Protein AF-A0A0W0VFW1-F1 (afdb_monomer)

Mean predicted aligned error: 14.12 Å

Secondary structure (DSSP, 8-state):
-----HHHHHHHHHHHHH-TT------HHHHHHHHHHHHHTTSSSS-EEEEHHHHHHHHHHHHHH-TTGGGS-EEEEEEEE-S---GGGTT-TTS--EEEEEEEEETTEEEEEEEE---GGGGGGHHHHHHHHHHHT-EEEEE-SSS-S--SSS-HHHHHHHHHHHHTT-HHHHHHHHHH--GGG-S-EEEE-GGGS-HHHHTT-SBHHHHHHHHHHHHHHHT--TTSPPHHHHHTTHHHHHHTTEEEETTTTEEEE-HHHHHHHHHHHHHHHHHHTS-SHHHHHHHHHHHHTTSHHHHHHHHHHHHHHHHS----TT----GGGS-THHHHHHHHHHHHHHHHTSHHHHHHHT-HHHHHHHHTTSS-HHHHHHHHEEESSSEEE-HHHHHHHHHHGGGHHHHHHHHHHSTTS-GGGGHHHHHHHHH-TTHHHHHT-HHHHHHHHTTSS-HHHHHH--GGGS-HHHHHH--SHHHHHHHHHHHHT--------SSS---S---------------------------------S--PPPPP------PPPPP--HHHHHHHH-SS--S-------TT----PPPP-PPP-

Organism: NCBI:txid456

Foldseek 3Di:
DFFFFLLRVLLVQLVLLLPLVHLWAGFLLVLLLLLVVCVVVLLFQSEEEEELVCVLVVVVVVCVVPVCPQQDFDKYKYWYWDFDDFLLCRGPLVGTATKIWIWGHYNVDGIEIEIEHQAQVRPPSVVSVFVSQVPVFYAYEYEDHDDRQDDHRHLRSLLRVQVRSCVSPDPPVVVVVRVVDDPVCGRDHHYDYPLSDQLSNRLNGFDPVNVVVSQVSQCVVQVHDLQDGRPSCVVVVSLVSFVVQWDQPPVVRDITGSVSSNSSSVSSVVSSVVSVVDDDDVVSLVSLCSSPVVLVLVSLLSVLLSVCLVVPFEADPVSDDDSSRHQLVSVVCSSGVNLLSVQCVPVLSSCQSNQSLNSNCRSNLLARPVLLLCQQWDDDVHIHGNVLQSVQLSLQSVLSVLVSLLPVQVPDDDSPVNHVLVSLLSSDNQNNVQSVDVLSSVCSSVPVDDSVLSSQDRNVQDPPVVLVVDPDSVSNSVVSCVSRVDDPPPDDDDDDDPPDDDDDDDDDDDDDDDDDDDDDDDDDDDDDDDDDPPDPDDDDDDDDDDDDDDPDDDVVVVSSSNDPDDPPPPPPPPDPPDDDDDDDDDDDDD

Nearest PDB structures (foldseek):
  8efx-assembly1_A  TM=4.051E-01  e=4.470E-03  Orientia tsutsugamushi
  6ups-assembly1_A  TM=3.993E-01  e=3.834E-02  Orientia tsutsugamushi str. Ikeda
  6upu-assembly4_M  TM=3.278E-01  e=9.010E-03  Orientia tsutsugamushi str. Ikeda

Sequence (590 aa):
MKRRFISELIAADLNELAYSGSDYIASEESIRFLVDFYNGRGLLTNAIVIHKDQLLAYLHEKISNDPGFLKTEAHYQFFIEVGARSKAQQRTPAAIHYCALDLFISPDSPPFAFVADHYQKFSGYYAEFAQISEKLGIQFLVVGSKDYFQADSVHCPIFTLRHLLLTAHDGHIHNFLKSLVNLQTFPSVVQFDWNSMPPNYVLNSQSFTMLTKYTQSVKDQEGGSLDTPASLLVQHHFDEQISSTLFNDARVNKVRNKSIRYLAAEYAGEAVVALEAQEGYQLESKLIDLCYQTYPLLHSVLRKAFEIQVQEPYFDEKDSPKSEGAHPIFELAFYHAQVLENCLKNPNFHKIFNNDSILMLMQKGFLNPYDLFEAITLKNHDIQIKNAQINIVVANLGACEPLLTCLMQVNGRNPEAVQKEVAQLLVTAKTKAFFQNPELVDLLLHGYLTLAMVAEIFPHRINKLQFSQLQSPEAKMSYLIKEFKFKPDLGREGEGFENLFGNEDFELENEASPKDATAHSKDESDVETGFDDLFEIPKPVSIPSTKPEKPGINVGLLVQSLSSSVFTKPEAKKTNNGQIVEQEEITVTI

Radius of gyration: 34.39 Å; Cα contacts (8 Å, |Δi|>4): 748; chains: 1; bounding box: 102×61×109 Å

pLDDT: mean 76.6, std 22.37, range [24.44, 97.31]

Solvent-accessible surface area (backbone atoms only — not comparable to full-atom values): 34769 Å² total; per-residue (Å²): 132,72,38,36,43,68,60,59,52,33,40,52,43,31,51,51,42,31,40,82,86,54,91,45,48,63,46,71,53,39,52,47,46,52,45,50,54,38,29,76,70,66,51,28,54,66,49,41,83,42,46,59,88,47,49,57,58,53,54,51,49,49,41,71,79,32,84,55,54,81,49,42,73,46,64,45,34,34,45,30,34,72,39,76,69,45,38,84,46,54,75,42,54,92,37,51,46,39,29,23,36,42,39,43,28,36,70,91,46,83,30,34,30,44,31,47,44,47,51,59,87,64,78,81,59,59,63,59,53,36,52,41,7,68,74,69,56,29,34,34,41,35,33,32,87,85,58,53,29,45,76,78,61,35,60,40,61,53,55,23,50,53,47,44,50,48,61,54,73,38,75,61,58,55,58,55,54,59,71,68,63,53,83,89,60,62,59,35,71,46,78,46,59,68,65,75,54,63,66,85,81,52,68,53,37,27,25,47,70,43,56,54,50,34,53,49,46,50,24,63,72,71,69,52,57,81,78,47,59,40,65,72,46,59,77,64,46,45,52,70,61,43,65,77,27,52,46,74,42,75,93,76,73,39,65,30,36,48,46,50,43,52,50,35,23,50,58,27,49,57,51,38,56,57,45,73,73,49,78,58,72,68,49,47,56,50,48,48,48,73,60,25,59,93,36,61,64,43,30,53,34,52,51,51,43,48,54,46,29,71,77,50,64,32,61,52,102,75,75,45,85,49,79,57,33,32,37,46,57,49,46,54,38,73,50,25,41,60,55,49,32,61,48,39,73,38,69,59,54,32,54,50,68,66,26,68,45,54,45,48,31,30,39,66,40,35,30,55,64,64,60,50,49,54,69,33,36,42,87,59,102,59,81,41,76,36,64,69,44,38,53,30,31,60,64,22,53,84,30,36,52,65,50,47,54,32,62,67,66,57,69,83,68,62,37,72,83,40,20,65,52,46,51,50,42,40,58,37,81,57,43,34,58,40,60,70,32,67,73,58,42,50,38,38,55,74,61,78,44,50,68,69,54,59,73,65,57,58,61,88,75,56,57,65,73,64,53,73,66,44,87,46,71,65,58,43,47,56,49,49,39,67,76,70,60,62,76,86,77,90,79,76,85,84,84,93,80,89,88,80,82,82,87,80,90,82,87,84,87,85,85,84,86,90,83,90,88,79,89,87,88,82,88,91,77,87,83,76,93,78,92,75,90,87,77,86,72,81,81,78,83,84,74,94,74,94,68,82,82,72,82,77,84,55,63,67,61,51,52,52,44,54,41,90,67,83,83,70,70,80,76,77,78,78,56,100,78,84,74,88,78,86,81,79,85,83,82,80,83,131

Structure (mmCIF, N/CA/C/O backbone):
data_AF-A0A0W0VFW1-F1
#
_entry.id   AF-A0A0W0VFW1-F1
#
loop_
_atom_site.group_PDB
_atom_site.id
_atom_site.type_symbol
_atom_site.label_atom_id
_atom_site.label_alt_id
_atom_site.label_comp_id
_atom_site.label_asym_id
_atom_site.label_entity_id
_atom_site.label_seq_id
_atom_site.pdbx_PDB_ins_code
_atom_site.Cartn_x
_atom_site.Cartn_y
_atom_site.Cartn_z
_atom_site.occupancy
_atom_site.B_iso_or_equiv
_atom_site.auth_seq_id
_atom_site.auth_comp_id
_atom_site.auth_asym_id
_atom_site.auth_atom_id
_atom_site.pdbx_PDB_model_num
ATOM 1 N N . MET A 1 1 ? 16.970 -5.882 -8.151 1.00 60.81 1 MET A N 1
ATOM 2 C CA . MET A 1 1 ? 15.737 -5.719 -7.337 1.00 60.81 1 MET A CA 1
ATOM 3 C C . MET A 1 1 ? 15.135 -7.103 -7.120 1.00 60.81 1 MET A C 1
ATOM 5 O O . MET A 1 1 ? 15.271 -7.910 -8.033 1.00 60.81 1 MET A O 1
ATOM 9 N N . LYS A 1 2 ? 14.541 -7.429 -5.961 1.00 72.25 2 LYS A N 1
ATOM 10 C CA . LYS A 1 2 ? 13.887 -8.743 -5.803 1.00 72.25 2 LYS A CA 1
ATOM 11 C C . LYS A 1 2 ? 12.618 -8.783 -6.662 1.00 72.25 2 LYS A C 1
ATOM 13 O O . LYS A 1 2 ? 11.923 -7.777 -6.772 1.00 72.25 2 LYS A O 1
ATOM 18 N N . ARG A 1 3 ? 12.347 -9.928 -7.287 1.00 84.69 3 ARG A N 1
ATOM 19 C CA . ARG A 1 3 ? 11.072 -10.212 -7.954 1.00 84.69 3 ARG A CA 1
ATOM 20 C C . ARG A 1 3 ? 10.188 -10.903 -6.933 1.00 84.69 3 ARG A C 1
ATOM 22 O O . ARG A 1 3 ? 10.531 -12.004 -6.515 1.00 84.69 3 ARG A O 1
ATOM 29 N N . ARG A 1 4 ? 9.127 -10.227 -6.498 1.00 87.50 4 ARG A N 1
ATOM 30 C CA . ARG A 1 4 ? 8.183 -10.753 -5.516 1.00 87.50 4 ARG A CA 1
ATOM 31 C C . ARG A 1 4 ? 6.747 -10.465 -5.905 1.00 87.50 4 ARG A C 1
ATOM 33 O O . ARG A 1 4 ? 6.446 -9.418 -6.483 1.00 87.50 4 ARG A O 1
ATOM 40 N N . PHE A 1 5 ? 5.886 -11.405 -5.558 1.00 89.62 5 PHE A N 1
ATOM 41 C CA . PHE A 1 5 ? 4.440 -11.261 -5.603 1.00 89.62 5 PHE A CA 1
ATOM 42 C C . PHE A 1 5 ? 3.934 -10.325 -4.495 1.00 89.62 5 PHE A C 1
ATOM 44 O O . PHE A 1 5 ? 4.632 -10.067 -3.511 1.00 89.62 5 PHE A O 1
ATOM 51 N N . ILE A 1 6 ? 2.713 -9.805 -4.635 1.00 92.38 6 ILE A N 1
ATOM 52 C CA . ILE A 1 6 ? 2.112 -8.928 -3.621 1.00 92.38 6 ILE A CA 1
ATOM 53 C C . ILE A 1 6 ? 1.804 -9.733 -2.352 1.00 92.38 6 ILE A C 1
ATOM 55 O O . ILE A 1 6 ? 2.027 -9.224 -1.255 1.00 92.38 6 ILE A O 1
ATOM 59 N N . SER A 1 7 ? 1.396 -11.001 -2.479 1.00 92.75 7 SER A N 1
ATOM 60 C CA . SER A 1 7 ? 1.279 -11.930 -1.343 1.00 92.75 7 SER A CA 1
ATOM 61 C C . SER A 1 7 ? 2.593 -12.086 -0.571 1.00 92.75 7 SER A C 1
ATOM 63 O O . SER A 1 7 ? 2.605 -11.896 0.641 1.00 92.75 7 SER A O 1
ATOM 65 N N . GLU A 1 8 ? 3.712 -12.345 -1.251 1.00 90.75 8 GLU A N 1
ATOM 66 C CA . GLU A 1 8 ? 5.048 -12.464 -0.639 1.00 90.75 8 GLU A CA 1
ATOM 67 C C . GLU A 1 8 ? 5.519 -11.158 0.023 1.00 90.75 8 GLU A C 1
ATOM 69 O O . GLU A 1 8 ? 6.184 -11.177 1.062 1.00 90.75 8 GLU A O 1
ATOM 74 N N . LEU A 1 9 ? 5.189 -10.010 -0.577 1.00 91.69 9 LEU A N 1
ATOM 75 C CA . LEU A 1 9 ? 5.483 -8.686 -0.028 1.00 91.69 9 LEU A CA 1
ATOM 76 C C . LEU A 1 9 ? 4.690 -8.422 1.260 1.00 91.69 9 LEU A C 1
ATOM 78 O O . LEU A 1 9 ? 5.280 -7.987 2.250 1.00 91.69 9 LEU A O 1
ATOM 82 N N . ILE A 1 10 ? 3.393 -8.742 1.271 1.00 93.31 10 ILE A N 1
ATOM 83 C CA . ILE A 1 10 ? 2.525 -8.655 2.455 1.00 93.31 10 ILE A CA 1
ATOM 84 C C . ILE A 1 10 ? 2.976 -9.649 3.532 1.00 93.31 10 ILE A C 1
ATOM 86 O O . ILE A 1 10 ? 3.110 -9.268 4.690 1.00 93.31 10 ILE A O 1
ATOM 90 N N . ALA A 1 11 ? 3.274 -10.901 3.177 1.00 90.88 11 ALA A N 1
ATOM 91 C CA . ALA A 1 11 ? 3.717 -11.915 4.132 1.00 90.88 11 ALA A CA 1
ATOM 92 C C . ALA A 1 11 ? 5.045 -11.528 4.809 1.00 90.88 11 ALA A C 1
ATOM 94 O O . ALA A 1 11 ? 5.181 -11.655 6.026 1.00 90.88 11 ALA A O 1
ATOM 95 N N . ALA A 1 12 ? 6.003 -10.978 4.054 1.00 88.69 12 ALA A N 1
ATOM 96 C CA . ALA A 1 12 ? 7.244 -10.445 4.615 1.00 88.69 12 ALA A CA 1
ATOM 97 C C . ALA A 1 12 ? 6.996 -9.253 5.564 1.00 88.69 12 ALA A C 1
ATOM 99 O O . ALA A 1 12 ? 7.578 -9.194 6.645 1.00 88.69 12 ALA A O 1
ATOM 100 N N . ASP A 1 13 ? 6.110 -8.331 5.183 1.00 89.31 13 ASP A N 1
ATOM 101 C CA . ASP A 1 13 ? 5.738 -7.149 5.972 1.00 89.31 13 ASP A CA 1
ATOM 102 C C . ASP A 1 13 ? 4.986 -7.511 7.272 1.00 89.31 13 ASP A C 1
ATOM 104 O O . ASP A 1 13 ? 5.245 -6.929 8.326 1.00 89.31 13 ASP A O 1
ATOM 108 N N . LEU A 1 14 ? 4.116 -8.525 7.226 1.00 88.94 14 LEU A N 1
ATOM 109 C CA . LEU A 1 14 ? 3.444 -9.100 8.395 1.00 88.94 14 LEU A CA 1
ATOM 110 C C . LEU A 1 14 ? 4.412 -9.867 9.309 1.00 88.94 14 LEU A C 1
ATOM 112 O O . LEU A 1 14 ? 4.282 -9.796 10.529 1.00 88.94 14 LEU A O 1
ATOM 116 N N . ASN A 1 15 ? 5.414 -10.552 8.757 1.00 84.38 15 ASN A N 1
ATOM 117 C CA . ASN A 1 15 ? 6.448 -11.220 9.551 1.00 84.38 15 ASN A CA 1
ATOM 118 C C . ASN A 1 15 ? 7.339 -10.203 10.305 1.00 84.38 15 ASN A C 1
ATOM 120 O O . ASN A 1 15 ? 7.635 -10.393 11.486 1.00 84.38 15 ASN A O 1
ATOM 124 N N . GLU A 1 16 ? 7.691 -9.068 9.678 1.00 82.88 16 GLU A N 1
ATOM 125 C CA . GLU A 1 16 ? 8.377 -7.950 10.359 1.00 82.88 16 GLU A CA 1
ATOM 126 C C . GLU A 1 16 ? 7.532 -7.357 11.512 1.00 82.88 16 GLU A C 1
ATOM 128 O O . GLU A 1 16 ? 8.090 -6.958 12.541 1.00 82.88 16 GLU A O 1
ATOM 133 N N . LEU A 1 17 ? 6.197 -7.344 11.387 1.00 80.88 17 LEU A N 1
ATOM 134 C CA . LEU A 1 17 ? 5.261 -6.953 12.453 1.00 80.88 17 LEU A CA 1
ATOM 135 C C . LEU A 1 17 ? 5.156 -8.009 13.574 1.00 80.88 17 LEU A C 1
ATOM 137 O O . LEU A 1 17 ? 5.087 -7.645 14.748 1.00 80.88 17 LEU A O 1
ATOM 141 N N . ALA A 1 18 ? 5.145 -9.302 13.236 1.00 75.69 18 ALA A N 1
ATOM 142 C CA . ALA A 1 18 ? 4.992 -10.400 14.196 1.00 75.69 18 ALA A CA 1
ATOM 143 C C . ALA A 1 18 ? 6.180 -10.540 15.167 1.00 75.69 18 ALA A C 1
ATOM 145 O O . ALA A 1 18 ? 6.064 -11.137 16.243 1.00 75.69 18 ALA A O 1
ATOM 146 N N . TYR A 1 19 ? 7.344 -9.993 14.811 1.00 74.69 19 TYR A N 1
ATOM 147 C CA . TYR A 1 19 ? 8.530 -10.054 15.652 1.00 74.69 19 TYR A CA 1
ATOM 148 C C . TYR A 1 19 ? 8.346 -9.255 16.959 1.00 74.69 19 TYR A C 1
ATOM 150 O O . TYR A 1 19 ? 8.264 -8.033 16.976 1.00 74.69 19 TYR A O 1
ATOM 158 N N . SER A 1 20 ? 8.352 -9.936 18.109 1.00 59.44 20 SER A N 1
ATOM 159 C CA . SER A 1 20 ? 8.050 -9.320 19.420 1.00 59.44 20 SER A CA 1
ATOM 160 C C . SER A 1 20 ? 8.979 -8.173 19.871 1.00 59.44 20 SER A C 1
ATOM 162 O O . SER A 1 20 ? 8.637 -7.429 20.798 1.00 59.44 20 SER A O 1
ATOM 164 N N . GLY A 1 21 ? 10.150 -8.017 19.244 1.00 61.47 21 GLY A N 1
ATOM 165 C CA . GLY A 1 21 ? 11.083 -6.907 19.465 1.00 61.47 21 GLY A CA 1
ATOM 166 C C . GLY A 1 21 ? 10.913 -5.733 18.496 1.00 61.47 21 GLY A C 1
ATOM 167 O O . GLY A 1 21 ? 11.657 -4.763 18.608 1.00 61.47 21 GLY A O 1
ATOM 168 N N . SER A 1 22 ? 9.978 -5.827 17.550 1.00 64.12 22 SER A N 1
ATOM 169 C CA . SER A 1 22 ? 9.842 -4.902 16.430 1.00 64.12 22 SER A CA 1
ATOM 170 C C . SER A 1 22 ? 9.243 -3.562 16.853 1.00 64.12 22 SER A C 1
ATOM 172 O O . SER A 1 22 ? 8.228 -3.505 17.550 1.00 64.12 22 SER A O 1
ATOM 174 N N . ASP A 1 23 ? 9.857 -2.476 16.387 1.00 67.81 23 ASP A N 1
ATOM 175 C CA . ASP A 1 23 ? 9.262 -1.137 16.367 1.00 67.81 23 ASP A CA 1
ATOM 176 C C . ASP A 1 23 ? 8.843 -0.821 14.905 1.00 67.81 23 ASP A C 1
ATOM 178 O O . ASP A 1 23 ? 9.192 0.217 14.342 1.00 67.81 23 ASP A O 1
ATOM 182 N N . TYR A 1 24 ? 8.144 -1.772 14.267 1.00 74.94 24 TYR A N 1
ATOM 183 C CA . TYR A 1 24 ? 7.788 -1.780 12.841 1.00 74.94 24 TYR A CA 1
ATOM 184 C C . TYR A 1 24 ? 6.325 -1.397 12.582 1.00 74.94 24 TYR A C 1
ATOM 186 O O . TYR A 1 24 ? 5.429 -1.807 13.317 1.00 74.94 24 TYR A O 1
ATOM 194 N N . ILE A 1 25 ? 6.085 -0.634 11.511 1.00 76.94 25 ILE A N 1
ATOM 195 C CA . ILE A 1 25 ? 4.748 -0.207 11.074 1.00 76.94 25 ILE A CA 1
ATOM 196 C C . ILE A 1 25 ? 4.343 -1.032 9.856 1.00 76.94 25 ILE A C 1
ATOM 198 O O . ILE A 1 25 ? 5.018 -0.975 8.828 1.00 76.94 25 ILE A O 1
ATOM 202 N N . ALA A 1 26 ? 3.219 -1.741 9.964 1.00 83.88 26 ALA A N 1
ATOM 203 C CA . ALA A 1 26 ? 2.635 -2.489 8.856 1.00 83.88 26 ALA A CA 1
ATOM 204 C C . ALA A 1 26 ? 2.298 -1.588 7.654 1.00 83.88 26 ALA A C 1
ATOM 206 O O . ALA A 1 26 ? 1.862 -0.440 7.798 1.00 83.88 26 ALA A O 1
ATOM 207 N N . SER A 1 27 ? 2.473 -2.133 6.454 1.00 87.12 27 SER A N 1
ATOM 208 C CA . SER A 1 27 ? 2.129 -1.480 5.194 1.00 87.12 27 SER A CA 1
ATOM 209 C C . SER A 1 27 ? 0.619 -1.231 5.032 1.00 87.12 27 SER A C 1
ATOM 211 O O . SER A 1 27 ? -0.205 -1.827 5.722 1.00 87.12 27 SER A O 1
ATOM 213 N N . GLU A 1 28 ? 0.230 -0.364 4.084 1.00 87.44 28 GLU A N 1
ATOM 214 C CA . GLU A 1 28 ? -1.195 -0.245 3.711 1.00 87.44 28 GLU A CA 1
ATOM 215 C C . GLU A 1 28 ? -1.717 -1.565 3.173 1.00 87.44 28 GLU A C 1
ATOM 217 O O . GLU A 1 28 ? -2.842 -1.950 3.448 1.00 87.44 28 GLU A O 1
ATOM 222 N N . GLU A 1 29 ? -0.880 -2.221 2.378 1.00 91.81 29 GLU A N 1
ATOM 223 C CA . GLU A 1 29 ? -1.131 -3.493 1.739 1.00 91.81 29 GLU A CA 1
ATOM 224 C C . GLU A 1 29 ? -1.490 -4.557 2.783 1.00 91.81 29 GLU A C 1
ATOM 226 O O . GLU A 1 29 ? -2.570 -5.140 2.707 1.00 91.81 29 GLU A O 1
ATOM 231 N N . SER A 1 30 ? -0.668 -4.705 3.826 1.00 92.38 30 SER A N 1
ATOM 232 C CA . SER A 1 30 ? -0.939 -5.584 4.968 1.00 92.38 30 SER A CA 1
ATOM 233 C C . SER A 1 30 ? -2.154 -5.164 5.790 1.00 92.38 30 SER A C 1
ATOM 235 O O . SER A 1 30 ? -2.920 -6.023 6.212 1.00 92.38 30 SER A O 1
ATOM 237 N N . ILE A 1 31 ? -2.379 -3.864 6.011 1.00 92.31 31 ILE A N 1
ATOM 238 C CA . ILE A 1 31 ? -3.554 -3.375 6.755 1.00 92.31 31 ILE A CA 1
ATOM 239 C C . ILE A 1 31 ? -4.850 -3.658 5.982 1.00 92.31 31 ILE A C 1
ATOM 241 O O . ILE A 1 31 ? -5.810 -4.175 6.552 1.00 92.31 31 ILE A O 1
ATOM 245 N N . ARG A 1 32 ? -4.875 -3.373 4.675 1.00 93.88 32 ARG A N 1
ATOM 246 C CA . ARG A 1 32 ? -5.997 -3.676 3.775 1.00 93.88 32 ARG A CA 1
ATOM 247 C C . ARG A 1 32 ? -6.242 -5.178 3.694 1.00 93.88 32 ARG A C 1
ATOM 249 O O . ARG A 1 32 ? -7.397 -5.589 3.758 1.00 93.88 32 ARG A O 1
ATOM 256 N N . PHE A 1 33 ? -5.180 -5.981 3.615 1.00 95.50 33 PHE A N 1
ATOM 257 C CA . PHE A 1 33 ? -5.286 -7.435 3.634 1.00 95.50 33 PHE A CA 1
ATOM 258 C C . PHE A 1 33 ? -5.845 -7.968 4.956 1.00 95.50 33 PHE A C 1
ATOM 260 O O . PHE A 1 33 ? -6.790 -8.747 4.926 1.00 95.50 33 PHE A O 1
ATOM 267 N N . LEU A 1 34 ? -5.345 -7.508 6.108 1.00 95.69 34 LEU A N 1
ATOM 268 C CA . LEU A 1 34 ? -5.882 -7.881 7.421 1.00 95.69 34 LEU A CA 1
ATOM 269 C C . LEU A 1 34 ? -7.377 -7.544 7.539 1.00 95.69 34 LEU A C 1
ATOM 271 O O . LEU A 1 34 ? -8.164 -8.375 7.988 1.00 95.69 34 LEU A O 1
ATOM 275 N N . VAL A 1 35 ? -7.791 -6.350 7.106 1.00 96.38 35 VAL A N 1
ATOM 276 C CA . VAL A 1 35 ? -9.204 -5.940 7.150 1.00 96.38 35 VAL A CA 1
ATOM 277 C C . VAL A 1 35 ? -10.074 -6.787 6.210 1.00 96.38 35 VAL A C 1
ATOM 279 O O . VAL A 1 35 ? -11.127 -7.258 6.635 1.00 96.38 35 VAL A O 1
ATOM 282 N N . ASP A 1 36 ? -9.638 -7.056 4.975 1.00 95.56 36 ASP A N 1
ATOM 283 C CA . ASP A 1 36 ? -10.342 -7.957 4.043 1.00 95.56 36 ASP A CA 1
ATOM 284 C C . ASP A 1 36 ? -10.425 -9.400 4.566 1.00 95.56 36 ASP A C 1
ATOM 286 O O . ASP A 1 36 ? -11.475 -10.034 4.478 1.00 95.56 36 ASP A O 1
ATOM 290 N N . PHE A 1 37 ? -9.355 -9.899 5.182 1.00 95.50 37 PHE A N 1
ATOM 291 C CA . PHE A 1 37 ? -9.279 -11.227 5.784 1.00 95.50 37 PHE A CA 1
ATOM 292 C C . PHE A 1 37 ? -10.291 -11.410 6.925 1.00 95.50 37 PHE A C 1
ATOM 294 O O . PHE A 1 37 ? -11.057 -12.379 6.925 1.00 95.50 37 PHE A O 1
ATOM 301 N N . TYR A 1 38 ? -10.355 -10.466 7.869 1.00 96.81 38 TYR A N 1
ATOM 302 C CA . TYR A 1 38 ? -11.319 -10.527 8.972 1.00 96.81 38 TYR A CA 1
ATOM 303 C C . TYR A 1 38 ? -12.765 -10.227 8.520 1.00 96.81 38 TYR A C 1
ATOM 305 O O . TYR A 1 38 ? -13.695 -10.863 9.024 1.00 96.81 38 TYR A O 1
ATOM 313 N N . ASN A 1 39 ? -12.967 -9.365 7.511 1.00 96.12 39 ASN A N 1
ATOM 314 C CA . ASN A 1 39 ? -14.262 -9.197 6.829 1.00 96.12 39 ASN A CA 1
ATOM 315 C C . ASN A 1 39 ? -14.732 -10.511 6.179 1.00 96.12 39 ASN A C 1
ATOM 317 O O . ASN A 1 39 ? -15.864 -10.938 6.394 1.00 96.12 39 ASN A O 1
ATOM 321 N N . GLY A 1 40 ? -13.858 -11.188 5.427 1.00 93.69 40 GLY A N 1
ATOM 322 C CA . GLY A 1 40 ? -14.162 -12.444 4.732 1.00 93.69 40 GLY A CA 1
ATOM 323 C C . GLY A 1 40 ? -14.492 -13.613 5.666 1.00 93.69 40 GLY A C 1
ATOM 324 O O . GLY A 1 40 ? -15.149 -14.566 5.252 1.00 93.69 40 GLY A O 1
ATOM 325 N N . ARG A 1 41 ? -14.087 -13.524 6.939 1.00 94.50 41 ARG A N 1
ATOM 326 C CA . ARG A 1 41 ? -14.463 -14.456 8.015 1.00 94.50 41 ARG A CA 1
ATOM 327 C C . ARG A 1 41 ? -15.743 -14.065 8.765 1.00 94.50 41 ARG A C 1
ATOM 329 O O . ARG A 1 41 ? -16.167 -14.811 9.641 1.00 94.50 41 ARG A O 1
AT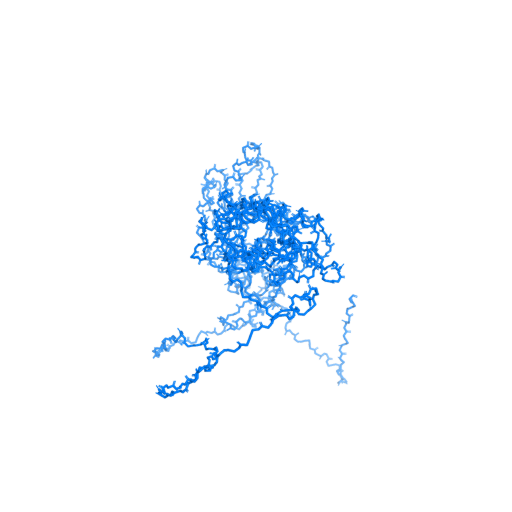OM 336 N N . GLY A 1 42 ? -16.349 -12.917 8.455 1.00 94.81 42 GLY A N 1
ATOM 337 C CA . GLY A 1 42 ? -17.524 -12.394 9.161 1.00 94.81 42 GLY A CA 1
ATOM 338 C C . GLY A 1 42 ? -17.241 -11.901 10.585 1.00 94.81 42 GLY A C 1
ATOM 339 O O . GLY A 1 42 ? -18.180 -11.749 11.361 1.00 94.81 42 GLY A O 1
ATOM 340 N N . LEU A 1 43 ? -15.967 -11.661 10.926 1.00 95.62 43 LEU A N 1
ATOM 341 C CA . LEU A 1 43 ? -15.521 -11.177 12.243 1.00 95.62 43 LEU A CA 1
ATOM 342 C C . LEU A 1 43 ? -15.522 -9.639 12.347 1.00 95.62 43 LEU A C 1
ATOM 344 O O . LEU A 1 43 ? -15.317 -9.080 13.420 1.00 95.62 43 LEU A O 1
ATOM 348 N N . LEU A 1 44 ? -15.743 -8.960 11.221 1.00 96.44 44 LEU A N 1
ATOM 349 C CA . LEU A 1 44 ? -15.911 -7.514 11.090 1.00 96.44 44 LEU A CA 1
ATOM 350 C C . LEU A 1 44 ? -17.205 -7.228 10.321 1.00 96.44 44 LEU A C 1
ATOM 352 O O . LEU A 1 44 ? -17.599 -8.000 9.443 1.00 96.44 44 LEU A O 1
ATOM 356 N N . THR A 1 45 ? -17.853 -6.095 10.595 1.00 92.12 45 THR A N 1
ATOM 357 C CA . THR A 1 45 ? -19.122 -5.703 9.955 1.00 92.12 45 THR A CA 1
ATOM 358 C C . THR A 1 45 ? -18.888 -4.964 8.630 1.00 92.12 45 THR A C 1
ATOM 360 O O . THR A 1 45 ? -19.349 -3.846 8.414 1.00 92.12 45 THR A O 1
ATOM 363 N N . ASN A 1 46 ? -18.161 -5.615 7.710 1.00 88.56 46 ASN A N 1
ATOM 364 C CA . ASN A 1 46 ? -17.695 -5.049 6.434 1.00 88.56 46 ASN A CA 1
ATOM 365 C C . ASN A 1 46 ? -16.896 -3.745 6.624 1.00 88.56 46 ASN A C 1
ATOM 367 O O . ASN A 1 46 ? -17.210 -2.710 6.035 1.00 88.56 46 ASN A O 1
ATOM 371 N N . ALA A 1 47 ? -15.866 -3.801 7.469 1.00 96.12 47 ALA A N 1
ATOM 372 C CA . ALA A 1 47 ? -15.019 -2.669 7.807 1.00 96.12 47 ALA A CA 1
ATOM 373 C C . ALA A 1 47 ? -14.280 -2.096 6.584 1.00 96.12 47 ALA A C 1
ATOM 375 O O . ALA A 1 47 ? -13.738 -2.841 5.764 1.00 96.12 47 ALA A O 1
ATOM 376 N N . ILE A 1 48 ? -14.219 -0.765 6.487 1.00 94.75 48 ILE A N 1
ATOM 377 C CA . ILE A 1 48 ? -13.658 -0.038 5.339 1.00 94.75 48 ILE A CA 1
ATOM 378 C C . ILE A 1 48 ? -12.396 0.725 5.746 1.00 94.75 48 ILE A C 1
ATOM 380 O O . ILE A 1 48 ? -12.434 1.551 6.657 1.00 94.75 48 ILE A O 1
ATOM 384 N N . VAL A 1 49 ? -11.288 0.503 5.032 1.00 93.25 49 VAL A N 1
ATOM 385 C CA . VAL A 1 49 ? -10.060 1.306 5.173 1.00 93.25 49 VAL A CA 1
ATOM 386 C C . VAL A 1 49 ? -10.218 2.620 4.408 1.00 93.25 49 VAL A C 1
ATOM 388 O O . VAL A 1 49 ? -10.364 2.607 3.183 1.00 93.25 49 VAL A O 1
ATOM 391 N N . ILE A 1 50 ? -10.185 3.750 5.117 1.00 90.00 50 ILE A N 1
ATOM 392 C CA . ILE A 1 50 ? -10.455 5.082 4.554 1.00 90.00 50 ILE A CA 1
ATOM 393 C C . ILE A 1 50 ? -9.568 6.154 5.196 1.00 90.00 50 ILE A C 1
ATOM 395 O O . ILE A 1 50 ? -9.250 6.079 6.381 1.00 90.00 50 ILE A O 1
ATOM 399 N N . HIS A 1 51 ? -9.175 7.179 4.439 1.00 87.50 51 HIS A N 1
ATOM 400 C CA . HIS A 1 51 ? -8.489 8.341 5.013 1.00 87.50 51 HIS A CA 1
ATOM 401 C C . HIS A 1 51 ? -9.496 9.327 5.622 1.00 87.50 51 HIS A C 1
ATOM 403 O O . HIS A 1 51 ? -10.590 9.506 5.081 1.00 87.50 51 HIS A O 1
ATOM 409 N N . LYS A 1 52 ? -9.142 10.001 6.723 1.00 86.75 52 LYS A N 1
ATOM 410 C CA . LYS A 1 52 ? -10.029 10.952 7.421 1.00 86.75 52 LYS A CA 1
ATOM 411 C C . LYS A 1 52 ? -10.645 12.013 6.493 1.00 86.75 52 LYS A C 1
ATOM 413 O O . LYS A 1 52 ? -11.829 12.316 6.623 1.00 86.75 52 LYS A O 1
ATOM 418 N N . ASP A 1 53 ? -9.889 12.496 5.504 1.00 85.69 53 ASP A N 1
ATOM 419 C CA . ASP A 1 53 ? -10.314 13.550 4.574 1.00 85.69 53 ASP A CA 1
ATOM 420 C C . ASP A 1 53 ? -11.363 13.039 3.564 1.00 85.69 53 ASP A C 1
ATOM 422 O O . ASP A 1 53 ? -12.104 13.819 2.964 1.00 85.69 53 ASP A O 1
ATOM 426 N N . GLN A 1 54 ? -11.450 11.717 3.381 1.00 89.75 54 GLN A N 1
ATOM 427 C CA . GLN A 1 54 ? -12.378 11.048 2.465 1.00 89.75 54 GLN A CA 1
ATOM 428 C C . GLN A 1 54 ? -13.702 10.660 3.142 1.00 89.75 54 GLN A C 1
ATOM 430 O O . GLN A 1 54 ? -14.718 10.530 2.456 1.00 89.75 54 GLN A O 1
ATOM 435 N N . LEU A 1 55 ? -13.722 10.502 4.473 1.00 92.62 55 LEU A N 1
ATOM 436 C CA . LEU A 1 55 ? -14.877 9.984 5.218 1.00 92.62 55 LEU A CA 1
ATOM 437 C C . LEU A 1 55 ? -16.153 10.809 4.995 1.00 92.62 55 LEU A C 1
ATOM 439 O O . LEU A 1 55 ? -17.219 10.244 4.749 1.00 92.62 55 LEU A O 1
ATOM 443 N N . LEU A 1 56 ? -16.052 12.142 5.028 1.00 93.88 56 LEU A N 1
ATOM 444 C CA . LEU A 1 56 ? -17.200 13.023 4.795 1.00 93.88 56 LEU A CA 1
ATOM 445 C C . LEU A 1 56 ? -17.790 12.838 3.387 1.00 93.88 56 LEU A C 1
ATOM 447 O O . LEU A 1 56 ? -19.010 12.786 3.233 1.00 93.88 56 LEU A O 1
ATOM 451 N N . ALA A 1 57 ? -16.935 12.740 2.365 1.00 94.44 57 ALA A N 1
ATOM 452 C CA . ALA A 1 57 ? -17.367 12.553 0.983 1.00 94.44 57 ALA A CA 1
ATOM 453 C C . ALA A 1 57 ? -18.032 11.181 0.792 1.00 94.44 57 ALA A C 1
ATOM 455 O O . ALA A 1 57 ? -19.115 11.106 0.216 1.00 94.44 57 ALA A O 1
ATOM 456 N N . TYR A 1 58 ? -17.437 10.127 1.358 1.00 94.62 58 TYR A N 1
ATOM 457 C CA . TYR A 1 58 ? -17.984 8.771 1.339 1.00 94.62 58 TYR A CA 1
ATOM 458 C C . TYR A 1 58 ? -19.377 8.692 1.988 1.00 94.62 58 TYR A C 1
ATOM 460 O O . TYR A 1 58 ? -20.312 8.151 1.398 1.00 94.62 58 TYR A O 1
ATOM 468 N N . LEU A 1 59 ? -19.552 9.277 3.180 1.00 94.69 59 LEU A N 1
ATOM 469 C CA . LEU A 1 59 ? -20.849 9.289 3.864 1.00 94.69 59 LEU A CA 1
ATOM 470 C C . LEU A 1 59 ? -21.896 10.114 3.094 1.00 94.69 59 LEU A C 1
ATOM 472 O O . LEU A 1 59 ? -23.038 9.674 2.967 1.00 94.69 59 LEU A O 1
ATOM 476 N N . HIS A 1 60 ? -21.517 11.264 2.522 1.00 94.50 60 HIS A N 1
ATOM 477 C CA . HIS A 1 60 ? -22.405 12.030 1.639 1.00 94.50 60 HIS A CA 1
ATOM 478 C C . HIS A 1 60 ? -22.830 11.235 0.398 1.00 94.50 60 HIS A C 1
ATOM 480 O O . HIS A 1 60 ? -23.998 11.303 0.016 1.00 94.50 60 HIS A O 1
ATOM 486 N N . GLU A 1 61 ? -21.921 10.479 -0.222 1.00 94.81 61 GLU A N 1
ATOM 487 C CA . GLU A 1 61 ? -22.234 9.627 -1.372 1.00 94.81 61 GLU A CA 1
ATOM 488 C C . GLU A 1 61 ? -23.255 8.545 -0.991 1.00 94.81 61 GLU A C 1
ATOM 490 O O . GLU A 1 61 ? -24.274 8.396 -1.667 1.00 94.81 61 GLU A O 1
ATOM 495 N N . LYS A 1 62 ? -23.053 7.852 0.141 1.00 93.94 62 LYS A N 1
ATOM 496 C CA . LYS A 1 62 ? -24.009 6.850 0.644 1.00 93.94 62 LYS A CA 1
ATOM 497 C C . LYS A 1 62 ? -25.393 7.437 0.912 1.00 93.94 62 LYS A C 1
ATOM 499 O O . LYS A 1 62 ? -26.371 6.860 0.457 1.00 93.94 62 LYS A O 1
ATOM 504 N N . ILE A 1 63 ? -25.477 8.600 1.557 1.00 93.12 63 ILE A N 1
ATOM 505 C CA . ILE A 1 63 ? -26.751 9.294 1.827 1.00 93.12 63 ILE A CA 1
ATOM 506 C C . ILE A 1 63 ? -27.424 9.787 0.533 1.00 93.12 63 ILE A C 1
ATOM 508 O O . ILE A 1 63 ? -28.650 9.840 0.450 1.00 93.12 63 ILE A O 1
ATOM 512 N N . SER A 1 64 ? -26.638 10.151 -0.485 1.00 92.19 64 SER A N 1
ATOM 513 C CA . SER A 1 64 ? -27.162 10.605 -1.782 1.00 92.19 64 SER A CA 1
ATOM 514 C C . SER A 1 64 ? -27.707 9.444 -2.619 1.00 92.19 64 SER A C 1
ATOM 516 O O . SER A 1 64 ? -28.724 9.598 -3.292 1.00 92.19 64 SER A O 1
ATOM 518 N N . ASN A 1 65 ? -27.044 8.286 -2.557 1.00 94.25 65 ASN A N 1
ATOM 519 C CA . ASN A 1 65 ? -27.451 7.062 -3.247 1.00 94.25 65 ASN A CA 1
ATOM 520 C C . ASN A 1 65 ? -28.595 6.330 -2.519 1.00 94.25 65 ASN A C 1
ATOM 522 O O . ASN A 1 65 ? -29.428 5.706 -3.172 1.00 94.25 65 ASN A O 1
ATOM 526 N N . ASP A 1 66 ? -28.659 6.431 -1.188 1.00 92.12 66 ASP A N 1
ATOM 527 C CA . ASP A 1 66 ? -29.740 5.917 -0.345 1.00 92.12 66 ASP A CA 1
ATOM 528 C C . ASP A 1 66 ? -30.192 6.971 0.695 1.00 92.12 66 ASP A C 1
ATOM 530 O O . ASP A 1 66 ? -29.610 7.086 1.779 1.00 92.12 66 ASP A O 1
ATOM 534 N N . PRO A 1 67 ? -31.285 7.712 0.429 1.00 86.38 67 PRO A N 1
ATOM 535 C CA . PRO A 1 67 ? -31.881 8.646 1.392 1.00 86.38 67 PRO A CA 1
ATOM 536 C C . PRO A 1 67 ? -32.429 7.992 2.680 1.00 86.38 67 PRO A C 1
ATOM 538 O O . PRO A 1 67 ? -32.822 8.700 3.615 1.00 86.38 67 PRO A O 1
ATOM 541 N N . GLY A 1 68 ? -32.506 6.657 2.726 1.00 87.38 68 GLY A N 1
ATOM 542 C CA . GLY A 1 68 ? -32.827 5.847 3.901 1.00 87.38 68 GLY A CA 1
ATOM 543 C C . GLY A 1 68 ? -31.611 5.439 4.741 1.00 87.38 68 GLY A C 1
ATOM 544 O O . GLY A 1 68 ? -31.806 4.906 5.834 1.00 87.38 68 GLY A O 1
ATOM 545 N N . PHE A 1 69 ? -30.381 5.728 4.297 1.00 91.38 69 PHE A N 1
ATOM 546 C CA . PHE A 1 69 ? -29.136 5.256 4.919 1.00 91.38 69 PHE A CA 1
ATOM 547 C C . PHE A 1 69 ? -29.062 5.553 6.427 1.00 91.38 69 PHE A C 1
ATOM 549 O O . PHE A 1 69 ? -28.881 4.642 7.225 1.00 91.38 69 PHE A O 1
ATOM 556 N N . LEU A 1 70 ? -29.299 6.807 6.841 1.00 89.50 70 LEU A N 1
ATOM 557 C CA . LEU A 1 70 ? -29.289 7.229 8.257 1.00 89.50 70 LEU A CA 1
ATOM 558 C C . LEU A 1 70 ? -30.590 6.917 9.030 1.00 89.50 70 LEU A C 1
ATOM 560 O O . LEU A 1 70 ? -30.813 7.476 10.102 1.00 89.50 70 LEU A O 1
ATOM 564 N N . LYS A 1 71 ? -31.483 6.082 8.485 1.00 88.38 71 LYS A N 1
ATOM 565 C CA . LYS A 1 71 ? -32.782 5.723 9.094 1.00 88.38 71 LYS A CA 1
ATOM 566 C C . LYS A 1 71 ? -33.000 4.216 9.224 1.00 88.38 71 LYS A C 1
ATOM 568 O O . LYS A 1 71 ? -33.929 3.799 9.910 1.00 88.38 71 LYS A O 1
ATOM 573 N N . THR A 1 72 ? -32.174 3.415 8.559 1.00 90.19 72 THR A N 1
ATOM 574 C CA . THR A 1 72 ? -32.230 1.952 8.594 1.00 90.19 72 THR A CA 1
ATOM 575 C C . THR A 1 72 ? -31.275 1.442 9.667 1.00 90.19 72 THR A C 1
ATOM 577 O O . THR A 1 72 ? -30.156 1.937 9.766 1.00 90.19 72 THR A O 1
ATOM 580 N N . GLU A 1 73 ? -31.706 0.473 10.477 1.00 91.69 73 GLU A N 1
ATOM 581 C CA . GLU A 1 73 ? -30.844 -0.128 11.500 1.00 91.69 73 GLU A CA 1
ATOM 582 C C . GLU A 1 73 ? -29.596 -0.742 10.856 1.00 91.69 73 GLU A C 1
ATOM 584 O O . GLU A 1 73 ? -29.700 -1.602 9.979 1.00 91.69 73 GLU A O 1
ATOM 589 N N . ALA A 1 74 ? -28.420 -0.257 11.256 1.00 92.12 74 ALA A N 1
ATOM 590 C CA . ALA A 1 74 ? -27.153 -0.658 10.664 1.00 92.12 74 ALA A CA 1
ATOM 591 C C . ALA A 1 74 ? -25.970 -0.353 11.589 1.00 92.12 74 ALA A C 1
ATOM 593 O O . ALA A 1 74 ? -25.992 0.587 12.388 1.00 92.12 74 ALA A O 1
ATOM 594 N N . HIS A 1 75 ? -24.905 -1.128 11.412 1.00 93.62 75 HIS A N 1
ATOM 595 C CA . HIS A 1 75 ? -23.603 -0.929 12.037 1.00 93.62 75 HIS A CA 1
ATOM 596 C C . HIS A 1 75 ? -22.546 -0.966 10.934 1.00 93.62 75 HIS A C 1
ATOM 598 O O . HIS A 1 75 ? -22.458 -1.948 10.201 1.00 93.62 75 HIS A O 1
ATOM 604 N N . TYR A 1 76 ? -21.790 0.122 10.790 1.00 95.44 76 TYR A N 1
ATOM 605 C CA . TYR A 1 76 ? -20.730 0.257 9.792 1.00 95.44 76 TYR A CA 1
ATOM 606 C C . TYR A 1 76 ? -19.388 0.498 10.472 1.00 95.44 76 TYR A C 1
ATOM 608 O O . TYR A 1 76 ? -19.279 1.362 11.343 1.00 95.44 76 TYR A O 1
ATOM 616 N N . GLN A 1 77 ? -18.363 -0.220 10.026 1.00 97.31 77 GLN A N 1
ATOM 617 C CA . GLN A 1 77 ? -17.016 -0.129 10.576 1.00 97.31 77 GLN A CA 1
ATOM 618 C C . GLN A 1 77 ? -16.047 0.587 9.639 1.00 97.31 77 GLN A C 1
ATOM 620 O O . GLN A 1 77 ? -16.063 0.403 8.422 1.00 97.31 77 GLN A O 1
ATOM 625 N N . PHE A 1 78 ? -15.167 1.394 10.223 1.00 96.62 78 PHE A N 1
ATOM 626 C CA . PHE A 1 78 ? -14.169 2.167 9.501 1.00 96.62 78 PHE A CA 1
ATOM 627 C C . PHE A 1 78 ? -12.815 2.080 10.202 1.00 96.62 78 PHE A C 1
ATOM 629 O O . PHE A 1 78 ? -12.673 2.367 11.392 1.00 96.62 78 PHE A O 1
ATOM 636 N N . PHE A 1 79 ? -11.806 1.717 9.421 1.00 95.19 79 PHE A N 1
ATOM 637 C CA . PHE A 1 79 ? -10.404 1.729 9.801 1.00 95.19 79 PHE A CA 1
ATOM 638 C C . PHE A 1 79 ? -9.813 3.033 9.262 1.00 95.19 79 PHE A C 1
ATOM 640 O O . PHE A 1 79 ? -9.482 3.131 8.077 1.00 95.19 79 PHE A O 1
ATOM 647 N N . ILE A 1 80 ? -9.778 4.071 10.099 1.00 90.75 80 ILE A N 1
ATOM 648 C CA . ILE A 1 80 ? -9.489 5.432 9.643 1.00 90.75 80 ILE A CA 1
ATOM 649 C C . ILE A 1 80 ? -7.996 5.706 9.723 1.00 90.75 80 ILE A C 1
ATOM 651 O O . ILE A 1 80 ? -7.421 5.681 10.809 1.00 90.75 80 ILE A O 1
ATOM 655 N N . GLU A 1 81 ? -7.387 6.049 8.590 1.00 87.31 81 GLU A N 1
ATOM 656 C CA . GLU A 1 81 ? -6.071 6.680 8.568 1.00 87.31 81 GLU A CA 1
ATOM 657 C C . GLU A 1 81 ? -6.203 8.189 8.799 1.00 87.31 81 GLU A C 1
ATOM 659 O O . GLU A 1 81 ? -6.908 8.897 8.079 1.00 87.31 81 GLU A O 1
ATOM 664 N N . VAL A 1 82 ? -5.515 8.681 9.825 1.00 81.25 82 VAL A N 1
ATOM 665 C CA . VAL A 1 82 ? -5.560 10.078 10.282 1.00 81.25 82 VAL A CA 1
ATOM 666 C C . VAL A 1 82 ? -4.392 10.897 9.728 1.00 81.25 82 VAL A C 1
ATOM 668 O O . VAL A 1 82 ? -4.503 12.109 9.528 1.00 81.25 82 VAL A O 1
ATOM 671 N N . GLY A 1 83 ? -3.253 10.240 9.515 1.00 71.12 83 GLY A N 1
ATOM 672 C CA . GLY A 1 83 ? -2.018 10.848 9.037 1.00 71.12 83 GLY A CA 1
ATOM 673 C C . GLY A 1 83 ? -1.931 10.896 7.513 1.00 71.12 83 GLY A C 1
ATOM 674 O O . GLY A 1 83 ? -2.585 10.130 6.813 1.00 71.12 83 GLY A O 1
ATOM 675 N N . ALA A 1 84 ? -1.127 11.810 6.975 1.00 62.28 84 ALA A N 1
ATOM 676 C CA . ALA A 1 84 ? -0.811 11.818 5.552 1.00 62.28 84 ALA A CA 1
ATOM 677 C C . ALA A 1 84 ? 0.421 10.939 5.304 1.00 62.28 84 ALA A C 1
ATOM 679 O O . ALA A 1 84 ? 1.551 11.435 5.280 1.00 62.28 84 ALA A O 1
ATOM 680 N N . ARG A 1 85 ? 0.211 9.635 5.087 1.00 64.12 85 ARG A N 1
ATOM 681 C CA . ARG A 1 85 ? 1.244 8.787 4.481 1.00 64.12 85 ARG A CA 1
ATOM 682 C C . ARG A 1 85 ? 1.738 9.405 3.169 1.00 64.12 85 ARG A C 1
ATOM 684 O O . ARG A 1 85 ? 0.963 9.931 2.368 1.00 64.12 85 ARG A O 1
ATOM 691 N N . SER A 1 86 ? 3.037 9.269 2.929 1.00 56.22 86 SER A N 1
ATOM 692 C CA . SER A 1 86 ? 3.569 9.060 1.584 1.00 56.22 86 SER A CA 1
ATOM 693 C C . SER A 1 86 ? 4.139 7.644 1.558 1.00 56.22 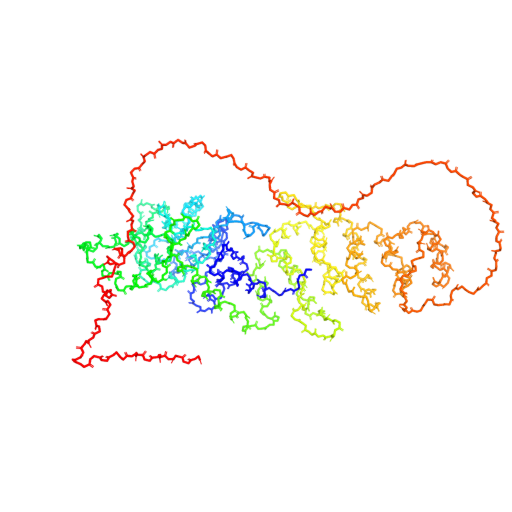86 SER A C 1
ATOM 695 O O . SER A 1 86 ? 4.737 7.232 2.552 1.00 56.22 86 SER A O 1
ATOM 697 N N . LYS A 1 87 ? 4.002 6.868 0.470 1.00 58.53 87 LYS A N 1
ATOM 698 C CA . LYS A 1 87 ? 4.600 5.509 0.459 1.00 58.53 87 LYS A CA 1
ATOM 699 C C . LYS A 1 87 ? 6.135 5.533 0.638 1.00 58.53 87 LYS A C 1
ATOM 701 O O . LYS A 1 87 ? 6.693 4.674 1.308 1.00 58.53 87 LYS A O 1
ATOM 706 N N . ALA A 1 88 ? 6.795 6.620 0.225 1.00 50.91 88 ALA A N 1
ATOM 707 C CA . ALA A 1 88 ? 8.209 6.891 0.525 1.00 50.91 88 ALA A CA 1
ATOM 708 C C . ALA A 1 88 ? 8.539 7.112 2.024 1.00 50.91 88 ALA A C 1
ATOM 710 O O . ALA A 1 88 ? 9.705 7.027 2.403 1.00 50.91 88 ALA A O 1
ATOM 711 N N . GLN A 1 89 ? 7.543 7.392 2.872 1.00 59.34 89 GLN A N 1
ATOM 712 C CA . GLN A 1 89 ? 7.658 7.589 4.328 1.00 59.34 89 GLN A CA 1
ATOM 713 C C . GLN A 1 89 ? 6.703 6.663 5.110 1.00 59.34 89 GLN A C 1
ATOM 715 O O . GLN A 1 89 ? 6.375 6.914 6.266 1.00 59.34 89 GLN A O 1
ATOM 720 N N . GLN A 1 90 ? 6.277 5.554 4.501 1.00 59.19 90 GLN A N 1
ATOM 721 C CA . GLN A 1 90 ? 5.325 4.574 5.051 1.00 59.19 90 GLN A CA 1
ATOM 722 C C . GLN A 1 90 ? 5.778 3.891 6.348 1.00 59.19 90 GLN A C 1
ATOM 724 O O . GLN A 1 90 ? 4.981 3.262 7.034 1.00 59.19 90 GLN A O 1
ATOM 729 N N . ARG A 1 91 ? 7.063 4.021 6.683 1.00 59.94 91 ARG A N 1
ATOM 730 C CA . ARG A 1 91 ? 7.677 3.516 7.914 1.00 59.94 91 ARG A CA 1
ATOM 731 C C . ARG A 1 91 ? 8.102 4.653 8.865 1.00 59.94 91 ARG A C 1
ATOM 733 O O . ARG A 1 91 ? 8.810 4.404 9.832 1.00 59.94 91 ARG A O 1
ATOM 740 N N . THR A 1 92 ? 7.712 5.907 8.601 1.00 62.53 92 THR A N 1
ATOM 741 C CA . THR A 1 92 ? 8.039 7.078 9.435 1.00 62.53 92 THR A CA 1
ATOM 742 C C . THR A 1 92 ? 6.937 7.315 10.480 1.00 62.53 92 THR A C 1
ATOM 744 O O . THR A 1 92 ? 5.872 7.830 10.133 1.00 62.53 92 THR A O 1
ATOM 747 N N . PRO A 1 93 ? 7.166 7.028 11.778 1.00 55.94 93 PRO A N 1
ATOM 748 C CA . PRO A 1 93 ? 6.075 6.955 12.758 1.00 55.94 93 PRO A CA 1
ATOM 749 C C . PRO A 1 93 ? 5.422 8.292 13.130 1.00 55.94 93 PRO A C 1
ATOM 751 O O . PRO A 1 93 ? 4.392 8.320 13.792 1.00 55.94 93 PRO A O 1
ATOM 754 N N . ALA A 1 94 ? 6.022 9.418 12.737 1.00 60.12 94 ALA A N 1
ATOM 755 C CA . ALA A 1 94 ? 5.474 10.748 12.997 1.00 60.12 94 ALA A CA 1
ATOM 756 C C . ALA A 1 94 ? 4.331 11.141 12.039 1.00 60.12 94 ALA A C 1
ATOM 758 O O . ALA A 1 94 ? 3.623 12.104 12.320 1.00 60.12 94 ALA A O 1
ATOM 759 N N . ALA A 1 95 ? 4.165 10.430 10.917 1.00 64.75 95 ALA A N 1
ATOM 760 C CA . ALA A 1 95 ? 3.224 10.783 9.850 1.00 64.75 95 ALA A CA 1
ATOM 761 C C . ALA A 1 95 ? 2.004 9.850 9.752 1.00 64.75 95 ALA A C 1
ATOM 763 O O . ALA A 1 95 ? 1.118 10.108 8.940 1.00 64.75 95 ALA A O 1
ATOM 764 N N . ILE A 1 96 ? 1.957 8.775 10.546 1.00 74.69 96 ILE A N 1
ATOM 765 C CA . ILE A 1 96 ? 0.993 7.678 10.405 1.00 74.69 96 ILE A CA 1
ATOM 766 C C . ILE A 1 96 ? 0.315 7.438 11.752 1.00 74.69 96 ILE A C 1
ATOM 768 O O . ILE A 1 96 ? 0.976 7.171 12.752 1.00 74.69 96 ILE A O 1
ATOM 772 N N . HIS A 1 97 ? -1.012 7.528 11.760 1.00 84.62 97 HIS A N 1
ATOM 773 C CA . HIS A 1 97 ? -1.860 7.195 12.900 1.00 84.62 97 HIS A CA 1
ATOM 774 C C . HIS A 1 97 ? -3.178 6.623 12.392 1.00 84.62 97 HIS A C 1
ATOM 776 O O . HIS A 1 97 ? -3.684 7.077 11.360 1.00 84.62 97 HIS A O 1
ATOM 782 N N . TYR A 1 98 ? -3.728 5.661 13.129 1.00 88.25 98 TYR A N 1
ATOM 783 C CA . TYR A 1 98 ? -5.008 5.034 12.827 1.00 88.25 98 TYR A CA 1
ATOM 784 C C . TYR A 1 98 ? -5.917 5.038 14.053 1.00 88.25 98 TYR A C 1
ATOM 786 O O . TYR A 1 98 ? -5.456 4.832 15.180 1.00 88.25 98 TYR A O 1
ATOM 794 N N . CYS A 1 99 ? -7.214 5.221 13.819 1.00 90.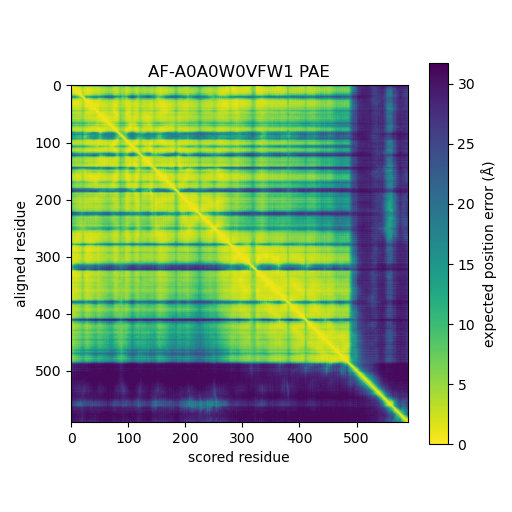12 99 CYS A N 1
ATOM 795 C CA . CYS A 1 99 ? -8.245 5.024 14.829 1.00 90.12 99 CYS A CA 1
ATOM 796 C C . CYS A 1 99 ? -9.405 4.188 14.279 1.00 90.12 99 CYS A C 1
ATOM 798 O O . CYS A 1 99 ? -9.688 4.185 13.078 1.00 90.12 99 CYS A O 1
ATOM 800 N N . ALA A 1 100 ? -10.094 3.488 15.178 1.00 94.25 100 ALA A N 1
ATOM 801 C CA . ALA A 1 100 ? -11.313 2.762 14.842 1.00 94.25 100 ALA A CA 1
ATOM 802 C C . ALA A 1 100 ? -12.504 3.713 14.902 1.00 94.25 100 ALA A C 1
ATOM 804 O O . ALA A 1 100 ? -12.560 4.555 15.802 1.00 94.25 100 ALA A O 1
ATOM 805 N N . LEU A 1 101 ? -13.444 3.566 13.968 1.00 95.56 101 LEU A N 1
ATOM 806 C CA . LEU A 1 101 ? -14.754 4.198 14.043 1.00 95.56 101 LEU A CA 1
ATOM 807 C C . LEU A 1 101 ? -15.859 3.177 13.757 1.00 95.56 101 LEU A C 1
ATOM 809 O O . LEU A 1 101 ? -15.881 2.544 12.703 1.00 95.56 101 LEU A O 1
ATOM 813 N N . ASP A 1 102 ? -16.808 3.090 14.681 1.00 96.81 102 ASP A N 1
ATOM 814 C CA . ASP A 1 102 ? -18.032 2.302 14.592 1.00 96.81 102 ASP A CA 1
ATOM 815 C C . ASP A 1 102 ? -19.236 3.247 14.483 1.00 96.81 102 ASP A C 1
ATOM 817 O O . ASP A 1 102 ? -19.573 3.946 15.439 1.00 96.81 102 ASP A O 1
ATOM 821 N N . LEU A 1 103 ? -19.887 3.296 13.320 1.00 95.81 103 LEU A N 1
ATOM 822 C CA . LEU A 1 103 ? -21.102 4.080 13.091 1.00 95.81 103 LEU A CA 1
ATOM 823 C C . LEU A 1 103 ? -22.333 3.211 13.363 1.00 95.81 103 LEU A C 1
ATOM 825 O O . LEU A 1 103 ? -22.607 2.269 12.618 1.00 95.81 103 LEU A O 1
ATOM 829 N N . PHE A 1 104 ? -23.091 3.571 14.396 1.00 94.06 104 PHE A N 1
ATOM 830 C CA . PHE A 1 104 ? -24.351 2.941 14.773 1.00 94.06 104 PHE A CA 1
ATOM 831 C C . PHE A 1 104 ? -25.531 3.802 14.312 1.00 94.06 104 PHE A C 1
ATOM 833 O O . PHE A 1 104 ? -25.602 5.005 14.586 1.00 94.06 104 PHE A O 1
ATOM 840 N N . ILE A 1 105 ? -26.475 3.171 13.618 1.00 92.56 105 ILE A N 1
ATOM 841 C CA . ILE A 1 105 ? -27.711 3.785 13.133 1.00 92.56 105 ILE A CA 1
ATOM 842 C C . ILE A 1 105 ? -28.877 2.949 13.661 1.00 92.56 105 ILE A C 1
ATOM 844 O O . ILE A 1 105 ? -28.856 1.719 13.610 1.00 92.56 105 ILE A O 1
ATOM 848 N N . SER A 1 106 ? -29.909 3.609 14.179 1.00 87.81 106 SER A N 1
ATOM 849 C CA . SER A 1 106 ? -31.149 2.964 14.620 1.00 87.81 106 SER A CA 1
ATOM 850 C C . SER A 1 106 ? -32.346 3.841 14.242 1.00 87.81 106 SER A C 1
ATOM 852 O O . SER A 1 106 ? -32.217 5.062 14.305 1.00 87.81 106 SER A O 1
ATOM 854 N N . PRO A 1 107 ? -33.522 3.273 13.920 1.00 84.94 107 PRO A N 1
ATOM 855 C CA . PRO A 1 107 ? -34.705 4.067 13.570 1.00 84.94 107 PRO A CA 1
ATOM 856 C C . PRO A 1 107 ? -35.163 5.019 14.690 1.00 84.94 107 PRO A C 1
ATOM 858 O O . PRO A 1 107 ? -35.622 6.127 14.416 1.00 84.94 107 PRO A O 1
ATOM 861 N N . ASP A 1 108 ? -35.003 4.596 15.950 1.00 84.44 108 ASP A N 1
ATOM 862 C CA . ASP A 1 108 ? -35.563 5.267 17.133 1.00 84.44 108 ASP A CA 1
ATOM 863 C C . ASP A 1 108 ? -34.582 6.203 17.869 1.00 84.44 108 ASP A C 1
ATOM 865 O O . ASP A 1 108 ? -34.899 6.721 18.942 1.00 84.44 108 ASP A O 1
ATOM 869 N N . SER A 1 109 ? -33.367 6.412 17.352 1.00 84.19 109 SER A N 1
ATOM 870 C CA . SER A 1 109 ? -32.380 7.306 17.975 1.00 84.19 109 SER A CA 1
ATOM 871 C C . SER A 1 109 ? -31.459 7.955 16.942 1.00 84.19 109 SER A C 1
ATOM 873 O O . SER A 1 109 ? -31.149 7.311 15.943 1.00 84.19 109 SER A O 1
ATOM 875 N N . PRO A 1 110 ? -30.963 9.187 17.175 1.00 85.56 110 PRO A N 1
ATOM 876 C CA . PRO A 1 110 ? -30.009 9.813 16.265 1.00 85.56 110 PRO A CA 1
ATOM 877 C C . PRO A 1 110 ? -28.774 8.929 16.040 1.00 85.56 110 PRO A C 1
ATOM 879 O O . PRO A 1 110 ? -28.328 8.270 16.986 1.00 85.56 110 PRO A O 1
ATOM 882 N N . PRO A 1 111 ? -28.207 8.915 14.821 1.00 92.06 111 PRO A N 1
ATOM 883 C CA . PRO A 1 111 ? -27.026 8.122 14.533 1.00 92.06 111 PRO A CA 1
ATOM 884 C C . PRO A 1 111 ? -25.825 8.662 15.314 1.00 92.06 111 PRO A C 1
ATOM 886 O O . PRO A 1 111 ? -25.661 9.876 15.497 1.00 92.06 111 PRO A O 1
ATOM 889 N N . PHE A 1 112 ? -24.967 7.754 15.765 1.00 93.69 112 PHE A N 1
ATOM 890 C CA . PHE A 1 112 ? -23.763 8.109 16.503 1.00 93.69 112 PHE A CA 1
ATOM 891 C C . PHE A 1 112 ? -22.580 7.244 16.070 1.00 93.69 112 PHE A C 1
ATOM 893 O O . PHE A 1 112 ? -22.732 6.083 15.698 1.00 93.69 112 PHE A O 1
ATOM 900 N N . ALA A 1 113 ? -21.390 7.831 16.108 1.00 94.88 113 ALA A N 1
ATOM 901 C CA . ALA A 1 113 ? -20.136 7.183 15.777 1.00 94.88 113 ALA A CA 1
ATOM 902 C C . ALA A 1 113 ? -19.286 7.050 17.041 1.00 94.88 113 ALA A C 1
ATOM 904 O O . ALA A 1 113 ? -18.968 8.053 17.679 1.00 94.88 113 ALA A O 1
ATOM 905 N N . PHE A 1 114 ? -18.908 5.831 17.407 1.00 94.50 114 PHE A N 1
ATOM 906 C CA . PHE A 1 114 ? -17.917 5.588 18.446 1.00 94.50 114 PHE A CA 1
ATOM 907 C C . PHE A 1 114 ? -16.523 5.580 17.824 1.00 94.50 114 PHE A C 1
ATOM 909 O O . PHE A 1 114 ? -16.296 4.881 16.844 1.00 94.50 114 PHE A O 1
ATOM 916 N N . VAL A 1 115 ? -15.604 6.373 18.372 1.00 92.88 115 VAL A N 1
ATOM 917 C CA . VAL A 1 115 ? -14.217 6.472 17.917 1.00 92.88 115 VAL A CA 1
ATOM 918 C C . VAL A 1 115 ? -13.269 6.100 19.043 1.00 92.88 115 VAL A C 1
ATOM 920 O O . VAL A 1 115 ? -13.311 6.692 20.125 1.00 92.88 115 VAL A O 1
ATOM 923 N N . ALA A 1 116 ? -12.353 5.183 18.753 1.00 91.31 116 ALA A N 1
ATOM 924 C CA . ALA A 1 116 ? -11.282 4.806 19.662 1.00 91.31 116 ALA A CA 1
ATOM 925 C C . ALA A 1 116 ? -9.936 5.365 19.200 1.00 91.31 116 ALA A C 1
ATOM 927 O O . ALA A 1 116 ? -9.283 4.804 18.313 1.00 91.31 116 ALA A O 1
ATOM 928 N N . ASP A 1 117 ? -9.517 6.469 19.827 1.00 87.12 117 ASP A N 1
ATOM 929 C CA . ASP A 1 117 ? -8.165 7.001 19.683 1.00 87.12 117 ASP A CA 1
ATOM 930 C C . ASP A 1 117 ? -7.267 6.448 20.795 1.00 87.12 117 ASP A C 1
ATOM 932 O O . ASP A 1 117 ? -7.319 6.836 21.967 1.00 87.12 117 ASP A O 1
ATOM 936 N N . HIS A 1 118 ? -6.419 5.504 20.409 1.00 86.19 118 HIS A N 1
ATOM 937 C CA . HIS A 1 118 ? -5.489 4.846 21.313 1.00 86.19 118 HIS A CA 1
ATOM 938 C C . HIS A 1 118 ? -4.230 5.694 21.578 1.00 86.19 118 HIS A C 1
ATOM 940 O O . HIS A 1 118 ? -3.483 5.383 22.511 1.00 86.19 118 HIS A O 1
ATOM 946 N N . TYR A 1 119 ? -3.962 6.759 20.802 1.00 76.44 119 TYR A N 1
ATOM 947 C CA . TYR A 1 119 ? -2.677 7.462 20.839 1.00 76.44 119 TYR A CA 1
ATOM 948 C C . TYR A 1 119 ? -2.792 8.966 21.132 1.00 76.44 119 TYR A C 1
ATOM 950 O O . TYR A 1 119 ? -2.906 9.814 20.251 1.00 76.44 119 TYR A O 1
ATOM 958 N N . GLN A 1 120 ? -2.605 9.302 22.413 1.00 64.00 120 GLN A N 1
ATOM 959 C CA . GLN A 1 120 ? -2.765 10.638 23.010 1.00 64.00 120 GLN A CA 1
ATOM 960 C C . GLN A 1 120 ? -2.118 11.821 22.252 1.00 64.00 120 GLN A C 1
ATOM 962 O O . GLN A 1 120 ? -2.534 12.965 22.435 1.00 64.00 120 GLN A O 1
ATOM 967 N N . LYS A 1 121 ? -1.082 11.595 21.433 1.00 62.06 121 LYS A N 1
ATOM 968 C CA . LYS A 1 121 ? -0.366 12.671 20.724 1.00 62.06 121 LYS A CA 1
ATOM 969 C C . LYS A 1 121 ? -1.078 13.198 19.475 1.00 62.06 121 LYS A C 1
ATOM 971 O O . LYS A 1 121 ? -0.662 14.236 18.970 1.00 62.06 121 LYS A O 1
ATOM 976 N N . PHE A 1 122 ? -2.101 12.509 18.972 1.00 59.38 122 PHE A N 1
ATOM 977 C CA . PHE A 1 122 ? -2.705 12.800 17.669 1.00 59.38 122 PHE A CA 1
ATOM 978 C C . PHE A 1 122 ? -4.067 13.506 17.739 1.00 59.38 122 PHE A C 1
ATOM 980 O O . PHE A 1 122 ? -4.800 13.484 16.767 1.00 59.38 122 PHE A O 1
ATOM 987 N N . SER A 1 123 ? -4.390 14.239 18.809 1.00 56.12 123 SER A N 1
ATOM 988 C CA . SER A 1 123 ? -5.687 14.926 19.020 1.00 56.12 123 SER A CA 1
ATOM 989 C C . SER A 1 123 ? -6.106 16.009 17.992 1.00 56.12 123 SER A C 1
ATOM 991 O O . SER A 1 123 ? -7.066 16.745 18.222 1.00 56.12 123 SER A O 1
ATOM 993 N N . GLY A 1 124 ? -5.409 16.135 16.860 1.00 59.66 124 GLY A N 1
ATOM 994 C CA . GLY A 1 124 ? -5.584 17.181 15.849 1.00 59.66 124 GLY A CA 1
ATOM 995 C C . GLY A 1 124 ? -6.644 16.936 14.766 1.00 59.66 124 GLY A C 1
ATOM 996 O O . GLY A 1 124 ? -6.758 17.786 13.892 1.00 59.66 124 GLY A O 1
ATOM 997 N N . TYR A 1 125 ? -7.390 15.822 14.788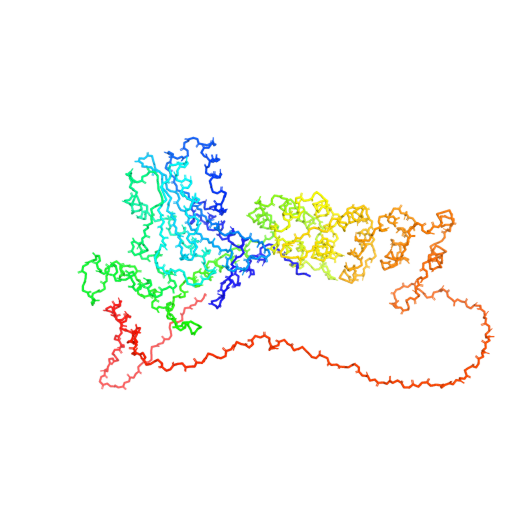 1.00 68.44 125 TYR A N 1
ATOM 998 C CA . TYR A 1 125 ? -8.370 15.456 13.738 1.00 68.44 125 TYR A CA 1
ATOM 999 C C . TYR A 1 125 ? -9.840 15.429 14.202 1.00 68.44 125 TYR A C 1
ATOM 1001 O O . TYR A 1 125 ? -10.741 14.985 13.489 1.00 68.44 125 TYR A O 1
ATOM 1009 N N . TYR A 1 126 ? -10.116 15.915 15.415 1.00 79.31 126 TYR A N 1
ATOM 1010 C CA . TYR A 1 126 ? -11.489 16.033 15.916 1.00 79.31 126 TYR A CA 1
ATOM 1011 C C . TYR A 1 126 ? -12.295 17.139 15.210 1.00 79.31 126 TYR A C 1
ATOM 1013 O O . TYR A 1 126 ? -13.519 17.163 15.326 1.00 79.31 126 TYR A O 1
ATOM 1021 N N . ALA A 1 127 ? -11.638 18.032 14.462 1.00 82.62 127 ALA A N 1
ATOM 1022 C CA . ALA A 1 127 ? -12.297 19.075 13.676 1.00 82.62 127 ALA A CA 1
ATOM 1023 C C . ALA A 1 127 ? -13.052 18.492 12.467 1.00 82.62 127 ALA A C 1
ATOM 1025 O O . ALA A 1 127 ? -14.151 18.937 12.146 1.00 82.62 127 ALA A O 1
ATOM 1026 N N . GLU A 1 128 ? -12.502 17.460 11.834 1.00 86.75 128 GLU A N 1
ATOM 1027 C CA . GLU A 1 128 ? -13.094 16.733 10.716 1.00 86.75 128 GLU A CA 1
ATOM 1028 C C . GLU A 1 128 ? -14.338 15.965 11.177 1.00 86.75 128 GLU A C 1
ATOM 1030 O O . GLU A 1 128 ? -15.388 16.037 10.538 1.00 86.75 128 GLU A O 1
ATOM 1035 N N . PHE A 1 129 ? -14.271 15.317 12.344 1.00 89.06 129 PHE A N 1
ATOM 1036 C CA . PHE A 1 129 ? -15.436 14.691 12.973 1.00 89.06 129 PHE A CA 1
ATOM 1037 C C . PHE A 1 129 ? -16.492 15.709 13.407 1.00 89.06 129 PHE A C 1
ATOM 1039 O O . PHE A 1 129 ? -17.675 15.474 13.178 1.00 89.06 129 PHE A O 1
ATOM 1046 N N . ALA A 1 130 ? -16.098 16.862 13.957 1.00 88.94 130 ALA A N 1
ATOM 1047 C CA . ALA A 1 130 ? -17.034 17.947 14.248 1.00 88.94 130 ALA A CA 1
ATOM 1048 C C . ALA A 1 130 ? -17.733 18.441 12.968 1.00 88.94 130 ALA A C 1
ATOM 1050 O O . ALA A 1 130 ? -18.955 18.562 12.947 1.00 88.94 130 ALA A O 1
ATOM 1051 N N . GLN A 1 131 ? -16.994 18.610 11.866 1.00 90.81 131 GLN A N 1
ATOM 1052 C CA . GLN A 1 131 ? -17.566 18.993 10.575 1.00 90.81 131 GLN A CA 1
ATOM 1053 C C . GLN A 1 131 ? -18.544 17.936 10.027 1.00 90.81 131 GLN A C 1
ATOM 1055 O O . GLN A 1 131 ? -19.588 18.296 9.479 1.00 90.81 131 GLN A O 1
ATOM 1060 N N . ILE A 1 132 ? -18.235 16.641 10.160 1.00 92.44 132 ILE A N 1
ATOM 1061 C CA . ILE A 1 132 ? -19.165 15.559 9.793 1.00 92.44 132 ILE A CA 1
ATOM 1062 C C . ILE A 1 132 ? -20.404 15.594 10.698 1.00 92.44 132 ILE A C 1
ATOM 1064 O O . ILE A 1 132 ? -21.524 15.472 10.202 1.00 92.44 132 ILE A O 1
ATOM 1068 N N . SER A 1 133 ? -20.215 15.817 12.000 1.00 91.75 133 SER A N 1
ATOM 1069 C CA . SER A 1 133 ? -21.286 15.915 12.994 1.00 91.75 133 SER A CA 1
ATOM 1070 C C . SER A 1 133 ? -22.281 17.024 12.650 1.00 91.75 133 SER A C 1
ATOM 1072 O O . SER A 1 133 ? -23.482 16.768 12.575 1.00 91.75 133 SER A O 1
ATOM 1074 N N . GLU A 1 134 ? -21.781 18.225 12.347 1.00 90.62 134 GLU A N 1
ATOM 1075 C CA . GLU A 1 134 ? -22.578 19.385 11.934 1.00 90.62 134 GLU A CA 1
ATOM 1076 C C . GLU A 1 134 ? -23.314 19.166 10.603 1.00 90.62 134 GLU A C 1
ATOM 1078 O O . GLU A 1 134 ? -24.476 19.550 10.474 1.00 90.62 134 GLU A O 1
ATOM 1083 N N . LYS A 1 135 ? -22.656 18.558 9.605 1.00 91.62 135 LYS A N 1
ATOM 1084 C CA . LYS A 1 135 ? -23.219 18.394 8.251 1.00 91.62 135 LYS A CA 1
ATOM 1085 C C . LYS A 1 135 ? -24.213 17.246 8.124 1.00 91.62 135 LYS A C 1
ATOM 1087 O O . LYS A 1 135 ? -25.160 17.361 7.349 1.00 91.62 135 LYS A O 1
ATOM 1092 N N . LEU A 1 136 ? -23.965 16.131 8.812 1.00 91.69 136 LEU A N 1
ATOM 1093 C CA . LEU A 1 136 ? -24.737 14.893 8.661 1.00 91.69 136 LEU A CA 1
ATOM 1094 C C . LEU A 1 136 ? -25.649 14.596 9.854 1.00 91.69 136 LEU A C 1
ATOM 1096 O O . LEU A 1 136 ? -26.473 13.691 9.761 1.00 91.69 136 LEU A O 1
ATOM 1100 N N . GLY A 1 137 ? -25.514 15.331 10.964 1.00 90.31 137 GLY A N 1
ATOM 1101 C CA . GLY A 1 137 ? -26.251 15.043 12.191 1.00 90.31 137 GLY A CA 1
ATOM 1102 C C . GLY A 1 137 ? -25.874 13.674 12.754 1.00 90.31 137 GLY A C 1
ATOM 1103 O O . GLY A 1 137 ? -26.746 12.835 12.940 1.00 90.31 137 GLY A O 1
ATOM 1104 N N . ILE A 1 138 ? -24.578 13.444 12.988 1.00 92.31 138 ILE A N 1
ATOM 1105 C CA . ILE A 1 138 ? -24.036 12.222 13.610 1.00 92.31 138 ILE A CA 1
ATOM 1106 C C . ILE A 1 138 ? -23.278 12.641 14.871 1.00 92.31 138 ILE A C 1
ATOM 1108 O O . ILE A 1 138 ? -22.344 13.432 14.767 1.00 92.31 138 ILE A O 1
ATOM 1112 N N . GLN A 1 139 ? -23.630 12.150 16.061 1.00 91.56 139 GLN A N 1
ATOM 1113 C CA . GLN A 1 139 ? -22.859 12.471 17.278 1.00 91.56 139 GLN A CA 1
ATOM 1114 C C . GLN A 1 139 ? -21.609 11.594 17.367 1.00 91.56 139 GLN A C 1
ATOM 1116 O O . GLN A 1 139 ? -21.703 10.382 17.216 1.00 91.56 139 GLN A O 1
ATOM 1121 N N . PHE A 1 140 ? -20.442 12.181 17.629 1.00 91.81 140 PHE A N 1
ATOM 1122 C CA . PHE A 1 140 ? -19.197 11.420 17.765 1.00 91.81 140 PHE A CA 1
ATOM 1123 C C . PHE A 1 140 ? -18.869 11.226 19.244 1.00 91.81 140 PHE A C 1
ATOM 1125 O O . PHE A 1 140 ? -18.702 12.202 19.970 1.00 91.81 140 PHE A O 1
ATOM 1132 N N . LEU A 1 141 ? -18.759 9.977 19.689 1.00 91.62 141 LEU A N 1
ATOM 1133 C CA . LEU A 1 141 ? -18.323 9.592 21.028 1.00 91.62 141 LEU A CA 1
ATOM 1134 C C . LEU A 1 141 ? -16.862 9.149 20.931 1.00 91.62 141 LEU A C 1
ATOM 1136 O O . LEU A 1 141 ? -16.575 8.133 20.311 1.00 91.62 141 LEU A O 1
ATOM 1140 N N . VAL A 1 142 ? -15.929 9.900 21.509 1.00 89.62 142 VAL A N 1
ATOM 1141 C CA . VAL A 1 142 ? -14.488 9.639 21.380 1.00 89.62 142 VAL A CA 1
ATOM 1142 C C . VAL A 1 142 ? -13.902 9.213 22.720 1.00 89.62 142 VAL A C 1
ATOM 1144 O O . VAL A 1 142 ? -13.962 9.969 23.692 1.00 89.62 142 VAL A O 1
ATOM 1147 N N . VAL A 1 143 ? -13.260 8.048 22.761 1.00 88.25 143 VAL A N 1
ATOM 1148 C CA . VAL A 1 143 ? -12.427 7.631 23.896 1.00 88.25 143 VAL A CA 1
ATOM 1149 C C . VAL A 1 143 ? -10.948 7.892 23.577 1.00 88.25 143 VAL A C 1
ATOM 1151 O O . VAL A 1 143 ? -10.494 7.566 22.482 1.00 88.25 143 VAL A O 1
ATOM 1154 N N . GLY A 1 144 ? -10.201 8.517 24.504 1.00 73.62 144 GLY A N 1
ATOM 1155 C CA . GLY A 1 144 ? -8.753 8.764 24.315 1.00 73.62 144 GLY A CA 1
ATOM 1156 C C . GLY A 1 144 ? -8.117 10.010 24.957 1.00 73.62 144 GLY A C 1
ATOM 1157 O O . GLY A 1 144 ? -6.902 10.177 24.890 1.00 73.62 144 GLY A O 1
ATOM 1158 N N . SER A 1 145 ? -8.878 10.910 25.587 1.00 57.91 145 SER A N 1
ATOM 1159 C CA . SER A 1 145 ? -8.429 12.308 25.762 1.00 57.91 145 SER A CA 1
ATOM 1160 C C . SER A 1 145 ? -7.400 12.616 26.867 1.00 57.91 145 SER A C 1
ATOM 1162 O O . SER A 1 145 ? -6.871 13.730 26.888 1.00 57.91 145 SER A O 1
ATOM 1164 N N . LYS A 1 146 ? -7.106 11.699 27.805 1.00 62.81 146 LYS A N 1
ATOM 1165 C CA . LYS A 1 146 ? -6.350 12.036 29.040 1.00 62.81 146 LYS A CA 1
ATOM 1166 C C . LYS A 1 146 ? -5.175 11.132 29.403 1.00 62.81 146 LYS A C 1
ATOM 1168 O O . LYS A 1 146 ? -4.209 11.630 29.984 1.00 62.81 146 LYS A O 1
ATOM 1173 N N . ASP A 1 147 ? -5.230 9.846 29.078 1.00 68.19 147 ASP A N 1
ATOM 1174 C CA . ASP A 1 147 ? -4.227 8.867 29.499 1.00 68.19 147 ASP A CA 1
ATOM 1175 C C . ASP A 1 147 ? -3.549 8.186 28.312 1.00 68.19 147 ASP A C 1
ATOM 1177 O O . ASP A 1 147 ? -4.184 7.863 27.311 1.00 68.19 147 ASP A O 1
ATOM 1181 N N . TYR A 1 148 ? -2.245 7.931 28.449 1.00 72.19 148 TYR A N 1
ATOM 1182 C CA . TYR A 1 148 ? -1.501 7.094 27.511 1.00 72.19 148 TYR A CA 1
ATOM 1183 C C . TYR A 1 148 ? -2.127 5.699 27.497 1.00 72.19 148 TYR A C 1
ATOM 1185 O O . TYR A 1 148 ? -2.074 5.017 28.519 1.00 72.19 148 TYR A O 1
ATOM 1193 N N . PHE A 1 149 ? -2.674 5.273 26.361 1.00 87.06 149 PHE A N 1
ATOM 1194 C CA . PHE A 1 149 ? -3.142 3.905 26.139 1.00 87.06 149 PHE A CA 1
ATOM 1195 C C . PHE A 1 149 ? -2.090 3.144 25.318 1.00 87.06 149 PHE A C 1
ATOM 1197 O O . PHE A 1 149 ? -1.401 2.258 25.830 1.00 87.06 149 PHE A O 1
ATOM 1204 N N . GLN A 1 150 ? -1.854 3.595 24.084 1.00 88.00 150 GLN A N 1
ATOM 1205 C CA . GLN A 1 150 ? -0.669 3.261 23.301 1.00 88.00 150 GLN A CA 1
ATOM 1206 C C . GLN A 1 150 ? 0.526 4.122 23.749 1.00 88.00 150 GLN A C 1
ATOM 1208 O O . GLN A 1 150 ? 0.397 5.308 24.067 1.00 88.00 150 GLN A O 1
ATOM 1213 N N . ALA A 1 151 ? 1.708 3.509 23.786 1.00 83.44 151 ALA A N 1
ATOM 1214 C CA . ALA A 1 151 ? 2.950 4.108 24.259 1.00 83.44 151 ALA A CA 1
ATOM 1215 C C . ALA A 1 151 ? 4.032 4.233 23.175 1.00 83.44 151 ALA A C 1
ATOM 1217 O O . ALA A 1 151 ? 4.850 5.153 23.263 1.00 83.44 151 ALA A O 1
ATOM 1218 N N . ASP A 1 152 ? 4.044 3.334 22.189 1.00 80.94 152 ASP A N 1
ATOM 1219 C CA . ASP A 1 152 ? 4.856 3.464 20.975 1.00 80.94 152 ASP A CA 1
ATOM 1220 C C . ASP A 1 152 ? 4.089 4.165 19.843 1.00 80.94 152 ASP A C 1
ATOM 1222 O O . ASP A 1 152 ? 3.009 4.714 20.045 1.00 80.94 152 ASP A O 1
ATOM 1226 N N . SER A 1 153 ? 4.678 4.209 18.656 1.00 78.75 153 SER A N 1
ATOM 1227 C CA . SER A 1 153 ? 4.144 4.888 17.474 1.00 78.75 153 SER A CA 1
ATOM 1228 C C . SER A 1 153 ? 3.820 3.924 16.328 1.00 78.75 153 SER A C 1
ATOM 1230 O O . SER A 1 153 ? 3.750 4.362 15.186 1.00 78.75 153 SER A O 1
ATOM 1232 N N . VAL A 1 154 ? 3.695 2.617 16.599 1.00 81.56 154 VAL A N 1
ATOM 1233 C CA . VAL A 1 154 ? 3.670 1.593 15.538 1.00 81.56 154 VAL A CA 1
ATOM 1234 C C . VAL A 1 154 ? 2.502 0.618 15.634 1.00 81.56 154 VAL A C 1
ATOM 1236 O O . VAL A 1 154 ? 1.988 0.196 14.603 1.00 81.56 154 VAL A O 1
ATOM 1239 N N . HIS A 1 155 ? 1.994 0.337 16.838 1.00 87.50 155 HIS A N 1
ATOM 1240 C CA . HIS A 1 155 ? 0.891 -0.616 17.028 1.00 87.50 155 HIS A CA 1
ATOM 1241 C C . HIS A 1 155 ? -0.519 -0.023 16.824 1.00 87.50 155 HIS A C 1
ATOM 1243 O O . HIS A 1 155 ? -1.505 -0.742 16.993 1.00 87.50 155 HIS A O 1
ATOM 1249 N N . CYS A 1 156 ? -0.655 1.248 16.414 1.00 87.69 156 CYS A N 1
ATOM 1250 C CA . CYS A 1 156 ? -1.969 1.859 16.148 1.00 87.69 156 CYS A CA 1
ATOM 1251 C C . CYS A 1 156 ? -2.857 1.102 15.129 1.00 87.69 156 CYS A C 1
ATOM 1253 O O . CYS A 1 156 ? -4.072 1.080 15.354 1.00 87.69 156 CYS A O 1
ATOM 1255 N N . PRO A 1 157 ? -2.336 0.403 14.089 1.00 89.75 157 PRO A N 1
ATOM 1256 C CA . PRO A 1 157 ? -3.183 -0.412 13.220 1.00 89.75 157 PRO A CA 1
ATOM 1257 C C . PRO A 1 157 ? -3.773 -1.625 13.956 1.00 89.75 157 PRO A C 1
ATOM 1259 O O . PRO A 1 157 ? -4.933 -1.969 13.756 1.00 89.75 157 PRO A O 1
ATOM 1262 N N . ILE A 1 158 ? -3.002 -2.252 14.848 1.00 93.00 158 ILE A N 1
ATOM 1263 C CA . ILE A 1 158 ? -3.411 -3.464 15.576 1.00 93.00 158 ILE A CA 1
ATOM 1264 C C . ILE A 1 158 ? -4.379 -3.123 16.707 1.00 93.00 158 ILE A C 1
ATOM 1266 O O . ILE A 1 158 ? -5.353 -3.841 16.919 1.00 93.00 158 ILE A O 1
ATOM 1270 N N . PHE A 1 159 ? -4.183 -1.981 17.371 1.00 92.75 159 PHE A N 1
ATOM 1271 C CA . PHE A 1 159 ? -5.181 -1.432 18.287 1.00 92.75 159 PHE A CA 1
ATOM 1272 C C . PHE A 1 159 ? -6.505 -1.137 17.578 1.00 92.75 159 PHE A C 1
ATOM 1274 O O . PHE A 1 159 ? -7.560 -1.535 18.065 1.00 92.75 159 PHE A O 1
ATOM 1281 N N . THR A 1 160 ? -6.447 -0.500 16.406 1.00 93.94 160 THR A N 1
ATOM 1282 C CA . THR A 1 160 ? -7.624 -0.221 15.572 1.00 93.94 160 THR A CA 1
ATOM 1283 C C . THR A 1 160 ? -8.332 -1.512 15.150 1.00 93.94 160 THR A C 1
ATOM 1285 O O . THR A 1 160 ? -9.537 -1.635 15.359 1.00 93.94 160 THR A O 1
ATOM 1288 N N . LEU A 1 161 ? -7.597 -2.512 14.649 1.00 95.94 161 LEU A N 1
ATOM 1289 C CA . LEU A 1 161 ? -8.161 -3.806 14.252 1.00 95.94 161 LEU A CA 1
ATOM 1290 C C . LEU A 1 161 ? -8.816 -4.535 15.431 1.00 95.94 161 LEU A C 1
ATOM 1292 O O . LEU A 1 161 ? -9.961 -4.967 15.326 1.00 95.94 161 LEU A O 1
ATOM 1296 N N . ARG A 1 162 ? -8.129 -4.616 16.579 1.00 95.19 162 ARG A N 1
ATOM 1297 C CA . ARG A 1 162 ? -8.678 -5.224 17.801 1.00 95.19 162 ARG A CA 1
ATOM 1298 C C . ARG A 1 162 ? -9.948 -4.526 18.263 1.00 95.19 162 ARG A C 1
ATOM 1300 O O . ARG A 1 162 ? -10.857 -5.192 18.746 1.00 95.19 162 ARG A O 1
ATOM 1307 N N . HIS A 1 163 ? -9.996 -3.203 18.152 1.00 95.31 163 HIS A N 1
ATOM 1308 C CA . HIS A 1 163 ? -11.166 -2.442 18.548 1.00 95.31 163 HIS A CA 1
ATOM 1309 C C . HIS A 1 163 ? -12.385 -2.824 17.703 1.00 95.31 163 HIS A C 1
ATOM 1311 O O . HIS A 1 163 ? -13.400 -3.215 18.267 1.00 95.31 163 HIS A O 1
ATOM 1317 N N . LEU A 1 164 ? -12.241 -2.814 16.373 1.00 96.75 164 LEU A N 1
ATOM 1318 C CA . LEU A 1 164 ? -13.311 -3.190 15.443 1.00 96.75 164 LEU A CA 1
ATOM 1319 C C . LEU A 1 164 ? -13.745 -4.661 15.623 1.00 96.75 164 LEU A C 1
ATOM 1321 O O . LEU A 1 164 ? -14.935 -4.963 15.611 1.00 96.75 164 LEU A O 1
ATOM 1325 N N . LEU A 1 165 ? -12.799 -5.576 15.868 1.00 96.12 165 LEU A N 1
ATOM 1326 C CA . LEU A 1 165 ? -13.095 -6.987 16.162 1.00 96.12 165 LEU A CA 1
ATOM 1327 C C . LEU A 1 165 ? -13.867 -7.186 17.481 1.00 96.12 165 LEU A C 1
ATOM 1329 O O . LEU A 1 165 ? -14.598 -8.163 17.620 1.00 96.12 165 LEU A O 1
ATOM 1333 N N . LEU A 1 166 ? -13.709 -6.288 18.461 1.00 94.19 166 LEU A N 1
ATOM 1334 C CA . LEU A 1 166 ? -14.506 -6.303 19.691 1.00 94.19 166 LEU A CA 1
ATOM 1335 C C . LEU A 1 166 ? -15.908 -5.728 19.450 1.00 94.19 166 LEU A C 1
ATOM 1337 O O . LEU A 1 166 ? -16.900 -6.366 19.797 1.00 94.19 166 LEU A O 1
ATOM 1341 N N . THR A 1 167 ? -16.001 -4.547 18.835 1.00 94.75 167 THR A N 1
ATOM 1342 C CA . THR A 1 167 ? -17.277 -3.846 18.630 1.00 94.75 167 THR A CA 1
ATOM 1343 C C . THR A 1 167 ? -18.202 -4.546 17.635 1.00 94.75 167 THR A C 1
ATOM 1345 O O . THR A 1 167 ? -19.416 -4.419 17.771 1.00 94.75 167 THR A O 1
ATOM 1348 N N . ALA A 1 168 ? -17.672 -5.338 16.692 1.00 93.00 168 ALA A N 1
ATOM 1349 C CA . ALA A 1 168 ? -18.448 -6.094 15.699 1.00 93.00 168 ALA A CA 1
ATOM 1350 C C . ALA A 1 168 ? -19.499 -7.045 16.308 1.00 93.00 168 ALA A C 1
ATOM 1352 O O . ALA A 1 168 ? -20.509 -7.347 15.666 1.00 93.00 168 ALA A O 1
ATOM 1353 N N . HIS A 1 169 ? -19.267 -7.540 17.530 1.00 84.69 169 HIS A N 1
ATOM 1354 C CA . HIS A 1 169 ? -20.106 -8.563 18.168 1.00 84.69 169 HIS A CA 1
ATOM 1355 C C . HIS A 1 169 ? -20.503 -8.236 19.620 1.00 84.69 169 HIS A C 1
ATOM 1357 O O . HIS A 1 169 ? -21.178 -9.035 20.274 1.00 84.69 169 HIS A O 1
ATOM 1363 N N . ASP A 1 170 ? -20.128 -7.065 20.139 1.00 89.19 170 ASP A N 1
ATOM 1364 C CA . ASP A 1 170 ? -20.456 -6.646 21.502 1.00 89.19 170 ASP A CA 1
ATOM 1365 C C . ASP A 1 170 ? -21.823 -5.936 21.567 1.00 89.19 170 ASP A C 1
ATOM 1367 O O . ASP A 1 170 ? -21.950 -4.718 21.439 1.00 89.19 170 ASP A O 1
ATOM 1371 N N . GLY A 1 171 ? -22.885 -6.703 21.821 1.00 81.31 171 GLY A N 1
ATOM 1372 C CA . GLY A 1 171 ? -24.228 -6.146 22.036 1.00 81.31 171 GLY A CA 1
ATOM 1373 C C . GLY A 1 171 ? -24.360 -5.264 23.291 1.00 81.31 171 GLY A C 1
ATOM 1374 O O . GLY A 1 171 ? -25.331 -4.511 23.420 1.00 81.31 171 GLY A O 1
ATOM 1375 N N . HIS A 1 172 ? -23.405 -5.319 24.225 1.00 87.25 172 HIS A N 1
ATOM 1376 C CA . HIS A 1 172 ? -23.419 -4.498 25.435 1.00 87.25 172 HIS A CA 1
ATOM 1377 C C . HIS A 1 172 ? -22.798 -3.119 25.190 1.00 87.25 172 HIS A C 1
ATOM 1379 O O . HIS A 1 172 ? -23.342 -2.131 25.695 1.00 87.25 172 HIS A O 1
ATOM 1385 N N . ILE A 1 173 ? -21.737 -3.015 24.374 1.00 89.88 173 ILE A N 1
ATOM 1386 C CA . ILE A 1 173 ? -21.099 -1.720 24.094 1.00 89.88 173 ILE A CA 1
ATOM 1387 C C . ILE A 1 173 ? -22.055 -0.753 23.393 1.00 89.88 173 ILE A C 1
ATOM 1389 O O . ILE A 1 173 ? -22.099 0.413 23.773 1.00 89.88 173 ILE A O 1
ATOM 1393 N N . HIS A 1 174 ? -22.895 -1.222 22.461 1.00 87.88 174 HIS A N 1
ATOM 1394 C CA . HIS A 1 174 ? -23.915 -0.380 21.820 1.00 87.88 174 HIS A CA 1
ATOM 1395 C C . HIS A 1 174 ? -24.847 0.242 22.877 1.00 87.88 174 HIS A C 1
ATOM 1397 O O . HIS A 1 174 ? -25.010 1.460 22.916 1.00 87.88 174 HIS A O 1
ATOM 1403 N N . ASN A 1 175 ? -25.404 -0.560 23.789 1.00 88.00 175 ASN A N 1
ATOM 1404 C CA . ASN A 1 175 ? -26.300 -0.057 24.837 1.00 88.00 175 ASN A CA 1
ATOM 1405 C C . ASN A 1 175 ? -25.606 0.944 25.779 1.00 88.00 175 ASN A C 1
ATOM 1407 O O . ASN A 1 175 ? -26.194 1.969 26.129 1.00 88.00 175 ASN A O 1
ATOM 1411 N N . PHE A 1 176 ? -24.346 0.686 26.143 1.00 89.81 176 PHE A N 1
ATOM 1412 C CA . PHE A 1 176 ? -23.527 1.620 26.916 1.00 89.81 176 PHE A CA 1
ATOM 1413 C C . PHE A 1 176 ? -23.309 2.947 26.169 1.00 89.81 176 PHE A C 1
ATOM 1415 O O . PHE A 1 176 ? -23.647 4.006 26.695 1.00 89.81 176 PHE A O 1
ATOM 1422 N N . LEU A 1 177 ? -22.829 2.904 24.925 1.00 90.94 177 LEU A N 1
ATOM 1423 C CA . LEU A 1 177 ? -22.570 4.090 24.101 1.00 90.94 177 LEU A CA 1
ATOM 1424 C C . LEU A 1 177 ? -23.847 4.904 23.862 1.00 90.94 177 LEU A C 1
ATOM 1426 O O . LEU A 1 177 ? -23.840 6.123 24.012 1.00 90.94 177 LEU A O 1
ATOM 1430 N N . LYS A 1 178 ? -24.972 4.232 23.594 1.00 88.56 178 LYS A N 1
ATOM 1431 C CA . LYS A 1 178 ? -26.293 4.857 23.437 1.00 88.56 178 LYS A CA 1
ATOM 1432 C C . LYS A 1 178 ? -26.752 5.597 24.699 1.00 88.56 178 LYS A C 1
ATOM 1434 O O . LYS A 1 178 ? -27.467 6.586 24.580 1.00 88.56 178 LYS A O 1
ATOM 1439 N N . SER A 1 179 ? -26.311 5.183 25.891 1.00 87.69 179 SER A N 1
ATOM 1440 C CA . SER A 1 179 ? -26.571 5.918 27.141 1.00 87.69 179 SER A CA 1
ATOM 1441 C C . SER A 1 179 ? -25.737 7.201 27.299 1.00 87.69 179 SER A C 1
ATOM 1443 O O . SER A 1 179 ? -26.125 8.087 28.058 1.00 87.69 179 SER A O 1
ATOM 1445 N N . LEU A 1 180 ? -24.626 7.331 26.559 1.00 86.38 180 LEU A N 1
ATOM 1446 C CA . LEU A 1 180 ? -23.788 8.537 26.513 1.00 86.38 180 LEU A CA 1
ATOM 1447 C C . LEU A 1 180 ? -24.260 9.558 25.460 1.00 86.38 180 LEU A C 1
ATOM 1449 O O . LEU A 1 180 ? -23.858 10.721 25.514 1.00 86.38 180 LEU A O 1
ATOM 1453 N N . VAL A 1 181 ? -25.109 9.142 24.511 1.00 83.50 181 VAL A N 1
ATOM 1454 C CA . VAL A 1 181 ? -25.710 10.015 23.489 1.00 83.50 181 VAL A CA 1
ATOM 1455 C C . VAL A 1 181 ? -26.648 11.018 24.162 1.00 83.50 181 VAL A C 1
ATOM 1457 O O . VAL A 1 181 ? -27.717 10.665 24.659 1.00 83.50 181 VAL A O 1
ATOM 1460 N N . ASN A 1 182 ? -26.263 12.295 24.159 1.00 71.50 182 ASN A N 1
ATOM 1461 C CA . ASN A 1 182 ? -27.054 13.366 24.757 1.00 71.50 182 ASN A CA 1
ATOM 1462 C C . ASN A 1 182 ? -27.713 14.226 23.672 1.00 71.50 182 ASN A C 1
ATOM 1464 O O . ASN A 1 182 ? -27.055 15.013 22.988 1.00 71.50 182 ASN A O 1
ATOM 1468 N N . LEU A 1 183 ? -29.043 14.126 23.588 1.00 64.12 183 LEU A N 1
ATOM 1469 C CA . LEU A 1 183 ? -29.888 14.892 22.665 1.00 64.12 183 LEU A CA 1
ATOM 1470 C C . LEU A 1 183 ? -29.772 16.418 22.847 1.00 64.12 183 LEU A C 1
ATOM 1472 O O . LEU A 1 183 ? -30.057 17.160 21.912 1.00 64.12 183 LEU A O 1
ATOM 1476 N N . GLN A 1 184 ? -29.364 16.903 24.026 1.00 58.47 184 GLN A N 1
ATOM 1477 C CA . GLN A 1 184 ? -29.238 18.340 24.312 1.00 58.47 184 GLN A CA 1
ATOM 1478 C C . GLN A 1 184 ? -27.923 18.954 23.817 1.00 58.47 184 GLN A C 1
ATOM 1480 O O . GLN A 1 184 ? -27.846 20.170 23.663 1.00 58.47 184 GLN A O 1
ATOM 1485 N N . THR A 1 185 ? -26.891 18.142 23.570 1.00 62.66 185 THR A N 1
ATOM 1486 C CA . THR A 1 185 ? -25.593 18.601 23.042 1.00 62.66 185 THR A CA 1
ATOM 1487 C C . THR A 1 185 ? -25.402 18.208 21.579 1.00 62.66 185 THR A C 1
ATOM 1489 O O . THR A 1 185 ? -24.280 18.185 21.091 1.00 62.66 185 THR A O 1
ATOM 1492 N N . PHE A 1 186 ? -26.470 17.847 20.874 1.00 58.06 186 PHE A N 1
ATOM 1493 C CA . PHE A 1 186 ? -26.420 17.344 19.505 1.00 58.06 186 PHE A CA 1
ATOM 1494 C C . PHE A 1 186 ? -26.512 18.492 18.475 1.00 58.06 186 PHE A C 1
ATOM 1496 O O . PHE A 1 186 ? -27.393 19.341 18.630 1.00 58.06 186 PHE A O 1
ATOM 1503 N N . PRO A 1 187 ? -25.699 18.518 17.398 1.00 58.81 187 PRO A N 1
ATOM 1504 C CA . PRO A 1 187 ? -24.546 17.660 17.098 1.00 58.81 187 PRO A CA 1
ATOM 1505 C C . PRO A 1 187 ? -23.279 18.076 17.875 1.00 58.81 187 PRO A C 1
ATOM 1507 O O . PRO A 1 187 ? -23.067 19.255 18.148 1.00 58.81 187 PRO A O 1
ATOM 1510 N N . SER A 1 188 ? -22.421 17.113 18.231 1.00 80.44 188 SER A N 1
ATOM 1511 C CA . SER A 1 188 ? -21.123 17.377 18.877 1.00 80.44 188 SER A CA 1
ATOM 1512 C C . SER A 1 188 ? -20.157 16.191 18.819 1.00 80.44 188 SER A C 1
ATOM 1514 O O . SER A 1 188 ? -20.545 15.046 18.573 1.00 80.44 188 SER A O 1
ATOM 1516 N N . VAL A 1 189 ? -18.889 16.485 19.123 1.00 86.44 189 VAL A N 1
ATOM 1517 C CA . VAL A 1 189 ? -17.877 15.504 19.529 1.00 86.44 189 VAL A CA 1
ATOM 1518 C C . VAL A 1 189 ? -17.835 15.466 21.061 1.00 86.44 189 VAL A C 1
ATOM 1520 O O . VAL A 1 189 ? -17.435 16.438 21.702 1.00 86.44 189 VAL A O 1
ATOM 1523 N N . VAL A 1 190 ? -18.251 14.350 21.655 1.00 87.12 190 VAL A N 1
ATOM 1524 C CA . VAL A 1 190 ? -18.252 14.096 23.102 1.00 87.12 190 VAL A CA 1
ATOM 1525 C C . VAL A 1 190 ? -17.053 13.219 23.441 1.00 87.12 190 VAL A C 1
ATOM 1527 O O . VAL A 1 190 ? -16.929 12.113 22.925 1.00 87.12 190 VAL A O 1
ATOM 1530 N N . GLN A 1 191 ? -16.166 13.691 24.316 1.00 85.75 191 GLN A N 1
ATOM 1531 C CA . GLN A 1 191 ? -15.007 12.915 24.765 1.00 85.75 191 GLN A CA 1
ATOM 1532 C C . GLN A 1 191 ? -15.275 12.242 26.111 1.00 85.75 191 GLN A C 1
ATOM 1534 O O . GLN A 1 191 ? -15.754 12.893 27.042 1.00 85.75 191 GLN A O 1
ATOM 1539 N N . PHE A 1 192 ? -14.895 10.972 26.239 1.00 86.62 192 PHE A N 1
ATOM 1540 C CA . PHE A 1 192 ? -14.983 10.214 27.485 1.00 86.62 192 PHE A CA 1
ATOM 1541 C C . PHE A 1 192 ? -13.705 9.409 27.771 1.00 86.62 192 PHE A C 1
ATOM 1543 O O . PHE A 1 192 ? -12.734 9.437 27.009 1.00 86.62 192 PHE A O 1
ATOM 1550 N N . ASP A 1 193 ? -13.661 8.784 28.946 1.00 86.12 193 ASP A N 1
ATOM 1551 C CA . ASP A 1 193 ? -12.451 8.191 29.511 1.00 86.12 193 ASP A CA 1
ATOM 1552 C C . ASP A 1 193 ? -12.419 6.667 29.311 1.00 86.12 193 ASP A C 1
ATOM 1554 O O . ASP A 1 193 ? -13.438 5.989 29.447 1.00 86.12 193 ASP A O 1
ATOM 1558 N N . TRP A 1 194 ? -11.234 6.111 29.042 1.00 88.25 194 TRP A N 1
ATOM 1559 C CA . TRP A 1 194 ? -11.027 4.663 28.955 1.00 88.25 194 TRP A CA 1
ATOM 1560 C C . TRP A 1 194 ? -11.415 3.929 30.248 1.00 88.25 194 TRP A C 1
ATOM 1562 O O . TRP A 1 194 ? -11.787 2.760 30.201 1.00 88.25 194 TRP A O 1
ATOM 1572 N N . ASN A 1 195 ? -11.384 4.619 31.392 1.00 87.38 195 ASN A N 1
ATOM 1573 C CA . ASN A 1 195 ? -11.849 4.111 32.686 1.00 87.38 195 ASN A CA 1
ATOM 1574 C C . ASN A 1 195 ? -13.363 3.796 32.737 1.00 87.38 195 ASN A C 1
ATOM 1576 O O . ASN A 1 195 ? -13.829 3.207 33.711 1.00 87.38 195 ASN A O 1
ATOM 1580 N N . SER A 1 196 ? -14.128 4.166 31.703 1.00 87.12 196 SER A N 1
ATOM 1581 C CA . SER A 1 196 ? -15.548 3.822 31.536 1.00 87.12 196 SER A CA 1
ATOM 1582 C C . SER A 1 196 ? -15.797 2.631 30.597 1.00 87.12 196 SER A C 1
ATOM 1584 O O . SER A 1 196 ? -16.943 2.222 30.445 1.00 87.12 196 SER A O 1
ATOM 1586 N N . MET A 1 197 ? -14.765 2.086 29.944 1.00 90.56 197 MET A N 1
ATOM 1587 C CA . MET A 1 197 ? -14.904 0.983 28.981 1.00 90.56 197 MET A CA 1
ATOM 1588 C C . MET A 1 197 ? -14.921 -0.400 29.667 1.00 90.56 197 MET A C 1
ATOM 1590 O O . MET A 1 197 ? -14.321 -0.555 30.733 1.00 90.56 197 MET A O 1
ATOM 1594 N N . PRO A 1 198 ? -15.527 -1.443 29.065 1.00 91.00 198 PRO A N 1
ATOM 1595 C CA . PRO A 1 198 ? -15.427 -2.816 29.572 1.00 91.00 198 PRO A CA 1
ATOM 1596 C C . PRO A 1 198 ? -13.980 -3.359 29.555 1.00 91.00 198 PRO A C 1
ATOM 1598 O O . PRO A 1 198 ? -13.192 -2.942 28.696 1.00 91.00 198 PRO A O 1
ATOM 1601 N N . PRO A 1 199 ? -13.615 -4.335 30.417 1.00 90.88 199 PRO A N 1
ATOM 1602 C CA . PRO A 1 199 ? -12.217 -4.752 30.607 1.00 90.88 199 PRO A CA 1
ATOM 1603 C C . PRO A 1 199 ? -11.511 -5.208 29.321 1.00 90.88 199 PRO A C 1
ATOM 1605 O O . PRO A 1 199 ? -10.337 -4.900 29.100 1.00 90.88 199 PRO A O 1
ATOM 1608 N N . ASN A 1 200 ? -12.249 -5.872 28.425 1.00 91.06 200 ASN A N 1
ATOM 1609 C CA . ASN A 1 200 ? -11.744 -6.396 27.152 1.00 91.06 200 ASN A CA 1
ATOM 1610 C C . ASN A 1 200 ? -11.195 -5.304 26.210 1.00 91.06 200 ASN A C 1
ATOM 1612 O O . ASN A 1 200 ? -10.303 -5.588 25.409 1.00 91.06 200 ASN A O 1
ATOM 1616 N N . TYR A 1 201 ? -11.690 -4.066 26.321 1.00 92.44 201 TYR A N 1
ATOM 1617 C CA . TYR A 1 201 ? -11.209 -2.915 25.546 1.00 92.44 201 TYR A CA 1
ATOM 1618 C C . TYR A 1 201 ? -9.945 -2.288 26.134 1.00 92.44 201 TYR A C 1
ATOM 1620 O O . TYR A 1 201 ? -9.268 -1.538 25.443 1.00 92.44 201 TYR A O 1
ATOM 1628 N N . VAL A 1 202 ? -9.624 -2.577 27.398 1.00 92.31 202 VAL A N 1
ATOM 1629 C CA . VAL A 1 202 ? -8.530 -1.939 28.145 1.00 92.31 202 VAL A CA 1
ATOM 1630 C C . VAL A 1 202 ? -7.305 -2.841 28.288 1.00 92.31 202 VAL A C 1
ATOM 1632 O O . VAL A 1 202 ? -6.178 -2.344 28.308 1.00 92.31 202 VAL A O 1
ATOM 1635 N N . LEU A 1 203 ? -7.509 -4.160 28.297 1.00 91.38 203 LEU A N 1
ATOM 1636 C CA . LEU A 1 203 ? -6.482 -5.197 28.460 1.00 91.38 203 LEU A CA 1
ATOM 1637 C C . LEU A 1 203 ? -5.192 -4.976 27.640 1.00 91.38 203 LEU A C 1
ATOM 1639 O O . LEU A 1 203 ? -4.086 -5.278 28.092 1.00 91.38 203 LEU A O 1
ATOM 1643 N N . ASN A 1 204 ? -5.326 -4.450 26.420 1.00 92.62 204 ASN A N 1
ATOM 1644 C CA . ASN A 1 204 ? -4.210 -4.292 25.487 1.00 92.62 204 ASN A CA 1
ATOM 1645 C C . ASN A 1 204 ? -3.391 -3.003 25.673 1.00 92.62 204 ASN A C 1
ATOM 1647 O O . ASN A 1 204 ? -2.376 -2.823 25.001 1.00 92.62 204 ASN A O 1
ATOM 1651 N N . SER A 1 205 ? -3.789 -2.118 26.592 1.00 92.62 205 SER A N 1
ATOM 1652 C CA . SER A 1 205 ? -3.066 -0.880 26.894 1.00 92.62 205 SER A CA 1
ATOM 1653 C C . SER A 1 205 ? -1.610 -1.157 27.279 1.00 92.62 205 SER A C 1
ATOM 1655 O O . SER A 1 205 ? -1.329 -1.874 28.240 1.00 92.62 205 SER A O 1
ATOM 1657 N N . GLN A 1 206 ? -0.669 -0.536 26.558 1.00 90.88 206 GLN A N 1
ATOM 1658 C CA . GLN A 1 206 ? 0.781 -0.622 26.808 1.00 90.88 206 GLN A CA 1
ATOM 1659 C C . GLN A 1 206 ? 1.213 0.133 28.072 1.00 90.88 206 GLN A C 1
ATOM 1661 O O . GLN A 1 206 ? 2.357 0.029 28.535 1.00 90.88 206 GLN A O 1
ATOM 1666 N N . SER A 1 207 ? 0.322 0.965 28.603 1.00 88.44 207 SER A N 1
ATOM 1667 C CA . SER A 1 207 ? 0.572 1.855 29.720 1.00 88.44 207 SER A CA 1
ATOM 1668 C C . SER A 1 207 ? 0.140 1.212 31.030 1.00 88.44 207 SER A C 1
ATOM 1670 O O . SER A 1 207 ? -1.033 1.210 31.394 1.00 88.44 207 SER A O 1
ATOM 1672 N N . PHE A 1 208 ? 1.122 0.737 31.794 1.00 87.62 208 PHE A N 1
ATOM 1673 C CA . PHE A 1 208 ? 0.911 0.227 33.149 1.00 87.62 208 PHE A CA 1
ATOM 1674 C C . PHE A 1 208 ? 0.124 1.209 34.037 1.00 87.62 208 PHE A C 1
ATOM 1676 O O . PHE A 1 208 ? -0.794 0.807 34.741 1.00 87.62 208 PHE A O 1
ATOM 1683 N N . THR A 1 209 ? 0.410 2.515 33.941 1.00 86.31 209 THR A N 1
ATOM 1684 C CA . THR A 1 209 ? -0.324 3.560 34.676 1.00 86.31 209 THR A CA 1
ATOM 1685 C C . THR A 1 209 ? -1.809 3.603 34.315 1.00 86.31 209 THR A C 1
ATOM 1687 O O . THR A 1 209 ? -2.643 3.819 35.192 1.00 86.31 209 THR A O 1
ATOM 1690 N N . MET A 1 210 ? -2.151 3.373 33.047 1.00 89.00 210 MET A N 1
ATOM 1691 C CA . MET A 1 210 ? -3.539 3.317 32.603 1.00 89.00 210 MET A CA 1
ATOM 1692 C C . MET A 1 210 ? -4.233 2.059 33.150 1.00 89.00 210 MET A C 1
ATOM 1694 O O . MET A 1 210 ? -5.293 2.185 33.753 1.00 89.00 210 MET A O 1
ATOM 1698 N N . LEU A 1 211 ? -3.592 0.885 33.084 1.00 90.12 211 LEU A N 1
ATOM 1699 C CA . LEU A 1 211 ? -4.124 -0.360 33.667 1.00 90.12 211 LEU A CA 1
ATOM 1700 C C . LEU A 1 211 ? -4.366 -0.245 35.186 1.00 90.12 211 LEU A C 1
ATOM 1702 O O . LEU A 1 211 ? -5.389 -0.707 35.696 1.00 90.12 211 LEU A O 1
ATOM 1706 N N . THR A 1 212 ? -3.467 0.423 35.921 1.00 87.00 212 THR A N 1
ATOM 1707 C CA . THR A 1 212 ? -3.656 0.673 37.363 1.00 87.00 212 THR A CA 1
ATOM 1708 C C . THR A 1 212 ? -4.800 1.644 37.654 1.00 87.00 212 THR A C 1
ATOM 1710 O O . THR A 1 212 ? -5.552 1.427 38.601 1.00 87.00 212 THR A O 1
ATOM 1713 N N . LYS A 1 213 ? -4.973 2.692 36.833 1.00 88.25 213 LYS A N 1
ATOM 1714 C CA . LYS A 1 213 ? -6.100 3.632 36.957 1.00 88.25 213 LYS A CA 1
ATOM 1715 C C . LYS A 1 213 ? -7.431 2.948 36.668 1.00 88.25 213 LYS A C 1
ATOM 1717 O O . LYS A 1 213 ? -8.371 3.131 3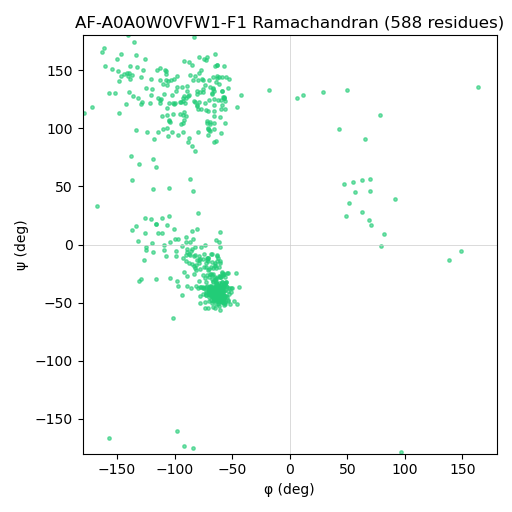7.433 1.00 88.25 213 LYS A O 1
ATOM 1722 N N . TYR A 1 214 ? -7.464 2.118 35.628 1.00 90.75 214 TYR A N 1
ATOM 1723 C CA . TYR A 1 214 ? -8.626 1.319 35.263 1.00 90.75 214 TYR A CA 1
ATOM 1724 C C . TYR A 1 214 ? -9.064 0.421 36.418 1.00 90.75 214 TYR A C 1
ATOM 1726 O O . TYR A 1 214 ? -10.203 0.489 36.869 1.00 90.75 214 TYR A O 1
ATOM 1734 N N . THR A 1 215 ? -8.114 -0.343 36.966 1.00 89.25 215 THR A N 1
ATOM 1735 C CA . THR A 1 215 ? -8.340 -1.220 38.121 1.00 89.25 215 THR A CA 1
ATOM 1736 C C . THR A 1 215 ? -8.944 -0.457 39.301 1.00 89.25 215 THR A C 1
ATOM 1738 O O . THR A 1 215 ? -9.932 -0.906 39.881 1.00 89.25 215 THR A O 1
ATOM 1741 N N . GLN A 1 216 ? -8.371 0.701 39.651 1.00 87.88 216 GLN A N 1
ATOM 1742 C CA . GLN A 1 216 ? -8.872 1.515 40.758 1.00 87.88 216 GLN A CA 1
ATOM 1743 C C . GLN A 1 216 ? -10.279 2.055 40.468 1.00 87.88 216 GLN A C 1
ATOM 1745 O O . GLN A 1 216 ? -11.151 1.934 41.318 1.00 87.88 216 GLN A O 1
ATOM 1750 N N . SER A 1 217 ? -10.524 2.564 39.256 1.00 89.50 217 SER A N 1
ATOM 1751 C CA . SER A 1 217 ? -11.834 3.078 38.840 1.00 89.50 217 SER A CA 1
ATOM 1752 C C . SER A 1 217 ? -12.936 2.022 38.955 1.00 89.50 217 SER A C 1
ATOM 1754 O O . SER A 1 217 ? -14.025 2.331 39.430 1.00 89.50 217 SER A O 1
ATOM 1756 N N . VAL A 1 218 ? -12.666 0.770 38.569 1.00 89.44 218 VAL A N 1
ATOM 1757 C CA . VAL A 1 218 ? -13.645 -0.321 38.706 1.00 89.44 218 VAL A CA 1
ATOM 1758 C C . VAL A 1 218 ? -13.862 -0.692 40.182 1.00 89.44 218 VAL A C 1
ATOM 1760 O O . VAL A 1 218 ? -15.008 -0.827 40.606 1.00 89.44 218 VAL A O 1
ATOM 1763 N N . LYS A 1 219 ? -12.801 -0.773 41.004 1.00 87.56 219 LYS A N 1
ATOM 1764 C CA . LYS A 1 219 ? -12.937 -0.997 42.461 1.00 87.56 219 LYS A CA 1
ATOM 1765 C C . LYS A 1 219 ? -13.766 0.097 43.148 1.00 87.56 219 LYS A C 1
ATOM 1767 O O . LYS A 1 219 ? -14.626 -0.221 43.970 1.00 87.56 219 LYS A O 1
ATOM 1772 N N . ASP A 1 220 ? -13.535 1.358 42.786 1.00 87.75 220 ASP A N 1
ATOM 1773 C CA . ASP A 1 220 ? -14.258 2.517 43.320 1.00 87.75 220 ASP A CA 1
ATOM 1774 C C . ASP A 1 220 ? -15.747 2.488 42.920 1.00 87.75 220 ASP A C 1
ATOM 1776 O O . ASP A 1 220 ? -16.609 2.816 43.736 1.00 87.75 220 ASP A O 1
ATOM 1780 N N . GLN A 1 221 ? -16.067 2.052 41.692 1.00 87.31 221 GLN A N 1
ATOM 1781 C CA . GLN A 1 221 ? -17.447 1.889 41.206 1.00 87.31 221 GLN A CA 1
ATOM 1782 C C . GLN A 1 221 ? -18.202 0.754 41.914 1.00 87.31 221 GLN A C 1
ATOM 1784 O O . GLN A 1 221 ? -19.393 0.893 42.187 1.00 87.31 221 GLN A O 1
ATOM 1789 N N . GLU A 1 222 ? -17.524 -0.350 42.239 1.00 87.25 222 GLU A N 1
ATOM 1790 C CA . GLU A 1 222 ? -18.110 -1.471 42.991 1.00 87.25 222 GLU A CA 1
ATOM 1791 C C . GLU A 1 222 ? -18.204 -1.211 44.510 1.00 87.25 222 GLU A C 1
ATOM 1793 O O . GLU A 1 222 ? -18.839 -1.980 45.231 1.00 87.25 222 GLU A O 1
ATOM 1798 N N . GLY A 1 223 ? -17.592 -0.132 45.017 1.00 79.06 223 GLY A N 1
ATOM 1799 C CA . GLY A 1 223 ? -17.583 0.204 46.446 1.00 79.06 223 GLY A CA 1
ATOM 1800 C C . GLY A 1 223 ? -16.761 -0.760 47.314 1.00 79.06 223 GLY A C 1
ATOM 1801 O O . GLY A 1 223 ? -16.999 -0.859 48.520 1.00 79.06 223 GLY A O 1
ATOM 1802 N N . GLY A 1 224 ? -15.821 -1.494 46.710 1.00 68.12 224 GLY A N 1
ATOM 1803 C CA . GLY A 1 224 ? -14.984 -2.482 47.392 1.00 68.12 224 GLY A CA 1
ATOM 1804 C C . GLY A 1 224 ? -13.891 -1.860 48.269 1.00 68.12 224 GLY A C 1
ATOM 1805 O O . GLY A 1 224 ? -13.475 -0.718 48.075 1.00 68.12 224 GLY A O 1
ATOM 1806 N N . SER A 1 225 ? -13.371 -2.629 49.233 1.00 70.88 225 SER A N 1
ATOM 1807 C CA . SER A 1 225 ? -12.126 -2.253 49.917 1.00 70.88 225 SER A CA 1
ATOM 1808 C C . SER A 1 225 ? -10.917 -2.451 48.993 1.00 70.88 225 SER A C 1
ATOM 1810 O O . SER A 1 225 ? -10.962 -3.261 48.069 1.00 70.88 225 SER A O 1
ATOM 1812 N N . LEU A 1 226 ? -9.803 -1.765 49.279 1.00 64.06 226 LEU A N 1
ATOM 1813 C CA . LEU A 1 226 ? -8.541 -1.904 48.531 1.00 64.06 226 LEU A CA 1
ATOM 1814 C C . LEU A 1 226 ? -8.094 -3.369 48.368 1.00 64.06 226 LEU A C 1
ATOM 1816 O O . LEU A 1 226 ? -7.614 -3.745 47.297 1.00 64.06 226 LEU A O 1
ATOM 1820 N N . ASP A 1 227 ? -8.305 -4.184 49.404 1.00 69.94 227 ASP A N 1
ATOM 1821 C CA . ASP A 1 227 ? -7.897 -5.593 49.477 1.00 69.94 227 ASP A CA 1
ATOM 1822 C C . ASP A 1 227 ? -8.887 -6.566 48.807 1.00 69.94 227 ASP A C 1
ATOM 1824 O O . ASP A 1 227 ? -8.577 -7.744 48.643 1.00 69.94 227 ASP A O 1
ATOM 1828 N N . THR A 1 228 ? -10.079 -6.099 48.416 1.00 72.38 228 THR A N 1
ATOM 1829 C CA . THR A 1 228 ? -11.073 -6.924 47.713 1.00 72.38 228 THR A CA 1
ATOM 1830 C C . THR A 1 228 ? -10.876 -6.779 46.198 1.00 72.38 228 THR A C 1
ATOM 1832 O O . THR A 1 228 ? -10.839 -5.650 45.697 1.00 72.38 228 THR A O 1
ATOM 1835 N N . PRO A 1 229 ? -10.748 -7.874 45.424 1.00 76.19 229 PRO A N 1
ATOM 1836 C CA . PRO A 1 229 ? -10.783 -7.795 43.968 1.00 76.19 229 PRO A CA 1
ATOM 1837 C C . PRO A 1 229 ? -12.152 -7.311 43.483 1.00 76.19 229 PRO A C 1
ATOM 1839 O O . PRO A 1 229 ? -13.181 -7.742 44.000 1.00 76.19 229 PRO A O 1
ATOM 1842 N N . ALA A 1 230 ? -12.167 -6.455 42.463 1.00 84.44 230 ALA A N 1
ATOM 1843 C CA . ALA A 1 230 ? -13.406 -6.079 41.791 1.00 84.44 230 ALA A CA 1
ATOM 1844 C C . ALA A 1 230 ? -13.984 -7.286 41.035 1.00 84.44 230 ALA A C 1
ATOM 1846 O O . ALA A 1 230 ? -13.279 -7.944 40.264 1.00 84.44 230 ALA A O 1
ATOM 1847 N N . SER A 1 231 ? -15.265 -7.567 41.252 1.00 87.69 231 SER A N 1
ATOM 1848 C CA . SER A 1 231 ? -15.996 -8.692 40.671 1.00 87.69 231 SER A CA 1
ATOM 1849 C C . SER A 1 231 ? -15.988 -8.672 39.142 1.00 87.69 231 SER A C 1
ATOM 1851 O O . SER A 1 231 ? -15.767 -9.720 38.533 1.00 87.69 231 SER A O 1
ATOM 1853 N N . LEU A 1 232 ? -16.094 -7.493 38.517 1.00 87.25 232 LEU A N 1
ATOM 1854 C CA . LEU A 1 232 ? -15.978 -7.331 37.066 1.00 87.25 232 LEU A CA 1
ATOM 1855 C C . LEU A 1 232 ? -14.588 -7.744 36.550 1.00 87.25 232 LEU A C 1
ATOM 1857 O O . LEU A 1 232 ? -14.474 -8.394 35.513 1.00 87.25 232 LEU A O 1
ATOM 1861 N N . LEU A 1 233 ? -13.518 -7.407 37.278 1.00 89.12 233 LEU A N 1
ATOM 1862 C CA . LEU A 1 233 ? -12.146 -7.752 36.879 1.00 89.12 233 LEU A CA 1
ATOM 1863 C C . LEU A 1 233 ? -11.856 -9.249 37.061 1.00 89.12 233 LEU A C 1
ATOM 1865 O O . LEU A 1 233 ? -11.169 -9.842 36.229 1.00 89.12 233 LEU A O 1
ATOM 1869 N N . VAL A 1 234 ? -12.409 -9.862 38.114 1.00 86.81 234 VAL A N 1
ATOM 1870 C CA . VAL A 1 234 ? -12.321 -11.312 38.357 1.00 86.81 234 VAL A CA 1
ATOM 1871 C C . VAL A 1 234 ? -13.075 -12.089 37.281 1.00 86.81 234 VAL A C 1
ATOM 1873 O O . VAL A 1 234 ? -12.508 -13.005 36.694 1.00 86.81 234 VAL A O 1
ATOM 1876 N N . GLN A 1 235 ? -14.314 -11.697 36.962 1.00 88.31 235 GLN A N 1
ATOM 1877 C CA . GLN A 1 235 ? -15.123 -12.343 35.920 1.00 88.31 235 GLN A CA 1
ATOM 1878 C C . GLN A 1 235 ? -14.439 -12.313 34.542 1.00 88.31 235 GLN A C 1
ATOM 1880 O O . GLN A 1 235 ? -14.596 -13.241 33.753 1.00 88.31 235 GLN A O 1
ATOM 1885 N N . HIS A 1 236 ? -13.669 -11.261 34.258 1.00 86.38 236 HIS A N 1
ATOM 1886 C CA . HIS A 1 236 ? -12.916 -11.108 33.014 1.00 86.38 236 HIS A CA 1
ATOM 1887 C C . HIS A 1 236 ? -11.489 -11.683 33.061 1.00 86.38 236 HIS A C 1
ATOM 1889 O O . HIS A 1 236 ? -10.750 -11.483 32.100 1.00 86.38 236 HIS A O 1
ATOM 1895 N N . HIS A 1 237 ? -11.075 -12.377 34.134 1.00 88.62 237 HIS A N 1
ATOM 1896 C CA . HIS A 1 237 ? -9.712 -12.919 34.296 1.00 88.62 237 HIS A CA 1
ATOM 1897 C C . HIS A 1 237 ? -8.606 -11.866 34.053 1.00 88.62 237 HIS A C 1
ATOM 1899 O O . HIS A 1 237 ? -7.555 -12.147 33.470 1.00 88.62 237 HIS A O 1
ATOM 1905 N N . PHE A 1 238 ? -8.866 -10.616 34.454 1.00 89.00 238 PHE A N 1
ATOM 1906 C CA . PHE A 1 238 ? -8.091 -9.447 34.025 1.00 89.00 238 PHE A CA 1
ATOM 1907 C C . PHE A 1 238 ? -6.641 -9.466 34.539 1.00 89.00 238 PHE A C 1
ATOM 1909 O O . PHE A 1 238 ? -5.721 -9.098 33.810 1.00 89.00 238 PHE A O 1
ATOM 1916 N N . ASP A 1 239 ? -6.420 -9.943 35.769 1.00 83.94 239 ASP A N 1
ATOM 1917 C CA . ASP A 1 239 ? -5.078 -10.058 36.360 1.00 83.94 239 ASP A CA 1
ATOM 1918 C C . ASP A 1 239 ? -4.250 -11.194 35.743 1.00 83.94 239 ASP A C 1
ATOM 1920 O O . ASP A 1 239 ? -3.088 -11.001 35.397 1.00 83.94 239 ASP A O 1
ATOM 1924 N N . GLU A 1 240 ? -4.843 -12.369 35.522 1.00 84.81 240 GLU A N 1
ATOM 1925 C CA . GLU A 1 240 ? -4.162 -13.515 34.894 1.00 84.81 240 GLU A CA 1
ATOM 1926 C C . GLU A 1 240 ? -3.650 -13.149 33.487 1.00 84.81 240 GLU A C 1
ATOM 1928 O O . GLU A 1 240 ? -2.511 -13.445 33.110 1.00 84.81 240 GLU A O 1
ATOM 1933 N N . GLN A 1 241 ? -4.467 -12.409 32.733 1.00 86.69 241 GLN A N 1
ATOM 1934 C CA . GLN A 1 241 ? -4.111 -11.914 31.406 1.00 86.69 241 GLN A CA 1
ATOM 1935 C C . GLN A 1 241 ? -3.050 -10.801 31.438 1.00 86.69 241 GLN A C 1
ATOM 1937 O O . GLN A 1 241 ? -2.165 -10.803 30.590 1.00 86.69 241 GLN A O 1
ATOM 1942 N N . ILE A 1 242 ? -3.090 -9.868 32.399 1.00 88.31 242 ILE A N 1
ATOM 1943 C CA . ILE A 1 242 ? -2.103 -8.773 32.479 1.00 88.31 242 ILE A CA 1
ATOM 1944 C C . ILE A 1 242 ? -0.771 -9.240 33.072 1.00 88.31 242 ILE A C 1
ATOM 1946 O O . ILE A 1 242 ? 0.292 -8.886 32.564 1.00 88.31 242 ILE A O 1
ATOM 1950 N N . SER A 1 243 ? -0.791 -10.025 34.147 1.00 84.44 243 SER A N 1
ATOM 1951 C CA . SER A 1 243 ? 0.414 -10.449 34.875 1.00 84.44 243 SER A CA 1
ATOM 1952 C C . SER A 1 243 ? 1.407 -11.210 33.986 1.00 84.44 243 SER A C 1
ATOM 1954 O O . SER A 1 243 ? 2.612 -10.967 34.068 1.00 84.44 243 SER A O 1
ATOM 1956 N N . SER A 1 244 ? 0.913 -12.046 33.068 1.00 85.12 244 SER A N 1
ATOM 1957 C CA . SER A 1 244 ? 1.722 -12.759 32.065 1.00 85.12 244 SER A CA 1
ATOM 1958 C C . SER A 1 244 ? 2.317 -11.849 30.972 1.00 85.12 244 SER A C 1
ATOM 1960 O O . SER A 1 244 ? 3.331 -12.187 30.344 1.00 85.12 244 SER A O 1
ATOM 1962 N N . THR A 1 245 ? 1.735 -10.664 30.757 1.00 89.06 245 THR A N 1
ATOM 1963 C CA . THR A 1 245 ? 2.122 -9.718 29.702 1.00 89.06 245 THR A CA 1
ATOM 1964 C C . THR A 1 245 ? 2.809 -8.448 30.207 1.00 89.06 245 THR A C 1
ATOM 1966 O O . THR A 1 245 ? 3.238 -7.633 29.388 1.00 89.06 245 THR A O 1
ATOM 1969 N N . LEU A 1 246 ? 3.004 -8.268 31.516 1.00 90.06 246 LEU A N 1
ATOM 1970 C CA . LEU A 1 246 ? 3.838 -7.185 32.046 1.00 90.06 246 LEU A CA 1
ATOM 1971 C C . LEU A 1 246 ? 5.339 -7.483 31.890 1.00 90.06 246 LEU A C 1
ATOM 1973 O O . LEU A 1 246 ? 5.805 -8.608 32.056 1.00 90.06 246 LEU A O 1
ATOM 1977 N N . PHE A 1 247 ? 6.122 -6.448 31.583 1.00 87.44 247 PHE A N 1
ATOM 1978 C CA . PHE A 1 247 ? 7.584 -6.512 31.519 1.00 87.44 247 PHE A CA 1
ATOM 1979 C C . PHE A 1 247 ? 8.219 -5.161 31.870 1.00 87.44 247 PHE A C 1
ATOM 1981 O O . PHE A 1 247 ? 7.571 -4.118 31.784 1.00 87.44 247 PHE A O 1
ATOM 1988 N N . ASN A 1 248 ? 9.499 -5.159 32.249 1.00 86.00 248 ASN A N 1
ATOM 1989 C CA . ASN A 1 248 ? 10.268 -3.927 32.422 1.00 86.00 248 ASN A CA 1
ATOM 1990 C C . ASN A 1 248 ? 10.947 -3.546 31.094 1.00 86.00 248 ASN A C 1
ATOM 1992 O O . ASN A 1 248 ? 11.871 -4.236 30.664 1.00 86.00 248 ASN A O 1
ATOM 1996 N N . ASP A 1 249 ? 10.514 -2.462 30.444 1.00 81.69 249 ASP A N 1
ATOM 1997 C CA . ASP A 1 249 ? 11.201 -1.933 29.260 1.00 81.69 249 ASP A CA 1
ATOM 1998 C C . ASP A 1 249 ? 12.422 -1.123 29.710 1.00 81.69 249 ASP A C 1
ATOM 2000 O O . ASP A 1 249 ? 12.325 0.057 30.070 1.00 81.69 249 ASP A O 1
ATOM 2004 N N . ALA A 1 250 ? 13.585 -1.776 29.683 1.00 79.25 250 ALA A N 1
ATOM 2005 C CA . ALA A 1 250 ? 14.866 -1.196 30.072 1.00 79.25 250 ALA A CA 1
ATOM 2006 C C . ALA A 1 250 ? 15.239 0.061 29.262 1.00 79.25 250 ALA A C 1
ATOM 2008 O O . ALA A 1 250 ? 15.932 0.928 29.790 1.00 79.25 250 ALA A O 1
ATOM 2009 N N . ARG A 1 251 ? 14.738 0.214 28.024 1.00 78.19 251 ARG A N 1
ATOM 2010 C CA . ARG A 1 251 ? 15.038 1.368 27.151 1.00 78.19 251 ARG A CA 1
ATOM 2011 C C . ARG A 1 251 ? 14.447 2.672 27.689 1.00 78.19 251 ARG A C 1
ATOM 2013 O O . ARG A 1 251 ? 14.990 3.745 27.455 1.00 78.19 251 ARG A O 1
ATOM 2020 N N . VAL A 1 252 ? 13.330 2.579 28.415 1.00 76.94 252 VAL A N 1
ATOM 2021 C CA . VAL A 1 252 ? 12.616 3.725 29.010 1.00 76.94 252 VAL A CA 1
ATOM 2022 C C . VAL A 1 252 ? 12.520 3.658 30.538 1.00 76.94 252 VAL A C 1
ATOM 2024 O O . VAL A 1 252 ? 11.922 4.550 31.141 1.00 76.94 252 VAL A O 1
ATOM 2027 N N . ASN A 1 253 ? 13.091 2.613 31.150 1.00 81.25 253 ASN A N 1
ATOM 2028 C CA . ASN A 1 253 ? 13.031 2.280 32.576 1.00 81.25 253 ASN A CA 1
ATOM 2029 C C . ASN A 1 253 ? 11.602 2.358 33.154 1.00 81.25 253 ASN A C 1
ATOM 2031 O O . ASN A 1 253 ? 11.332 3.081 34.118 1.00 81.25 253 ASN A O 1
ATOM 2035 N N . LYS A 1 254 ? 10.655 1.671 32.499 1.00 84.88 254 LYS A N 1
ATOM 2036 C CA . LYS A 1 254 ? 9.234 1.631 32.885 1.00 84.88 254 LYS A CA 1
ATOM 2037 C C . LYS A 1 254 ? 8.652 0.237 32.700 1.00 84.88 254 LYS A C 1
ATOM 2039 O O . LYS A 1 254 ? 8.919 -0.419 31.697 1.00 84.88 254 LYS A O 1
ATOM 2044 N N . VAL A 1 255 ? 7.743 -0.140 33.597 1.00 86.00 255 VAL A N 1
ATOM 2045 C CA . VAL A 1 255 ? 6.859 -1.290 33.381 1.00 86.00 255 VAL A CA 1
ATOM 2046 C C . VAL A 1 255 ? 5.911 -0.992 32.215 1.00 86.00 255 VAL A C 1
ATOM 2048 O O . VAL A 1 255 ? 5.317 0.089 32.132 1.00 86.00 255 VAL A O 1
ATOM 2051 N N . ARG A 1 256 ? 5.798 -1.952 31.302 1.00 88.00 256 ARG A N 1
ATOM 2052 C CA . ARG A 1 256 ? 4.987 -1.927 30.084 1.00 88.00 256 ARG A CA 1
ATOM 2053 C C . ARG A 1 256 ? 4.211 -3.231 29.953 1.00 88.00 256 ARG A C 1
ATOM 2055 O O . ARG A 1 256 ? 4.556 -4.228 30.577 1.00 88.00 256 ARG A O 1
ATOM 2062 N N . ASN A 1 257 ? 3.186 -3.207 29.113 1.00 89.94 257 ASN A N 1
ATOM 2063 C CA . ASN A 1 257 ? 2.406 -4.377 28.733 1.00 89.94 257 ASN A CA 1
ATOM 2064 C C . ASN A 1 257 ? 2.713 -4.741 27.268 1.00 89.94 257 ASN A C 1
ATOM 2066 O O . ASN A 1 257 ? 2.685 -3.864 26.403 1.00 89.94 257 ASN A O 1
ATOM 2070 N N . LYS A 1 258 ? 3.040 -6.010 26.999 1.00 89.50 258 LYS A N 1
ATOM 2071 C CA . LYS A 1 258 ? 3.341 -6.553 25.655 1.00 89.50 258 LYS A CA 1
ATOM 2072 C C . LYS A 1 258 ? 2.161 -7.300 25.015 1.00 89.50 258 LYS A C 1
ATOM 2074 O O . LYS A 1 258 ? 2.341 -7.832 23.926 1.00 89.50 258 LYS A O 1
ATOM 2079 N N . SER A 1 259 ? 0.971 -7.323 25.622 1.00 90.50 259 SER A N 1
ATOM 2080 C CA . SER A 1 259 ? -0.206 -8.023 25.072 1.00 90.50 259 SER A CA 1
ATOM 2081 C C . SER A 1 259 ? -0.527 -7.624 23.626 1.00 90.50 259 SER A C 1
ATOM 2083 O O . SER A 1 259 ? -0.699 -8.499 22.786 1.00 90.50 259 SER A O 1
ATOM 2085 N N . ILE A 1 260 ? -0.462 -6.331 23.282 1.00 90.44 260 ILE A N 1
ATOM 2086 C CA . ILE A 1 260 ? -0.656 -5.873 21.894 1.00 90.44 260 ILE A CA 1
ATOM 2087 C C . ILE A 1 260 ? 0.384 -6.426 20.902 1.00 90.44 260 ILE A C 1
ATOM 2089 O O . ILE A 1 260 ? 0.073 -6.584 19.728 1.00 90.44 260 ILE A O 1
ATOM 2093 N N . ARG A 1 261 ? 1.604 -6.754 21.354 1.00 88.06 261 ARG A N 1
ATOM 2094 C CA . ARG A 1 261 ? 2.639 -7.376 20.506 1.00 88.06 261 ARG A CA 1
ATOM 2095 C C . ARG A 1 261 ? 2.339 -8.850 20.253 1.00 88.06 261 ARG A C 1
ATOM 2097 O O . ARG A 1 261 ? 2.562 -9.334 19.153 1.00 88.06 261 ARG A O 1
ATOM 2104 N N . TYR A 1 262 ? 1.808 -9.547 21.258 1.00 90.12 262 TYR A N 1
ATOM 2105 C CA . TYR A 1 262 ? 1.309 -10.910 21.079 1.00 90.12 262 TYR A CA 1
ATOM 2106 C C . TYR A 1 262 ? 0.106 -10.939 20.139 1.00 90.12 262 TYR A C 1
ATOM 2108 O O . TYR A 1 262 ? 0.086 -11.749 19.224 1.00 90.12 262 TYR A O 1
ATOM 2116 N N . LEU A 1 263 ? -0.812 -9.982 20.279 1.00 91.56 263 LEU A N 1
ATOM 2117 C CA . LEU A 1 263 ? -1.950 -9.828 19.379 1.00 91.56 263 LEU A CA 1
ATOM 2118 C C . LEU A 1 263 ? -1.528 -9.477 17.940 1.00 91.56 263 LEU A C 1
ATOM 2120 O O . LEU A 1 263 ? -2.107 -9.977 16.984 1.00 91.56 263 LEU A O 1
ATOM 2124 N N . ALA A 1 264 ? -0.491 -8.648 17.771 1.00 90.69 264 ALA A N 1
ATOM 2125 C CA . ALA A 1 264 ? 0.087 -8.360 16.460 1.00 90.69 264 ALA A CA 1
ATOM 2126 C C . ALA A 1 264 ? 0.679 -9.622 15.809 1.00 90.69 264 ALA A C 1
ATOM 2128 O O . ALA A 1 264 ? 0.451 -9.853 14.625 1.00 90.69 264 ALA A O 1
ATOM 2129 N N . ALA A 1 265 ? 1.388 -10.451 16.583 1.00 89.38 265 ALA A N 1
ATOM 2130 C CA . ALA A 1 265 ? 1.941 -11.721 16.117 1.00 89.38 265 ALA A CA 1
ATOM 2131 C C . ALA A 1 265 ? 0.861 -12.772 15.805 1.00 89.38 265 ALA A C 1
ATOM 2133 O O . ALA A 1 265 ? 0.987 -13.487 14.816 1.00 89.38 265 ALA A O 1
ATOM 2134 N N . GLU A 1 266 ? -0.207 -12.834 16.603 1.00 92.00 266 GLU A N 1
ATOM 2135 C CA . GLU A 1 266 ? -1.387 -13.676 16.374 1.00 92.00 266 GLU A CA 1
ATOM 2136 C C . GLU A 1 266 ? -2.070 -13.302 15.050 1.00 92.00 266 GLU A C 1
ATOM 2138 O O . GLU A 1 266 ? -2.143 -14.127 14.140 1.00 92.00 266 GLU A O 1
ATOM 2143 N N . TYR A 1 267 ? -2.458 -12.032 14.888 1.00 93.69 267 TYR A N 1
ATOM 2144 C CA . TYR A 1 267 ? -3.130 -11.541 13.680 1.00 93.69 267 TYR A CA 1
ATOM 2145 C C . TYR A 1 267 ? -2.257 -11.669 12.425 1.00 93.69 267 TYR A C 1
ATOM 2147 O O . TYR A 1 267 ? -2.750 -12.045 11.362 1.00 93.69 267 TYR A O 1
ATOM 2155 N N . ALA A 1 268 ? -0.957 -11.381 12.537 1.00 90.88 268 ALA A N 1
ATOM 2156 C CA . ALA A 1 268 ? -0.012 -11.561 11.441 1.00 90.88 268 ALA A CA 1
ATOM 2157 C C . ALA A 1 268 ? 0.172 -13.043 11.078 1.00 90.88 268 ALA A C 1
ATOM 2159 O O . ALA A 1 268 ? 0.162 -13.375 9.897 1.00 90.88 268 ALA A O 1
ATOM 2160 N N . GLY A 1 269 ? 0.295 -13.934 12.067 1.00 90.06 269 GLY A N 1
ATOM 2161 C CA . GLY A 1 269 ? 0.438 -15.374 11.848 1.00 90.06 269 GLY A CA 1
ATOM 2162 C C . GLY A 1 269 ? -0.785 -15.987 11.165 1.00 90.06 269 GLY A C 1
ATOM 2163 O O . GLY A 1 269 ? -0.640 -16.695 10.171 1.00 90.06 269 GLY A O 1
ATOM 2164 N N . GLU A 1 270 ? -1.993 -15.657 11.633 1.00 92.31 270 GLU A N 1
ATOM 2165 C CA . GLU A 1 270 ? -3.242 -16.076 10.985 1.00 92.31 270 GLU A CA 1
ATOM 2166 C C . GLU A 1 270 ? -3.334 -15.611 9.524 1.00 92.31 270 GLU A C 1
ATOM 2168 O O . GLU A 1 270 ? -3.741 -16.375 8.646 1.00 92.31 270 GLU A O 1
ATOM 2173 N N . ALA A 1 271 ? -2.950 -14.359 9.268 1.00 91.88 271 ALA A N 1
ATOM 2174 C CA . ALA A 1 271 ? -2.984 -13.748 7.947 1.00 91.88 271 ALA A CA 1
ATOM 2175 C C . ALA A 1 271 ? -1.931 -14.342 6.992 1.00 91.88 271 ALA A C 1
ATOM 2177 O O . ALA A 1 271 ? -2.248 -14.601 5.833 1.00 91.88 271 ALA A O 1
ATOM 2178 N N . VAL A 1 272 ? -0.711 -14.617 7.471 1.00 90.06 272 VAL A N 1
ATOM 2179 C CA . VAL A 1 272 ? 0.347 -15.284 6.690 1.00 90.06 272 VAL A CA 1
ATOM 2180 C C . VAL A 1 272 ? -0.073 -16.703 6.312 1.00 90.06 272 VAL A C 1
ATOM 2182 O O . VAL A 1 272 ? -0.056 -17.032 5.129 1.00 90.06 272 VAL A O 1
ATOM 2185 N N . VAL A 1 273 ? -0.567 -17.505 7.263 1.00 88.81 273 VAL A N 1
ATOM 2186 C CA . VAL A 1 273 ? -1.070 -18.864 6.976 1.00 88.81 273 VAL A CA 1
ATOM 2187 C C . VAL A 1 273 ? -2.208 -18.835 5.945 1.00 88.81 273 VAL A C 1
ATOM 2189 O O . VAL A 1 273 ? -2.306 -19.720 5.097 1.00 88.81 273 VAL A O 1
ATOM 2192 N N . ALA A 1 274 ? -3.059 -17.806 5.968 1.00 89.00 274 ALA A N 1
ATOM 2193 C CA . ALA A 1 274 ? -4.142 -17.646 5.000 1.00 89.00 274 ALA A CA 1
ATOM 2194 C C . ALA A 1 274 ? -3.691 -17.181 3.600 1.00 89.00 274 ALA A C 1
ATOM 2196 O O . ALA A 1 274 ? -4.394 -17.478 2.629 1.00 89.00 274 ALA A O 1
ATOM 2197 N N . LEU A 1 275 ? -2.563 -16.466 3.494 1.00 88.19 275 LEU A N 1
ATOM 2198 C CA . LEU A 1 275 ? -1.903 -16.142 2.222 1.00 88.19 275 LEU A CA 1
ATOM 2199 C C . LEU A 1 275 ? -1.218 -17.378 1.641 1.00 88.19 275 LEU A C 1
ATOM 2201 O O . LEU A 1 275 ? -1.454 -17.714 0.488 1.00 88.19 275 LEU A O 1
ATOM 2205 N N . GLU A 1 276 ? -0.423 -18.081 2.448 1.00 83.25 276 GLU A N 1
ATOM 2206 C CA . GLU A 1 276 ? 0.318 -19.280 2.034 1.00 83.25 276 GLU A CA 1
ATOM 2207 C C . GLU A 1 276 ? -0.618 -20.433 1.630 1.00 83.25 276 GLU A C 1
ATOM 2209 O O . GLU A 1 276 ? -0.291 -21.217 0.746 1.00 83.25 276 GLU A O 1
ATOM 2214 N N . ALA A 1 277 ? -1.824 -20.506 2.205 1.00 84.12 277 ALA A N 1
ATOM 2215 C CA . ALA A 1 277 ? -2.860 -21.456 1.792 1.00 84.12 277 ALA A CA 1
ATOM 2216 C C . ALA A 1 277 ? -3.569 -21.103 0.462 1.00 84.12 277 ALA A C 1
ATOM 2218 O O . ALA A 1 277 ? -4.375 -21.901 -0.024 1.00 84.12 277 ALA A O 1
ATOM 2219 N N . GLN A 1 278 ? -3.328 -19.921 -0.118 1.00 77.94 278 GLN A N 1
ATOM 2220 C CA . GLN A 1 278 ? -3.961 -19.443 -1.352 1.00 77.94 278 GLN A CA 1
ATOM 2221 C C . GLN A 1 278 ? -2.915 -19.210 -2.448 1.00 77.94 278 GLN A C 1
ATOM 2223 O O . GLN A 1 278 ? -2.392 -18.115 -2.616 1.00 77.94 278 GLN A O 1
ATOM 2228 N N . GLU A 1 279 ? -2.639 -20.232 -3.252 1.00 67.12 279 GLU A N 1
ATOM 2229 C CA . GLU A 1 279 ? -1.638 -20.118 -4.315 1.00 67.12 279 GLU A CA 1
ATOM 2230 C C . GLU A 1 279 ? -2.192 -19.568 -5.643 1.00 67.12 279 GLU A C 1
ATOM 2232 O O . GLU A 1 279 ? -3.297 -19.887 -6.092 1.00 67.12 279 GLU A O 1
ATOM 2237 N N . GLY A 1 280 ? -1.343 -18.805 -6.337 1.00 72.31 280 GLY A N 1
ATOM 2238 C CA . GLY A 1 280 ? -1.460 -18.536 -7.769 1.00 72.31 280 GLY A CA 1
ATOM 2239 C C . GLY A 1 280 ? -2.142 -17.225 -8.169 1.00 72.31 280 GLY A C 1
ATOM 2240 O O . GLY A 1 280 ? -2.558 -16.395 -7.363 1.00 72.31 280 GLY A O 1
ATOM 2241 N N . TYR A 1 281 ? -2.259 -17.047 -9.487 1.00 77.81 281 TYR A N 1
ATOM 2242 C CA . TYR A 1 281 ? -2.670 -15.801 -10.145 1.00 77.81 281 TYR A CA 1
ATOM 2243 C C . TYR A 1 281 ? -4.019 -15.215 -9.666 1.00 77.81 281 TYR A C 1
ATOM 2245 O O . TYR A 1 281 ? -4.238 -14.009 -9.774 1.00 77.81 281 TYR A O 1
ATOM 2253 N N . GLN A 1 282 ? -4.935 -16.020 -9.118 1.00 83.50 282 GLN A N 1
ATOM 2254 C CA . GLN A 1 282 ? -6.206 -15.497 -8.598 1.00 83.50 282 GLN A CA 1
ATOM 2255 C C . GLN A 1 282 ? -6.027 -14.662 -7.321 1.00 83.50 282 GLN A C 1
ATOM 2257 O O . GLN A 1 282 ? -6.669 -13.615 -7.208 1.00 83.50 282 GLN A O 1
ATOM 2262 N N . LEU A 1 283 ? -5.133 -15.069 -6.407 1.00 89.75 283 LEU A N 1
ATOM 2263 C CA . LEU A 1 283 ? -4.833 -14.294 -5.200 1.00 89.75 283 LEU A CA 1
ATOM 2264 C C . LEU A 1 283 ? -4.214 -12.947 -5.582 1.00 89.75 283 LEU A C 1
ATOM 2266 O O . LEU A 1 283 ? -4.717 -11.902 -5.187 1.00 89.75 283 LEU A O 1
ATOM 2270 N N . GLU A 1 284 ? -3.185 -12.965 -6.424 1.00 91.81 284 GLU A N 1
ATOM 2271 C CA . GLU A 1 284 ? -2.486 -11.759 -6.883 1.00 91.81 284 GLU A CA 1
ATOM 2272 C C . GLU A 1 284 ? -3.420 -10.772 -7.584 1.00 91.81 284 GLU A C 1
ATOM 2274 O O . GLU A 1 284 ? -3.415 -9.580 -7.286 1.00 91.81 284 GLU A O 1
ATOM 2279 N N . SER A 1 285 ? -4.300 -11.278 -8.452 1.00 92.69 285 SER A N 1
ATOM 2280 C CA . SER A 1 285 ? -5.357 -10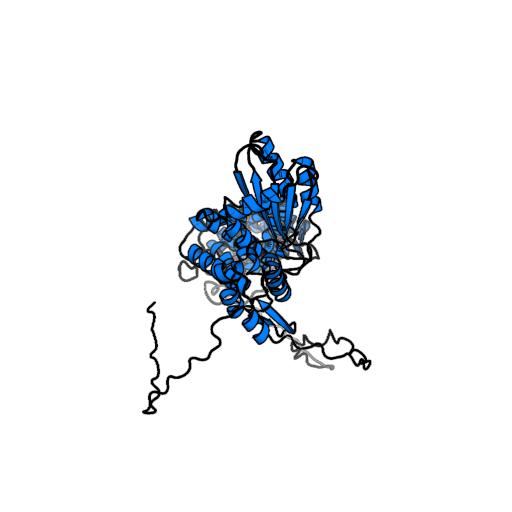.486 -9.079 1.00 92.69 285 SER A CA 1
ATOM 2281 C C . SER A 1 285 ? -6.252 -9.790 -8.043 1.00 92.69 285 SER A C 1
ATOM 2283 O O . SER A 1 285 ? -6.539 -8.601 -8.188 1.00 92.69 285 SER A O 1
ATOM 2285 N N . LYS A 1 286 ? -6.666 -10.499 -6.982 1.00 93.88 286 LYS A N 1
ATOM 2286 C CA . LYS A 1 286 ? -7.472 -9.933 -5.889 1.00 93.88 286 LYS A CA 1
ATOM 2287 C C . LYS A 1 286 ? -6.679 -8.905 -5.074 1.00 93.88 286 LYS A C 1
ATOM 2289 O O . LYS A 1 286 ? -7.216 -7.848 -4.750 1.00 93.88 286 LYS A O 1
ATOM 2294 N N . LEU A 1 287 ? -5.413 -9.188 -4.762 1.00 95.56 287 LEU A N 1
ATOM 2295 C CA . LEU A 1 287 ? -4.541 -8.289 -4.002 1.00 95.56 287 LEU A CA 1
ATOM 2296 C C . LEU A 1 287 ? -4.249 -6.990 -4.770 1.00 95.56 287 LEU A C 1
ATOM 2298 O O . LEU A 1 287 ? -4.238 -5.926 -4.155 1.00 95.56 287 LEU A O 1
ATOM 2302 N N . ILE A 1 288 ? -4.104 -7.033 -6.103 1.00 95.94 288 ILE A N 1
ATOM 2303 C CA . ILE A 1 288 ? -3.963 -5.816 -6.923 1.00 95.94 288 ILE A CA 1
ATOM 2304 C C . ILE A 1 288 ? -5.179 -4.894 -6.753 1.00 95.94 288 ILE A C 1
ATOM 2306 O O . ILE A 1 288 ? -5.003 -3.696 -6.528 1.00 95.94 288 ILE A O 1
ATOM 2310 N N . ASP A 1 289 ? -6.401 -5.430 -6.823 1.00 95.81 289 ASP A N 1
ATOM 2311 C CA . ASP A 1 289 ? -7.615 -4.632 -6.604 1.00 95.81 289 ASP A CA 1
ATOM 2312 C C . ASP A 1 289 ? -7.684 -4.112 -5.166 1.00 95.81 289 ASP A C 1
ATOM 2314 O O . ASP A 1 289 ? -7.759 -2.901 -4.950 1.00 95.81 289 ASP A O 1
ATOM 2318 N N . LEU A 1 290 ? -7.588 -5.012 -4.184 1.00 94.56 290 LEU A N 1
ATOM 2319 C CA . LEU A 1 290 ? -7.717 -4.690 -2.764 1.00 94.56 290 LEU A CA 1
ATOM 2320 C C . LEU A 1 290 ? -6.741 -3.592 -2.316 1.00 94.56 290 LEU A C 1
ATOM 2322 O O . LEU A 1 290 ? -7.122 -2.682 -1.575 1.00 94.56 290 LEU A O 1
ATOM 2326 N N . CYS A 1 291 ? -5.483 -3.682 -2.751 1.00 93.38 291 CYS A N 1
ATOM 2327 C CA . CYS A 1 291 ? -4.412 -2.803 -2.299 1.00 93.38 291 CYS A CA 1
ATOM 2328 C C . CYS A 1 291 ? -4.265 -1.519 -3.125 1.00 93.38 291 CYS A C 1
ATOM 2330 O O . CYS A 1 291 ? -3.779 -0.524 -2.581 1.00 93.38 291 CYS A O 1
ATOM 2332 N N . TYR A 1 292 ? -4.657 -1.520 -4.407 1.00 93.44 292 TYR A N 1
ATOM 2333 C CA . TYR A 1 292 ? -4.340 -0.420 -5.326 1.00 93.44 292 TYR A CA 1
ATOM 2334 C C . TYR A 1 292 ? -5.533 0.230 -6.033 1.00 93.44 292 TYR A C 1
ATOM 2336 O O . TYR A 1 292 ? -5.320 1.257 -6.665 1.00 93.44 292 TYR A O 1
ATOM 2344 N N . GLN A 1 293 ? -6.779 -0.243 -5.896 1.00 90.81 293 GLN A N 1
ATOM 2345 C CA . GLN A 1 293 ? -7.948 0.405 -6.528 1.00 90.81 293 GLN A CA 1
ATOM 2346 C C . GLN A 1 293 ? -8.130 1.892 -6.132 1.00 90.81 293 GLN A C 1
ATOM 2348 O O . GLN A 1 293 ? -8.678 2.681 -6.901 1.00 90.81 293 GLN A O 1
ATOM 2353 N N . THR A 1 294 ? -7.626 2.307 -4.964 1.00 84.88 294 THR A N 1
ATOM 2354 C CA . THR A 1 294 ? -7.570 3.713 -4.509 1.00 84.88 294 THR A CA 1
ATOM 2355 C C . THR A 1 294 ? -6.535 4.578 -5.246 1.00 84.88 294 THR A C 1
ATOM 2357 O O . THR A 1 294 ? -6.565 5.804 -5.130 1.00 84.88 294 THR A O 1
ATOM 2360 N N . TYR A 1 295 ? -5.645 3.957 -6.020 1.00 90.25 295 TYR A N 1
ATOM 2361 C CA . TYR A 1 295 ? -4.599 4.555 -6.848 1.00 90.25 295 TYR A CA 1
ATOM 2362 C C . TYR A 1 295 ? -4.852 4.175 -8.324 1.00 90.25 295 TYR A C 1
ATOM 2364 O O . TYR A 1 295 ? -4.184 3.288 -8.857 1.00 90.25 295 TYR A O 1
ATOM 2372 N N . PRO A 1 296 ? -5.863 4.764 -8.991 1.00 93.69 296 PRO A N 1
ATOM 2373 C CA . PRO A 1 296 ? -6.419 4.228 -10.236 1.00 93.69 296 PRO A CA 1
ATOM 2374 C C . PRO A 1 296 ? -5.437 4.193 -11.416 1.00 93.69 296 PRO A C 1
ATOM 2376 O O . PRO A 1 296 ? -5.557 3.321 -12.280 1.00 93.69 296 PRO A O 1
ATOM 2379 N N . LEU A 1 297 ? -4.461 5.107 -11.484 1.00 96.38 297 LEU A N 1
ATOM 2380 C CA . LEU A 1 297 ? -3.468 5.089 -12.561 1.00 96.38 297 LEU A CA 1
ATOM 2381 C C . LEU A 1 297 ? -2.439 3.979 -12.333 1.00 96.38 297 LEU A C 1
ATOM 2383 O O . LEU A 1 297 ? -2.094 3.251 -13.264 1.00 96.38 297 LEU A O 1
ATOM 2387 N N . LEU A 1 298 ? -1.976 3.818 -11.094 1.00 95.25 298 LEU A N 1
ATOM 2388 C CA . LEU A 1 298 ? -1.074 2.736 -10.722 1.00 95.25 298 LEU A CA 1
ATOM 2389 C C . LEU A 1 298 ? -1.757 1.370 -10.819 1.00 95.25 298 LEU A C 1
ATOM 2391 O O . LEU A 1 298 ? -1.148 0.435 -11.325 1.00 95.25 298 LEU A O 1
ATOM 2395 N N . HIS A 1 299 ? -3.013 1.255 -10.390 1.00 96.94 299 HIS A N 1
ATOM 2396 C CA . HIS A 1 299 ? -3.825 0.045 -10.529 1.00 96.94 299 HIS A CA 1
ATOM 2397 C C . HIS A 1 299 ? -3.865 -0.438 -11.979 1.00 96.94 299 HIS A C 1
ATOM 2399 O O . HIS A 1 299 ? -3.553 -1.596 -12.239 1.00 96.94 299 HIS A O 1
ATOM 2405 N N . SER A 1 300 ? -4.123 0.467 -12.928 1.00 96.81 300 SER A N 1
ATOM 2406 C CA . SER A 1 300 ? -4.080 0.177 -14.368 1.00 96.81 300 SER A CA 1
ATOM 2407 C C . SER A 1 300 ? -2.710 -0.347 -14.830 1.00 96.81 300 SER A C 1
ATOM 2409 O O . SER A 1 300 ? -2.632 -1.352 -15.539 1.00 96.81 300 SER A O 1
ATOM 2411 N N . VAL A 1 301 ? -1.614 0.268 -14.367 1.00 97.25 301 VAL A N 1
ATOM 2412 C CA . VAL A 1 301 ? -0.242 -0.187 -14.663 1.00 97.25 301 VAL A CA 1
ATOM 2413 C C . VAL A 1 301 ? 0.041 -1.572 -14.066 1.00 97.25 301 VAL A C 1
ATOM 2415 O O . VAL A 1 301 ? 0.602 -2.425 -14.752 1.00 97.25 301 VAL A O 1
ATOM 2418 N N . LEU A 1 302 ? -0.364 -1.828 -12.819 1.00 97.19 302 LEU A N 1
ATOM 2419 C CA . LEU A 1 302 ? -0.160 -3.115 -12.144 1.00 97.19 302 LEU A CA 1
ATOM 2420 C C . LEU A 1 302 ? -0.996 -4.228 -12.776 1.00 97.19 302 LEU A C 1
ATOM 2422 O O . LEU A 1 302 ? -0.483 -5.327 -12.975 1.00 97.19 302 LEU A O 1
ATOM 2426 N N . ARG A 1 303 ? -2.244 -3.935 -13.158 1.00 96.56 303 ARG A N 1
ATOM 2427 C CA . ARG A 1 303 ? -3.108 -4.853 -13.909 1.00 96.56 303 ARG A CA 1
ATOM 2428 C C . ARG A 1 303 ? -2.476 -5.259 -15.239 1.00 96.56 303 ARG A C 1
ATOM 2430 O O . ARG A 1 303 ? -2.375 -6.451 -15.513 1.00 96.56 303 ARG A O 1
ATOM 2437 N N . LYS A 1 304 ? -1.945 -4.305 -16.003 1.00 97.00 304 LYS A N 1
ATOM 2438 C CA . LYS A 1 304 ? -1.258 -4.592 -17.268 1.00 97.00 304 LYS A CA 1
ATOM 2439 C C . LYS A 1 304 ? 0.060 -5.355 -17.088 1.00 97.00 304 LYS A C 1
ATOM 2441 O O . LYS A 1 304 ? 0.350 -6.283 -17.838 1.00 97.00 304 LYS A O 1
ATOM 2446 N N . ALA A 1 305 ? 0.854 -4.997 -16.081 1.00 96.19 305 ALA A N 1
ATOM 2447 C CA . ALA A 1 305 ? 2.079 -5.719 -15.739 1.00 96.19 305 ALA A CA 1
ATOM 2448 C C . ALA A 1 305 ? 1.795 -7.180 -15.344 1.00 96.19 305 ALA A C 1
ATOM 2450 O O . ALA A 1 305 ? 2.539 -8.084 -15.718 1.00 96.19 305 ALA A O 1
ATOM 2451 N N . PHE A 1 306 ? 0.686 -7.411 -14.641 1.00 94.94 306 PHE A N 1
ATOM 2452 C CA . PHE A 1 306 ? 0.196 -8.735 -14.278 1.00 94.94 306 PHE A CA 1
ATOM 2453 C C . PHE A 1 306 ? -0.290 -9.544 -15.495 1.00 94.94 306 PHE A C 1
ATOM 2455 O O . PHE A 1 306 ? 0.053 -10.716 -15.623 1.00 94.94 306 PHE A O 1
ATOM 2462 N N . GLU A 1 307 ? -1.015 -8.926 -16.433 1.00 94.12 307 GLU A N 1
ATOM 2463 C CA . GLU A 1 307 ? -1.385 -9.560 -17.711 1.00 94.12 307 GLU A CA 1
ATOM 2464 C C . GLU A 1 307 ? -0.148 -9.992 -18.513 1.00 94.12 307 GLU A C 1
ATOM 2466 O O . GLU A 1 307 ? -0.079 -11.133 -18.974 1.00 94.12 307 GLU A O 1
ATOM 2471 N N . ILE A 1 308 ? 0.863 -9.121 -18.613 1.00 93.50 308 ILE A N 1
ATOM 2472 C CA . ILE A 1 308 ? 2.146 -9.432 -19.261 1.00 93.50 308 ILE A CA 1
ATOM 2473 C C . ILE A 1 308 ? 2.872 -10.562 -18.525 1.00 93.50 308 ILE A C 1
ATOM 2475 O O . ILE A 1 308 ? 3.405 -11.456 -19.171 1.00 93.50 308 ILE A O 1
ATOM 2479 N N . GLN A 1 309 ? 2.856 -10.590 -17.192 1.00 91.00 309 GLN A N 1
ATOM 2480 C CA . GLN A 1 309 ? 3.453 -11.681 -16.418 1.00 91.00 309 GLN A CA 1
ATOM 2481 C C . GLN A 1 309 ? 2.795 -13.046 -16.695 1.00 91.00 309 GLN A C 1
ATOM 2483 O O . GLN A 1 309 ? 3.486 -14.065 -16.718 1.00 91.00 309 GLN A O 1
ATOM 2488 N N . VAL A 1 310 ? 1.471 -13.078 -16.882 1.00 88.81 310 VAL A N 1
ATOM 2489 C CA . VAL A 1 310 ? 0.719 -14.302 -17.215 1.00 88.81 310 VAL A CA 1
ATOM 2490 C C . VAL A 1 310 ? 1.023 -14.769 -18.642 1.00 88.81 310 VAL A C 1
ATOM 2492 O O . VAL A 1 310 ? 1.177 -15.966 -18.871 1.00 88.81 310 VAL A O 1
ATOM 2495 N N . GLN A 1 311 ? 1.103 -13.841 -19.598 1.00 89.25 311 GLN A N 1
ATOM 2496 C CA . GLN A 1 311 ? 1.358 -14.148 -21.013 1.00 89.25 311 GLN A CA 1
ATOM 2497 C C . GLN A 1 311 ? 2.825 -14.504 -21.285 1.00 89.25 311 GLN A C 1
ATOM 2499 O O . GLN A 1 311 ? 3.114 -15.375 -22.099 1.00 89.25 311 GLN A O 1
ATOM 2504 N N . GLU A 1 312 ? 3.745 -13.840 -20.588 1.00 84.94 312 GLU A N 1
ATOM 2505 C CA . GLU A 1 312 ? 5.188 -13.894 -20.809 1.00 84.94 312 GLU A CA 1
ATOM 2506 C C . GLU A 1 312 ? 5.939 -14.146 -19.487 1.00 84.94 312 GLU A C 1
ATOM 2508 O O . GLU A 1 312 ? 6.655 -13.261 -18.995 1.00 84.94 312 GLU A O 1
ATOM 2513 N N . PRO A 1 313 ? 5.826 -15.349 -18.888 1.00 77.94 313 PRO A N 1
ATOM 2514 C CA . PRO A 1 313 ? 6.499 -15.651 -17.631 1.00 77.94 313 PRO A CA 1
ATOM 2515 C C . PRO A 1 313 ? 8.019 -15.457 -17.718 1.00 77.94 313 PRO A C 1
ATOM 2517 O O . PRO A 1 313 ? 8.632 -15.535 -18.792 1.00 77.94 313 PRO A O 1
ATOM 2520 N N . TYR A 1 314 ? 8.621 -15.171 -16.565 1.00 77.12 314 TYR A N 1
ATOM 2521 C CA . TYR A 1 314 ? 10.068 -15.127 -16.397 1.00 77.12 314 TYR A CA 1
ATOM 2522 C C . TYR A 1 314 ? 10.547 -16.490 -15.891 1.00 77.12 314 TYR A C 1
ATOM 2524 O O . TYR A 1 314 ? 10.095 -16.951 -14.844 1.00 77.12 314 TYR A O 1
ATOM 2532 N N . PHE A 1 315 ? 11.453 -17.112 -16.641 1.00 67.44 315 PHE A N 1
ATOM 2533 C CA . PHE A 1 315 ? 12.137 -18.351 -16.278 1.00 67.44 315 PHE A CA 1
ATOM 2534 C C . PHE A 1 315 ? 13.624 -18.054 -16.057 1.00 67.44 315 PHE A C 1
ATOM 2536 O O . PHE A 1 315 ? 14.155 -17.095 -16.623 1.00 67.44 315 PHE A O 1
ATOM 2543 N N . ASP A 1 316 ? 14.284 -18.847 -15.213 1.00 62.84 316 ASP A N 1
ATOM 2544 C CA . ASP A 1 316 ? 15.731 -18.754 -15.015 1.00 62.84 316 ASP A CA 1
ATOM 2545 C C . ASP A 1 316 ? 16.515 -19.524 -16.098 1.00 62.84 316 ASP A C 1
ATOM 2547 O O . ASP A 1 316 ? 15.935 -20.171 -16.967 1.00 62.84 316 ASP A O 1
ATOM 2551 N N . GLU A 1 317 ? 17.851 -19.489 -16.036 1.00 58.66 317 GLU A N 1
ATOM 2552 C CA . GLU A 1 317 ? 18.749 -20.196 -16.973 1.00 58.66 317 GLU A CA 1
ATOM 2553 C C . GLU A 1 317 ? 18.578 -21.735 -16.990 1.00 58.66 317 GLU A C 1
ATOM 2555 O O . GLU A 1 317 ? 19.273 -22.424 -17.735 1.00 58.66 317 GLU A O 1
ATOM 2560 N N . LYS A 1 318 ? 17.699 -22.296 -16.149 1.00 58.59 318 LYS A N 1
ATOM 2561 C CA . LYS A 1 318 ? 17.410 -23.733 -16.046 1.00 58.59 318 LYS A CA 1
ATOM 2562 C C . LYS A 1 318 ? 15.964 -24.063 -16.426 1.00 58.59 318 LYS A C 1
ATOM 2564 O O . LYS A 1 318 ? 15.475 -25.121 -16.025 1.00 58.59 318 LYS A O 1
ATOM 2569 N N . ASP A 1 319 ? 15.276 -23.148 -17.116 1.00 56.53 319 ASP A N 1
ATOM 2570 C CA . ASP A 1 319 ? 13.849 -23.218 -17.471 1.00 56.53 319 ASP A CA 1
ATOM 2571 C C . ASP A 1 319 ? 12.941 -23.568 -16.274 1.00 56.53 319 ASP A C 1
ATOM 2573 O O . ASP A 1 319 ? 11.846 -24.117 -16.415 1.00 56.53 319 ASP A O 1
ATOM 2577 N N . SER A 1 320 ? 13.402 -23.266 -15.057 1.00 53.56 320 SER A N 1
ATOM 2578 C CA . SER A 1 320 ? 12.730 -23.668 -13.830 1.00 53.56 320 SER A CA 1
ATOM 2579 C C . SER A 1 320 ? 11.784 -22.548 -13.387 1.00 53.56 320 SER A C 1
ATOM 2581 O O . SER A 1 320 ? 12.234 -21.414 -13.192 1.00 53.56 320 SER A O 1
ATOM 2583 N N . PRO A 1 321 ? 10.474 -22.814 -13.209 1.00 50.56 321 PRO A N 1
ATOM 2584 C CA . PRO A 1 321 ? 9.550 -21.818 -12.684 1.00 50.56 321 PRO A CA 1
ATOM 2585 C C . PRO A 1 321 ? 9.872 -21.561 -11.209 1.00 50.56 321 PRO A C 1
ATOM 2587 O O . PRO A 1 321 ? 9.461 -22.304 -10.318 1.00 50.56 321 PRO A O 1
ATOM 2590 N N . LYS A 1 322 ? 10.633 -20.500 -10.947 1.00 51.56 322 LYS A N 1
ATOM 2591 C CA . LYS A 1 322 ? 10.837 -19.969 -9.599 1.00 51.56 322 LYS A CA 1
ATOM 2592 C C . LYS A 1 322 ? 9.638 -19.123 -9.156 1.00 51.56 322 LYS A C 1
ATOM 2594 O O . LYS A 1 322 ? 8.935 -18.540 -9.982 1.00 51.56 322 LYS A O 1
ATOM 2599 N N . SER A 1 323 ? 9.522 -18.908 -7.846 1.00 50.25 323 SER A N 1
ATOM 2600 C CA . SER A 1 323 ? 8.739 -17.802 -7.265 1.00 50.25 323 SER A CA 1
ATOM 2601 C C . SER A 1 323 ? 9.131 -16.422 -7.827 1.00 50.25 323 SER A C 1
ATOM 2603 O O . SER A 1 323 ? 8.299 -15.526 -7.926 1.00 50.25 323 SER A O 1
ATOM 2605 N N . GLU A 1 324 ? 10.364 -16.279 -8.328 1.00 55.41 324 GLU A N 1
ATOM 2606 C CA . GLU A 1 324 ? 10.860 -15.107 -9.067 1.00 55.41 324 GLU A CA 1
ATOM 2607 C C . GLU A 1 324 ? 10.103 -14.804 -10.385 1.00 55.41 324 GLU A C 1
ATOM 2609 O O . GLU A 1 324 ? 10.456 -13.850 -11.070 1.00 55.41 324 GLU A O 1
ATOM 2614 N N . GLY A 1 325 ? 9.061 -15.551 -10.768 1.00 72.25 325 GLY A N 1
ATOM 2615 C CA . GLY A 1 325 ? 8.234 -15.261 -11.950 1.00 72.25 325 GLY A CA 1
ATOM 2616 C C . GLY A 1 325 ? 7.467 -13.925 -11.908 1.00 72.25 325 GLY A C 1
ATOM 2617 O O . GLY A 1 325 ? 6.927 -13.504 -12.936 1.00 72.25 325 GLY A O 1
ATOM 2618 N N . ALA A 1 326 ? 7.414 -13.262 -10.746 1.00 87.12 326 ALA A N 1
ATOM 2619 C CA . ALA A 1 326 ? 6.720 -11.996 -10.515 1.00 87.12 326 ALA A CA 1
ATOM 2620 C C . ALA A 1 326 ? 7.265 -10.805 -11.333 1.00 87.12 326 ALA A C 1
ATOM 2622 O O . ALA A 1 326 ? 8.478 -10.650 -11.532 1.00 87.12 326 ALA A O 1
ATOM 2623 N N . HIS A 1 327 ? 6.363 -9.908 -11.747 1.00 92.62 327 HIS A N 1
ATOM 2624 C CA . HIS A 1 327 ? 6.740 -8.675 -12.432 1.00 92.62 327 HIS A CA 1
ATOM 2625 C C . HIS A 1 327 ? 7.436 -7.706 -11.456 1.00 92.62 327 HIS A C 1
ATOM 2627 O O . HIS A 1 327 ? 6.839 -7.304 -10.452 1.00 92.62 327 HIS A O 1
ATOM 2633 N N . PRO A 1 328 ? 8.667 -7.229 -11.736 1.00 91.06 328 PRO A N 1
ATOM 2634 C CA . PRO A 1 328 ? 9.476 -6.478 -10.763 1.00 91.06 328 PRO A CA 1
ATOM 2635 C C . PRO A 1 328 ? 8.904 -5.092 -10.407 1.00 91.06 328 PRO A C 1
ATOM 2637 O O . PRO A 1 328 ? 9.389 -4.428 -9.494 1.00 91.06 328 PRO A O 1
ATOM 2640 N N . ILE A 1 329 ? 7.860 -4.644 -11.109 1.00 93.31 329 ILE A N 1
ATOM 2641 C CA . ILE A 1 329 ? 7.142 -3.403 -10.790 1.00 93.31 329 ILE A CA 1
ATOM 2642 C C . ILE A 1 329 ? 6.298 -3.515 -9.510 1.00 93.31 329 ILE A C 1
ATOM 2644 O O . ILE A 1 329 ? 6.018 -2.485 -8.904 1.00 93.31 329 ILE A O 1
ATOM 2648 N N . PHE A 1 330 ? 5.914 -4.725 -9.077 1.00 93.50 330 PHE A N 1
ATOM 2649 C CA . PHE A 1 330 ? 5.149 -4.918 -7.838 1.00 93.50 330 PHE A CA 1
ATOM 2650 C C . PHE A 1 330 ? 5.966 -4.487 -6.618 1.00 93.50 330 PHE A C 1
ATOM 2652 O O . PHE A 1 330 ? 5.476 -3.726 -5.789 1.00 93.50 330 PHE A O 1
ATOM 2659 N N . GLU A 1 331 ? 7.247 -4.859 -6.579 1.00 90.50 331 GLU A N 1
ATOM 2660 C CA . GLU A 1 331 ? 8.210 -4.405 -5.571 1.00 90.50 331 GLU A CA 1
ATOM 2661 C C . GLU A 1 331 ? 8.313 -2.864 -5.555 1.00 90.50 331 GLU A C 1
ATOM 2663 O O . GLU A 1 331 ? 8.228 -2.240 -4.497 1.00 90.50 331 GLU A O 1
ATOM 2668 N N . LEU A 1 332 ? 8.431 -2.222 -6.729 1.00 89.12 332 LEU A N 1
ATOM 2669 C CA . LEU A 1 332 ? 8.482 -0.756 -6.833 1.00 89.12 332 LEU A CA 1
ATOM 2670 C C . LEU A 1 332 ? 7.177 -0.103 -6.342 1.00 89.12 332 LEU A C 1
ATOM 2672 O O . LEU A 1 332 ? 7.211 0.918 -5.654 1.00 89.12 332 LEU A O 1
ATOM 2676 N N . ALA A 1 333 ? 6.027 -0.685 -6.684 1.00 91.19 333 ALA A N 1
ATOM 2677 C CA . ALA A 1 333 ? 4.719 -0.184 -6.287 1.00 91.19 333 ALA A CA 1
ATOM 2678 C C . ALA A 1 333 ? 4.470 -0.322 -4.784 1.00 91.19 333 ALA A C 1
ATOM 2680 O O . ALA A 1 333 ? 4.020 0.641 -4.167 1.00 91.19 333 ALA A O 1
ATOM 2681 N N . PHE A 1 334 ? 4.837 -1.449 -4.180 1.00 89.50 334 PHE A N 1
ATOM 2682 C CA . PHE A 1 334 ? 4.698 -1.681 -2.744 1.00 89.50 334 PHE A CA 1
ATOM 2683 C C . PHE A 1 334 ? 5.424 -0.610 -1.915 1.00 89.50 334 PHE A C 1
ATOM 2685 O O . PHE A 1 334 ? 4.853 -0.034 -0.990 1.00 89.50 334 PHE A O 1
ATOM 2692 N N . TYR A 1 335 ? 6.654 -0.253 -2.301 1.00 84.31 335 TYR A N 1
ATOM 2693 C CA . TYR A 1 335 ? 7.427 0.776 -1.598 1.00 84.31 335 TYR A CA 1
ATOM 2694 C C . TYR A 1 335 ? 7.092 2.225 -2.012 1.00 84.31 335 TYR A C 1
ATOM 2696 O O . TYR A 1 335 ? 7.409 3.158 -1.270 1.00 84.31 335 TYR A O 1
ATOM 2704 N N . HIS A 1 336 ? 6.460 2.465 -3.172 1.00 83.31 336 HIS A N 1
ATOM 2705 C CA . HIS A 1 336 ? 6.309 3.824 -3.726 1.00 83.31 336 HIS A CA 1
ATOM 2706 C C . HIS A 1 336 ? 4.931 4.184 -4.323 1.00 83.31 336 HIS A C 1
ATOM 2708 O O . HIS A 1 336 ? 4.823 5.240 -4.945 1.00 83.31 336 HIS A O 1
ATOM 2714 N N . ALA A 1 337 ? 3.860 3.407 -4.114 1.00 86.38 337 ALA A N 1
ATOM 2715 C CA . ALA A 1 337 ? 2.591 3.538 -4.856 1.00 86.38 337 ALA A CA 1
ATOM 2716 C C . ALA A 1 337 ? 2.054 4.968 -5.018 1.00 86.38 337 ALA A C 1
ATOM 2718 O O . ALA A 1 337 ? 1.764 5.400 -6.123 1.00 86.38 337 ALA A O 1
ATOM 2719 N N . GLN A 1 338 ? 1.950 5.736 -3.934 1.00 83.44 338 GLN A N 1
ATOM 2720 C CA . GLN A 1 338 ? 1.403 7.098 -3.970 1.00 83.44 338 GLN A CA 1
ATOM 2721 C C . GLN A 1 338 ? 2.333 8.096 -4.676 1.00 83.44 338 GLN A C 1
ATOM 2723 O O . GLN A 1 338 ? 1.864 9.073 -5.259 1.00 83.44 338 GLN A O 1
ATOM 2728 N N . VAL A 1 339 ? 3.648 7.851 -4.649 1.00 84.81 339 VAL A N 1
ATOM 2729 C CA . VAL A 1 339 ? 4.609 8.605 -5.462 1.00 84.81 339 VAL A CA 1
ATOM 2730 C C . VAL A 1 339 ? 4.401 8.258 -6.931 1.00 84.81 339 VAL A C 1
ATOM 2732 O O . VAL A 1 339 ? 4.262 9.168 -7.742 1.00 84.81 339 VAL A O 1
ATOM 2735 N N . LEU A 1 340 ? 4.305 6.965 -7.264 1.00 88.94 340 LEU A N 1
ATOM 2736 C CA . LEU A 1 340 ? 4.024 6.514 -8.627 1.00 88.94 340 LEU A CA 1
ATOM 2737 C C . LEU A 1 340 ? 2.697 7.085 -9.135 1.00 88.94 340 LEU A C 1
ATOM 2739 O O . LEU A 1 340 ? 2.698 7.696 -10.191 1.00 88.94 340 LEU A O 1
ATOM 2743 N N . GLU A 1 341 ? 1.605 7.000 -8.374 1.00 91.25 341 GLU A N 1
ATOM 2744 C CA . GLU A 1 341 ? 0.301 7.594 -8.707 1.00 91.25 341 GLU A CA 1
ATOM 2745 C C . GLU A 1 341 ? 0.418 9.100 -8.984 1.00 91.25 341 GLU A C 1
ATOM 2747 O O . GLU A 1 341 ? -0.108 9.606 -9.976 1.00 91.25 341 GLU A O 1
ATOM 2752 N N . ASN A 1 342 ? 1.154 9.837 -8.144 1.00 88.56 342 ASN A N 1
ATOM 2753 C CA . ASN A 1 342 ? 1.401 11.260 -8.365 1.00 88.56 342 ASN A CA 1
ATOM 2754 C C . ASN A 1 342 ? 2.242 11.525 -9.624 1.00 88.56 342 ASN A C 1
ATOM 2756 O O . ASN A 1 342 ? 1.959 12.483 -10.343 1.00 88.56 342 ASN A O 1
ATOM 2760 N N . CYS A 1 343 ? 3.228 10.682 -9.934 1.00 91.19 343 CYS A N 1
ATOM 2761 C CA . CYS A 1 343 ? 3.998 10.782 -11.170 1.00 91.19 343 CYS A CA 1
ATOM 2762 C C . CYS A 1 343 ? 3.170 10.395 -12.411 1.00 91.19 343 CYS A C 1
ATOM 2764 O O . CYS A 1 343 ? 3.269 11.065 -13.436 1.00 91.19 343 CYS A O 1
ATOM 2766 N N . LEU A 1 344 ? 2.303 9.382 -12.319 1.00 94.94 344 LEU A N 1
ATOM 2767 C CA . LEU A 1 344 ? 1.411 8.910 -13.386 1.00 94.94 344 LEU A CA 1
ATOM 2768 C C . LEU A 1 344 ? 0.353 9.957 -13.782 1.00 94.94 344 LEU A C 1
ATOM 2770 O O . LEU A 1 344 ? -0.155 9.921 -14.900 1.00 94.94 344 LEU A O 1
ATOM 2774 N N . LYS A 1 345 ? 0.075 10.964 -12.943 1.00 93.94 345 LYS A N 1
ATOM 2775 C CA . LYS A 1 345 ? -0.723 12.141 -13.350 1.00 93.94 345 LYS A CA 1
ATOM 2776 C C . LYS A 1 345 ? -0.070 12.938 -14.490 1.00 93.94 345 LYS A C 1
ATOM 2778 O O . LYS A 1 345 ? -0.761 13.684 -15.180 1.00 93.94 345 LYS A O 1
ATOM 2783 N N . ASN A 1 346 ? 1.238 12.786 -14.726 1.00 95.19 346 ASN A N 1
ATOM 2784 C CA . ASN A 1 346 ? 1.906 13.296 -15.922 1.00 95.19 346 ASN A CA 1
ATOM 2785 C C . ASN A 1 346 ? 1.676 12.330 -17.109 1.00 95.19 346 ASN A C 1
ATOM 2787 O O . ASN A 1 346 ? 2.147 11.189 -17.054 1.00 95.19 346 ASN A O 1
ATOM 2791 N N . PRO A 1 347 ? 1.042 12.768 -18.219 1.00 95.75 347 PRO A N 1
ATOM 2792 C CA . PRO A 1 347 ? 0.713 11.882 -19.340 1.00 95.75 347 PRO A CA 1
ATOM 2793 C C . PRO A 1 347 ? 1.921 11.191 -19.983 1.00 95.75 347 PRO A C 1
ATOM 2795 O O . PRO A 1 347 ? 1.804 10.058 -20.446 1.00 95.75 347 PRO A O 1
ATOM 2798 N N . ASN A 1 348 ? 3.088 11.840 -20.000 1.00 95.94 348 ASN A N 1
ATOM 2799 C CA . ASN A 1 348 ? 4.296 11.263 -20.584 1.00 95.94 348 ASN A CA 1
ATOM 2800 C C . ASN A 1 348 ? 4.944 10.230 -19.648 1.00 95.94 348 ASN A C 1
ATOM 2802 O O . ASN A 1 348 ? 5.407 9.202 -20.133 1.00 95.94 348 ASN A O 1
ATOM 2806 N N . PHE A 1 349 ? 4.925 10.445 -18.326 1.00 95.75 349 PHE A N 1
ATOM 2807 C CA . PHE A 1 349 ? 5.347 9.428 -17.348 1.00 95.75 349 PHE A CA 1
ATOM 2808 C C . PHE A 1 349 ? 4.428 8.196 -17.415 1.00 95.75 349 PHE A C 1
ATOM 2810 O O . PHE A 1 349 ? 4.906 7.069 -17.524 1.00 95.75 349 PHE A O 1
ATOM 2817 N N . HIS A 1 350 ? 3.108 8.413 -17.448 1.00 96.25 350 HIS A N 1
ATOM 2818 C CA . HIS A 1 350 ? 2.113 7.350 -17.617 1.00 96.25 350 HIS A CA 1
ATOM 2819 C C . HIS A 1 350 ? 2.331 6.552 -18.903 1.00 96.25 350 HIS A C 1
ATOM 2821 O O . HIS A 1 350 ? 2.363 5.325 -18.868 1.00 96.25 350 HIS A O 1
ATOM 2827 N N . LYS A 1 351 ? 2.580 7.229 -20.029 1.00 96.44 351 LYS A N 1
ATOM 2828 C CA . LYS A 1 351 ? 2.857 6.566 -21.308 1.00 96.44 351 LYS A CA 1
ATOM 2829 C C . LYS A 1 351 ? 4.085 5.642 -21.270 1.00 96.44 351 LYS A C 1
ATOM 2831 O O . LYS A 1 351 ? 4.115 4.683 -22.032 1.00 96.44 351 LYS A O 1
ATOM 2836 N N . ILE A 1 352 ? 5.077 5.911 -20.414 1.00 96.44 352 ILE A N 1
ATOM 2837 C CA . ILE A 1 352 ? 6.258 5.047 -20.252 1.00 96.44 352 ILE A CA 1
ATOM 2838 C C . ILE A 1 352 ? 5.886 3.763 -19.500 1.00 96.44 352 ILE A C 1
ATOM 2840 O O . ILE A 1 352 ? 6.098 2.675 -20.022 1.00 96.44 352 ILE A O 1
ATOM 2844 N N . PHE A 1 353 ? 5.294 3.873 -18.306 1.00 95.81 353 PHE A N 1
ATOM 2845 C CA . PHE A 1 353 ? 4.968 2.700 -17.477 1.00 95.81 353 PHE A CA 1
ATOM 2846 C C . PHE A 1 353 ? 3.746 1.905 -17.954 1.00 95.81 353 PHE A C 1
ATOM 2848 O O . PHE A 1 353 ? 3.546 0.782 -17.511 1.00 95.81 353 PHE A O 1
ATOM 2855 N N . ASN A 1 354 ? 2.951 2.452 -18.875 1.00 94.94 354 ASN A N 1
ATOM 2856 C CA . ASN A 1 354 ? 1.843 1.756 -19.535 1.00 94.94 354 ASN A CA 1
ATOM 2857 C C . ASN A 1 354 ? 2.221 1.262 -20.955 1.00 94.94 354 ASN A C 1
ATOM 2859 O O . ASN A 1 354 ? 1.351 0.895 -21.747 1.00 94.94 354 ASN A O 1
ATOM 2863 N N . ASN A 1 355 ? 3.511 1.266 -21.318 1.00 96.50 355 ASN A N 1
ATOM 2864 C CA . ASN A 1 355 ? 3.987 0.715 -22.588 1.00 96.50 355 ASN A CA 1
ATOM 2865 C C . ASN A 1 355 ? 4.355 -0.771 -22.453 1.00 96.50 355 ASN A C 1
ATOM 2867 O O . ASN A 1 355 ? 5.186 -1.147 -21.631 1.00 96.50 355 ASN A O 1
ATOM 2871 N N . ASP A 1 356 ? 3.766 -1.592 -23.316 1.00 95.56 356 ASP A N 1
ATOM 2872 C CA . ASP A 1 356 ? 3.881 -3.051 -23.336 1.00 95.56 356 ASP A CA 1
ATOM 2873 C C . ASP A 1 356 ? 5.340 -3.497 -23.471 1.00 95.56 356 ASP A C 1
ATOM 2875 O O . ASP A 1 356 ? 5.809 -4.302 -22.676 1.00 95.56 356 ASP A O 1
ATOM 2879 N N . SER A 1 357 ? 6.102 -2.909 -24.398 1.00 94.88 357 SER A N 1
ATOM 2880 C CA . SER A 1 357 ? 7.513 -3.250 -24.609 1.00 94.88 357 SER A CA 1
ATOM 2881 C C . SER A 1 357 ? 8.397 -2.877 -23.415 1.00 94.88 357 SER A C 1
ATOM 2883 O O . SER A 1 357 ? 9.309 -3.626 -23.085 1.00 94.88 357 SER A O 1
ATOM 2885 N N . ILE A 1 358 ? 8.132 -1.752 -22.739 1.00 96.00 358 ILE A N 1
ATOM 2886 C CA . ILE A 1 358 ? 8.827 -1.371 -21.496 1.00 96.00 358 ILE A CA 1
ATOM 2887 C C . ILE A 1 358 ? 8.532 -2.380 -20.379 1.00 96.00 358 ILE A C 1
ATOM 2889 O O . ILE A 1 358 ? 9.463 -2.839 -19.719 1.00 96.00 358 ILE A O 1
ATOM 2893 N N . LEU A 1 359 ? 7.266 -2.764 -20.195 1.00 96.00 359 LEU A N 1
ATOM 2894 C CA . LEU A 1 359 ? 6.874 -3.774 -19.210 1.00 96.00 359 LEU A CA 1
ATOM 2895 C C . LEU A 1 359 ? 7.450 -5.158 -19.562 1.00 96.00 359 LEU A C 1
ATOM 2897 O O . LEU A 1 359 ? 8.002 -5.820 -18.694 1.00 96.00 359 LEU A O 1
ATOM 2901 N N . MET A 1 360 ? 7.459 -5.570 -20.831 1.00 93.75 360 MET A N 1
ATOM 2902 C CA . MET A 1 360 ? 8.115 -6.811 -21.267 1.00 93.75 360 MET A CA 1
ATOM 2903 C C . MET A 1 360 ? 9.637 -6.782 -21.054 1.00 93.75 360 MET A C 1
ATOM 2905 O O . MET A 1 360 ? 10.197 -7.777 -20.601 1.00 93.75 360 MET A O 1
ATOM 2909 N N . LEU A 1 361 ? 10.320 -5.658 -21.313 1.00 92.50 361 LEU A N 1
ATOM 2910 C CA . LEU A 1 361 ? 11.749 -5.497 -21.001 1.00 92.50 361 LEU A CA 1
ATOM 2911 C C . LEU A 1 361 ? 12.012 -5.650 -19.492 1.00 92.50 361 LEU A C 1
ATOM 2913 O O . LEU A 1 361 ? 13.006 -6.266 -19.107 1.00 92.50 361 LEU A O 1
ATOM 2917 N N . MET A 1 362 ? 11.110 -5.150 -18.639 1.00 93.06 362 MET A N 1
ATOM 2918 C CA . MET A 1 362 ? 11.161 -5.383 -17.190 1.00 93.06 362 MET A CA 1
ATOM 2919 C C . MET A 1 362 ? 10.905 -6.851 -16.840 1.00 93.06 362 MET A C 1
ATOM 2921 O O . MET A 1 362 ? 11.692 -7.462 -16.116 1.00 93.06 362 MET A O 1
ATOM 2925 N N . GLN A 1 363 ? 9.849 -7.447 -17.393 1.00 90.56 363 GLN A N 1
ATOM 2926 C CA . GLN A 1 363 ? 9.462 -8.830 -17.140 1.00 90.56 363 GLN A CA 1
ATOM 2927 C C . GLN A 1 363 ? 10.566 -9.812 -17.541 1.00 90.56 363 GLN A C 1
ATOM 2929 O O . GLN A 1 363 ? 10.922 -10.671 -16.740 1.00 90.56 363 GLN A O 1
ATOM 2934 N N . LYS A 1 364 ? 11.191 -9.640 -18.712 1.00 87.50 364 LYS A N 1
ATOM 2935 C CA . LYS A 1 364 ? 12.329 -10.453 -19.179 1.00 87.50 364 LYS A CA 1
ATOM 2936 C C . LYS A 1 364 ? 13.671 -10.095 -18.517 1.00 87.50 364 LYS A C 1
ATOM 2938 O O . LYS A 1 364 ? 14.665 -10.764 -18.761 1.00 87.50 364 LYS A O 1
ATOM 2943 N N . GLY A 1 365 ? 13.710 -9.090 -17.637 1.00 87.25 365 GLY A N 1
ATOM 2944 C CA . GLY A 1 365 ? 14.895 -8.754 -16.835 1.00 87.25 365 GLY A CA 1
ATOM 2945 C C . GLY A 1 365 ? 15.948 -7.910 -17.553 1.00 87.25 365 GLY A C 1
ATOM 2946 O O . GLY A 1 365 ? 17.023 -7.696 -17.001 1.00 87.25 365 GLY A O 1
ATOM 2947 N N . PHE A 1 366 ? 15.644 -7.396 -18.745 1.00 88.81 366 PHE A N 1
ATOM 2948 C CA . PHE A 1 366 ? 16.513 -6.499 -19.510 1.00 88.81 366 PHE A CA 1
ATOM 2949 C C . PHE A 1 366 ? 16.426 -5.033 -19.062 1.00 88.81 366 PHE A C 1
ATOM 2951 O O . PHE A 1 366 ? 17.211 -4.207 -19.517 1.00 88.81 366 PHE A O 1
ATOM 2958 N N . LEU A 1 367 ? 15.472 -4.683 -18.194 1.00 91.00 367 LEU A N 1
ATOM 2959 C CA . LEU A 1 367 ? 15.291 -3.329 -17.674 1.00 91.00 367 LEU A CA 1
ATOM 2960 C C . LEU A 1 367 ? 14.873 -3.361 -16.202 1.00 91.00 367 LEU A C 1
ATOM 2962 O O . LEU A 1 367 ? 13.821 -3.886 -15.853 1.00 91.00 367 LEU A O 1
ATOM 2966 N N . ASN A 1 368 ? 15.665 -2.746 -15.330 1.00 89.81 368 ASN A N 1
ATOM 2967 C CA . ASN A 1 368 ? 15.294 -2.580 -13.929 1.00 89.81 368 ASN A CA 1
ATOM 2968 C C . ASN A 1 368 ? 14.284 -1.414 -13.783 1.00 89.81 368 ASN A C 1
ATOM 2970 O O . ASN A 1 368 ? 14.598 -0.286 -14.182 1.00 89.81 368 ASN A O 1
ATOM 2974 N N . PRO A 1 369 ? 13.078 -1.635 -13.215 1.00 91.38 369 PRO A N 1
ATOM 2975 C CA . PRO A 1 369 ? 12.079 -0.578 -13.052 1.00 91.38 369 PRO A CA 1
ATOM 2976 C C . PRO A 1 369 ? 12.531 0.538 -12.102 1.00 91.38 369 PRO A C 1
ATOM 2978 O O . PRO A 1 369 ? 12.141 1.689 -12.301 1.00 91.38 369 PRO A O 1
ATOM 2981 N N . TYR A 1 370 ? 13.363 0.224 -11.102 1.00 88.81 370 TYR A N 1
ATOM 2982 C CA . TYR A 1 370 ? 13.909 1.215 -10.173 1.00 88.81 370 TYR A CA 1
ATOM 2983 C C . TYR A 1 370 ? 14.901 2.151 -10.878 1.00 88.81 370 TYR A C 1
ATOM 2985 O O . TYR A 1 370 ? 14.788 3.369 -10.756 1.00 88.81 370 TYR A O 1
ATOM 2993 N N . ASP A 1 371 ? 15.796 1.607 -11.706 1.00 87.50 371 ASP A N 1
ATOM 2994 C CA . ASP A 1 371 ? 16.801 2.401 -12.426 1.00 87.50 371 ASP A CA 1
ATOM 2995 C C . ASP A 1 371 ? 16.143 3.314 -13.471 1.00 87.50 371 ASP A C 1
ATOM 2997 O O . ASP A 1 371 ? 16.523 4.479 -13.610 1.00 87.50 371 ASP A O 1
ATOM 3001 N N . LEU A 1 372 ? 15.097 2.834 -14.162 1.00 90.75 372 LEU A N 1
ATOM 3002 C CA . LEU A 1 372 ? 14.277 3.682 -15.034 1.00 90.75 372 LEU A CA 1
ATOM 3003 C C . LEU A 1 372 ? 13.611 4.814 -14.241 1.00 90.75 372 LEU A C 1
ATOM 3005 O O . LEU A 1 372 ? 13.620 5.963 -14.687 1.00 90.75 372 LEU A O 1
ATOM 3009 N N . PHE A 1 373 ? 13.040 4.499 -13.075 1.00 90.06 373 PHE A N 1
ATOM 3010 C CA . PHE A 1 373 ? 12.375 5.468 -12.208 1.00 90.06 373 PHE A CA 1
ATOM 3011 C C . PHE A 1 373 ? 13.345 6.546 -11.696 1.00 90.06 373 PHE A C 1
ATOM 3013 O O . PHE A 1 373 ? 13.040 7.736 -11.807 1.00 90.06 373 PHE A O 1
ATOM 3020 N N . GLU A 1 374 ? 14.538 6.178 -11.223 1.00 86.75 374 GLU A N 1
ATOM 3021 C CA . GLU A 1 374 ? 15.579 7.139 -10.833 1.00 86.75 374 GLU A CA 1
ATOM 3022 C C . GLU A 1 374 ? 16.111 7.944 -12.027 1.00 86.75 374 GLU A C 1
ATOM 3024 O O . GLU A 1 374 ? 16.365 9.147 -11.907 1.00 86.75 374 GLU A O 1
ATOM 3029 N N . ALA A 1 375 ? 16.232 7.340 -13.212 1.00 86.94 375 ALA A N 1
ATOM 3030 C CA . ALA A 1 375 ? 16.689 8.044 -14.406 1.00 86.94 375 ALA A CA 1
ATOM 3031 C C . ALA A 1 375 ? 15.752 9.205 -14.795 1.00 86.94 375 ALA A C 1
ATOM 3033 O O . ALA A 1 375 ? 16.237 10.268 -15.197 1.00 86.94 375 ALA A O 1
ATOM 3034 N N . ILE A 1 376 ? 14.435 9.045 -14.600 1.00 90.62 376 ILE A N 1
ATOM 3035 C CA . ILE A 1 376 ? 13.390 10.019 -14.975 1.00 90.62 376 ILE A CA 1
ATOM 3036 C C . ILE A 1 376 ? 12.790 10.822 -13.804 1.00 90.62 376 ILE A C 1
ATOM 3038 O O . ILE A 1 376 ? 11.934 11.682 -14.032 1.00 90.62 376 ILE A O 1
ATOM 3042 N N . THR A 1 377 ? 13.263 10.621 -12.572 1.00 88.31 377 THR A N 1
ATOM 3043 C CA . THR A 1 377 ? 12.873 11.423 -11.396 1.00 88.31 377 THR A CA 1
ATOM 3044 C C . THR A 1 377 ? 14.070 12.033 -10.659 1.00 88.31 377 THR A C 1
ATOM 3046 O O . THR A 1 377 ? 15.212 11.617 -10.835 1.00 88.31 377 THR A O 1
ATOM 3049 N N . LEU A 1 378 ? 13.837 13.079 -9.866 1.00 81.19 378 LEU A N 1
ATOM 3050 C CA . LEU A 1 378 ? 14.797 13.672 -8.933 1.00 81.19 378 LEU A CA 1
ATOM 3051 C C . LEU A 1 378 ? 14.332 13.404 -7.504 1.00 81.19 378 LEU A C 1
ATOM 3053 O O . LEU A 1 378 ? 13.219 13.781 -7.134 1.00 81.19 378 LEU A O 1
ATOM 3057 N N . LYS A 1 379 ? 15.207 12.799 -6.701 1.00 69.81 379 LYS A N 1
ATOM 3058 C CA . LYS A 1 379 ? 14.994 12.556 -5.273 1.00 69.81 379 LYS A CA 1
ATOM 3059 C C . LYS A 1 379 ? 15.399 13.797 -4.470 1.00 69.81 379 LYS A C 1
ATOM 3061 O O . LYS A 1 379 ? 16.529 13.895 -4.004 1.00 69.81 379 LYS A O 1
ATOM 3066 N N . ASN A 1 380 ? 14.471 14.745 -4.349 1.00 60.50 380 ASN A N 1
ATOM 3067 C CA . ASN A 1 380 ? 14.569 15.876 -3.421 1.00 60.50 380 ASN A CA 1
ATOM 3068 C C . ASN A 1 380 ? 13.750 15.551 -2.148 1.00 60.50 380 ASN A C 1
ATOM 3070 O O . ASN A 1 380 ? 13.448 14.385 -1.897 1.00 60.50 380 ASN A O 1
ATOM 3074 N N . HIS A 1 381 ? 13.362 16.558 -1.352 1.00 45.19 381 HIS A N 1
ATOM 3075 C CA . HIS A 1 381 ? 12.395 16.368 -0.254 1.00 45.19 381 HIS A CA 1
ATOM 3076 C C . HIS A 1 381 ? 11.063 15.764 -0.737 1.00 45.19 381 HIS A C 1
ATOM 3078 O O . HIS A 1 381 ? 10.493 14.930 -0.042 1.00 45.19 381 HIS A O 1
ATOM 3084 N N . ASP A 1 382 ? 10.645 16.124 -1.954 1.00 64.44 382 ASP A N 1
ATOM 3085 C CA . ASP A 1 382 ? 9.617 15.438 -2.736 1.00 64.44 382 ASP A CA 1
ATOM 3086 C C . ASP A 1 382 ? 10.241 14.855 -4.011 1.00 64.44 382 ASP A C 1
ATOM 3088 O O . ASP A 1 382 ? 11.182 15.427 -4.575 1.00 64.44 382 ASP A O 1
ATOM 3092 N N . ILE A 1 383 ? 9.695 13.745 -4.511 1.00 72.31 383 ILE A N 1
ATOM 3093 C CA . ILE A 1 383 ? 10.134 13.157 -5.782 1.00 72.31 383 ILE A CA 1
ATOM 3094 C C . ILE A 1 383 ? 9.545 13.962 -6.947 1.00 72.31 383 ILE A C 1
ATOM 3096 O O . ILE A 1 383 ? 8.330 14.027 -7.133 1.00 72.31 383 ILE A O 1
ATOM 3100 N N . GLN A 1 384 ? 10.420 14.580 -7.742 1.00 81.88 384 GLN A N 1
ATOM 3101 C CA . GLN A 1 384 ? 10.047 15.440 -8.869 1.00 81.88 384 GLN A CA 1
ATOM 3102 C C . GLN A 1 384 ? 10.322 14.769 -10.216 1.00 81.88 384 GLN A C 1
ATOM 3104 O O . GLN A 1 384 ? 11.272 14.008 -10.373 1.00 81.88 384 GLN A O 1
ATOM 3109 N N . ILE A 1 385 ? 9.517 15.091 -11.227 1.00 88.38 385 ILE A N 1
ATOM 3110 C CA . ILE A 1 385 ? 9.670 14.565 -12.588 1.00 88.38 385 ILE A CA 1
ATOM 3111 C C . ILE A 1 385 ? 10.762 15.315 -13.371 1.00 88.38 385 ILE A C 1
ATOM 3113 O O . ILE A 1 385 ? 10.718 16.539 -13.520 1.00 88.38 385 ILE A O 1
ATOM 3117 N N . LYS A 1 386 ? 11.686 14.568 -13.987 1.00 91.31 386 LYS A N 1
ATOM 3118 C CA . LYS A 1 386 ? 12.653 15.083 -14.969 1.00 91.31 386 LYS A CA 1
ATOM 3119 C C . LYS A 1 386 ? 12.007 15.176 -16.359 1.00 91.31 386 LYS A C 1
ATOM 3121 O O . LYS A 1 386 ? 12.198 14.306 -17.207 1.00 91.31 386 LYS A O 1
ATOM 3126 N N . ASN A 1 387 ? 11.236 16.238 -16.613 1.00 91.31 387 ASN A N 1
ATOM 3127 C CA . ASN A 1 387 ? 10.474 16.396 -17.867 1.00 91.31 387 ASN A CA 1
ATOM 3128 C C . ASN A 1 387 ? 11.320 16.236 -19.150 1.00 91.31 387 ASN A C 1
ATOM 3130 O O . ASN A 1 387 ? 10.844 15.652 -20.121 1.00 91.31 387 ASN A O 1
ATOM 3134 N N . ALA A 1 388 ? 12.571 16.714 -19.172 1.00 91.00 388 ALA A N 1
ATOM 3135 C CA . ALA A 1 388 ? 13.445 16.573 -20.341 1.00 91.00 388 ALA A CA 1
ATOM 3136 C C . ALA A 1 388 ? 13.796 15.099 -20.628 1.00 91.00 388 ALA A C 1
ATOM 3138 O O . ALA A 1 388 ? 13.635 14.636 -21.756 1.00 91.00 388 ALA A O 1
ATOM 3139 N N . GLN A 1 389 ? 14.199 14.349 -19.600 1.00 92.00 389 GLN A N 1
ATOM 3140 C CA . GLN A 1 389 ? 14.503 12.920 -19.675 1.00 92.00 389 GLN A CA 1
ATOM 3141 C C . GLN A 1 389 ? 13.261 12.109 -20.062 1.00 92.00 389 GLN A C 1
ATOM 3143 O O . GLN A 1 389 ? 13.338 11.279 -20.964 1.00 92.00 389 GLN A O 1
ATOM 3148 N N . ILE A 1 390 ? 12.098 12.403 -19.471 1.00 94.06 390 ILE A N 1
ATOM 3149 C CA . ILE A 1 390 ? 10.824 11.773 -19.855 1.00 94.06 390 ILE A CA 1
ATOM 3150 C C . ILE A 1 390 ? 10.511 11.989 -21.336 1.00 94.06 390 ILE A C 1
ATOM 3152 O O . ILE A 1 390 ? 10.144 11.042 -22.026 1.00 94.06 390 ILE A O 1
ATOM 3156 N N . ASN A 1 391 ? 10.671 13.211 -21.847 1.00 94.69 391 ASN A N 1
ATOM 3157 C CA . ASN A 1 391 ? 10.394 13.503 -23.253 1.00 94.69 391 ASN A CA 1
ATOM 3158 C C . ASN A 1 391 ? 11.337 12.736 -24.198 1.00 94.69 391 ASN A C 1
ATOM 3160 O O . ASN A 1 391 ? 10.909 12.335 -25.280 1.00 94.69 391 ASN A O 1
ATOM 3164 N N . ILE A 1 392 ? 12.584 12.478 -23.781 1.00 94.25 392 ILE A N 1
ATOM 3165 C CA . ILE A 1 392 ? 13.517 11.614 -24.517 1.00 94.25 392 ILE A CA 1
ATOM 3166 C C . ILE A 1 392 ? 13.039 10.155 -24.499 1.00 94.25 392 ILE A C 1
ATOM 3168 O O . ILE A 1 392 ? 12.904 9.561 -25.569 1.00 94.25 392 ILE A O 1
ATOM 3172 N N . VAL A 1 393 ? 12.704 9.597 -23.329 1.00 95.12 393 VAL A N 1
ATOM 3173 C CA . VAL A 1 393 ? 12.197 8.214 -23.228 1.00 95.12 393 VAL A CA 1
ATOM 3174 C C . VAL A 1 393 ? 10.914 8.044 -24.051 1.00 95.12 393 VAL A C 1
ATOM 3176 O O . VAL A 1 393 ? 10.822 7.114 -24.846 1.00 95.12 393 VAL A O 1
ATOM 3179 N N . VAL A 1 394 ? 9.964 8.986 -23.972 1.00 96.25 394 VAL A N 1
ATOM 3180 C CA . VAL A 1 394 ? 8.730 8.973 -24.783 1.00 96.25 394 VAL A CA 1
ATOM 3181 C C . VAL A 1 394 ? 9.013 9.034 -26.285 1.00 96.25 394 VAL A C 1
ATOM 3183 O O . VAL A 1 394 ? 8.326 8.362 -27.058 1.00 96.25 394 VAL A O 1
ATOM 3186 N N . ALA A 1 395 ? 10.017 9.800 -26.722 1.00 94.44 395 ALA A N 1
ATOM 3187 C CA . ALA A 1 395 ? 10.440 9.810 -28.121 1.00 94.44 395 ALA A CA 1
ATOM 3188 C C . ALA A 1 395 ? 11.059 8.466 -28.553 1.00 94.44 395 ALA A C 1
ATOM 3190 O O . ALA A 1 395 ? 10.907 8.076 -29.713 1.00 94.44 395 ALA A O 1
ATOM 3191 N N . ASN A 1 396 ? 11.707 7.760 -27.624 1.00 94.62 396 ASN A N 1
ATOM 3192 C CA . ASN A 1 396 ? 12.367 6.473 -27.830 1.00 94.62 396 ASN A CA 1
ATOM 3193 C C . ASN A 1 396 ? 11.447 5.244 -27.680 1.00 94.62 396 ASN A C 1
ATOM 3195 O O . ASN A 1 396 ? 11.875 4.158 -28.051 1.00 94.62 396 ASN A O 1
ATOM 3199 N N . LEU A 1 397 ? 10.194 5.366 -27.216 1.00 94.31 397 LEU A N 1
ATOM 3200 C CA . LEU A 1 397 ? 9.311 4.200 -26.991 1.00 94.31 397 LEU A CA 1
ATOM 3201 C C . LEU A 1 397 ? 9.146 3.294 -28.227 1.00 94.31 397 LEU A C 1
ATOM 3203 O O . LEU A 1 397 ? 9.149 2.077 -28.095 1.00 94.31 397 LEU A O 1
ATOM 3207 N N . GLY A 1 398 ? 9.095 3.864 -29.437 1.00 90.19 398 GLY A N 1
ATOM 3208 C CA . GLY A 1 398 ? 9.021 3.083 -30.684 1.00 90.19 398 GLY A CA 1
ATOM 3209 C C . GLY A 1 398 ? 10.284 2.276 -31.028 1.00 90.19 398 GLY A C 1
ATOM 3210 O O . GLY A 1 398 ? 10.263 1.500 -31.972 1.00 90.19 398 GLY A O 1
ATOM 3211 N N . ALA A 1 399 ? 11.382 2.457 -30.289 1.00 90.38 399 ALA A N 1
ATOM 3212 C CA . ALA A 1 399 ? 12.590 1.641 -30.391 1.00 90.38 399 ALA A CA 1
ATOM 3213 C C . ALA A 1 399 ? 12.576 0.424 -29.445 1.00 90.38 399 ALA A C 1
ATOM 3215 O O . ALA A 1 399 ? 13.405 -0.470 -29.598 1.00 90.38 399 ALA A O 1
ATOM 3216 N N . CYS A 1 400 ? 11.662 0.383 -28.467 1.00 91.00 400 CYS A N 1
ATOM 3217 C CA . CYS A 1 400 ? 11.666 -0.631 -27.408 1.00 91.00 400 CYS A CA 1
ATOM 3218 C C . CYS A 1 400 ? 11.255 -2.018 -27.915 1.00 91.00 400 CYS A C 1
ATOM 3220 O O . CYS A 1 400 ? 11.808 -3.009 -27.459 1.00 91.00 400 CYS A O 1
ATOM 3222 N N . GLU A 1 401 ? 10.326 -2.088 -28.870 1.00 89.94 401 GLU A N 1
ATOM 3223 C CA . GLU A 1 401 ? 9.889 -3.340 -29.501 1.00 89.94 401 GLU A CA 1
ATOM 3224 C C . GLU A 1 401 ? 11.019 -3.987 -30.333 1.00 89.94 401 GLU A C 1
ATOM 3226 O O . GLU A 1 401 ? 11.403 -5.106 -29.995 1.00 89.94 401 GLU A O 1
ATOM 3231 N N . PRO A 1 402 ? 11.672 -3.301 -31.300 1.00 87.38 402 PRO A N 1
ATOM 3232 C CA . PRO A 1 402 ? 12.853 -3.846 -31.981 1.00 87.38 402 PRO A CA 1
ATOM 3233 C C . PRO A 1 402 ? 14.011 -4.213 -31.041 1.00 87.38 402 PRO A C 1
ATOM 3235 O O . PRO A 1 402 ? 14.701 -5.207 -31.268 1.00 87.38 402 PRO A O 1
ATOM 3238 N N . LEU A 1 403 ? 14.235 -3.426 -29.979 1.00 88.31 403 LEU A N 1
ATOM 3239 C CA . LEU A 1 403 ? 15.246 -3.724 -28.962 1.00 88.31 403 LEU A CA 1
ATOM 3240 C C . LEU A 1 403 ? 14.913 -5.017 -28.204 1.00 88.31 403 LEU A C 1
ATOM 3242 O O . LEU A 1 403 ? 15.782 -5.870 -28.059 1.00 88.31 403 LEU A O 1
ATOM 3246 N N . LEU A 1 404 ? 13.664 -5.190 -27.768 1.00 88.31 404 LEU A N 1
ATOM 3247 C CA . LEU A 1 404 ? 13.194 -6.410 -27.115 1.00 88.31 404 LEU A CA 1
ATOM 3248 C C . LEU A 1 404 ? 13.331 -7.630 -28.038 1.00 88.31 404 LEU A C 1
ATOM 3250 O O . LEU A 1 404 ? 13.861 -8.652 -27.610 1.00 88.31 404 LEU A O 1
ATOM 3254 N N . THR A 1 405 ? 12.936 -7.507 -29.311 1.00 84.94 405 THR A N 1
ATOM 3255 C CA . THR A 1 405 ? 13.116 -8.567 -30.317 1.00 84.94 405 THR A CA 1
ATOM 3256 C C . THR A 1 405 ? 14.586 -8.963 -30.460 1.00 84.94 405 THR A C 1
ATOM 3258 O O . THR A 1 405 ? 14.894 -10.150 -30.419 1.00 84.94 405 THR A O 1
ATOM 3261 N N . CYS A 1 406 ? 15.505 -7.994 -30.550 1.00 81.88 406 CYS A N 1
ATOM 3262 C CA . CYS A 1 406 ? 16.945 -8.262 -30.577 1.00 81.88 406 CYS A CA 1
ATOM 3263 C C . CYS A 1 406 ? 17.419 -9.018 -29.329 1.00 81.88 406 CYS A C 1
ATOM 3265 O O . CYS A 1 406 ? 18.094 -10.040 -29.446 1.00 81.88 406 CYS A O 1
ATOM 3267 N N . LEU A 1 407 ? 17.045 -8.545 -28.139 1.00 84.94 407 LEU A N 1
ATOM 3268 C CA . LEU A 1 407 ? 17.477 -9.136 -26.872 1.00 84.94 407 LEU A CA 1
ATOM 3269 C C . LEU A 1 407 ? 16.962 -10.571 -26.681 1.00 84.94 407 LEU A C 1
ATOM 3271 O O . LEU A 1 407 ? 17.672 -11.390 -26.107 1.00 84.94 407 LEU A O 1
ATOM 3275 N N . MET A 1 408 ? 15.770 -10.884 -27.198 1.00 80.06 408 MET A N 1
ATOM 3276 C CA . MET A 1 408 ? 15.186 -12.233 -27.170 1.00 80.06 408 MET A CA 1
ATOM 3277 C C . MET A 1 408 ? 15.703 -13.163 -28.281 1.00 80.06 408 MET A C 1
ATOM 3279 O O . MET A 1 408 ? 15.584 -14.378 -28.151 1.00 80.06 408 MET A O 1
ATOM 3283 N N . GLN A 1 409 ? 16.240 -12.631 -29.384 1.00 75.50 409 GLN A N 1
ATOM 3284 C CA . GLN A 1 409 ? 16.778 -13.439 -30.489 1.00 75.50 409 GLN A CA 1
ATOM 3285 C C . GLN A 1 409 ? 18.259 -13.788 -30.302 1.00 75.50 409 GLN A C 1
ATOM 3287 O O . GLN A 1 409 ? 18.666 -14.902 -30.622 1.00 75.50 409 GLN A O 1
ATOM 3292 N N . VAL A 1 410 ? 19.061 -12.882 -29.732 1.00 62.97 410 VAL A N 1
ATOM 3293 C CA . VAL A 1 410 ? 20.504 -13.077 -29.473 1.00 62.97 410 VAL A CA 1
ATOM 3294 C C . VAL A 1 410 ? 20.716 -13.829 -28.139 1.00 62.97 410 VAL A C 1
ATOM 3296 O O . VAL A 1 410 ? 21.493 -13.416 -27.276 1.00 62.97 410 VAL A O 1
ATOM 3299 N N . ASN A 1 411 ? 19.953 -14.910 -27.934 1.00 47.38 411 ASN A N 1
ATOM 3300 C CA . ASN A 1 411 ? 19.861 -15.639 -26.665 1.00 47.38 411 ASN A CA 1
ATOM 3301 C C . ASN A 1 411 ? 21.229 -16.141 -26.171 1.00 47.38 411 ASN A C 1
ATOM 3303 O O . ASN A 1 411 ? 21.941 -16.844 -26.882 1.00 47.38 411 ASN A O 1
ATOM 3307 N N . GLY A 1 412 ? 21.567 -15.793 -24.925 1.00 50.56 412 GLY A N 1
ATOM 3308 C CA . GLY A 1 412 ? 22.832 -16.156 -24.271 1.00 50.56 412 GLY A CA 1
ATOM 3309 C C . GLY A 1 412 ? 23.466 -15.032 -23.443 1.00 50.56 412 GLY A C 1
ATOM 3310 O O . GLY A 1 412 ? 24.361 -15.283 -22.639 1.00 50.56 412 GLY A O 1
ATOM 3311 N N . ARG A 1 413 ? 23.009 -13.778 -23.581 1.00 57.16 413 ARG A N 1
ATOM 3312 C CA . ARG A 1 413 ? 23.409 -12.704 -22.656 1.00 57.16 413 ARG A CA 1
ATOM 3313 C C . ARG A 1 413 ? 22.590 -12.786 -21.370 1.00 57.16 413 ARG A C 1
ATOM 3315 O O . ARG A 1 413 ? 21.377 -12.611 -21.421 1.00 57.16 413 ARG A O 1
ATOM 3322 N N . ASN A 1 414 ? 23.272 -12.965 -20.235 1.00 70.00 414 ASN A N 1
ATOM 3323 C CA . ASN A 1 414 ? 22.711 -12.733 -18.900 1.00 70.00 414 ASN A CA 1
ATOM 3324 C C . ASN A 1 414 ? 21.949 -11.381 -18.908 1.00 70.00 414 ASN A C 1
ATOM 3326 O O . ASN A 1 414 ? 22.591 -10.353 -19.158 1.00 70.00 414 ASN A O 1
ATOM 3330 N N . PRO A 1 415 ? 20.621 -11.356 -18.659 1.00 77.19 415 PRO A N 1
ATOM 3331 C CA . PRO A 1 415 ? 19.818 -10.136 -18.730 1.00 77.19 415 PRO A CA 1
ATOM 3332 C C . PRO A 1 415 ? 20.324 -9.009 -17.822 1.00 77.19 415 PRO A C 1
ATOM 3334 O O . PRO A 1 415 ? 20.268 -7.843 -18.207 1.00 77.19 415 PRO A O 1
ATOM 3337 N N . GLU A 1 416 ? 20.888 -9.342 -16.657 1.00 75.94 416 GLU A N 1
ATOM 3338 C CA . GLU A 1 416 ? 21.460 -8.371 -15.716 1.00 75.94 416 GLU A CA 1
ATOM 3339 C C . GLU A 1 416 ? 22.645 -7.612 -16.327 1.00 75.94 416 GLU A C 1
ATOM 3341 O O . GLU A 1 416 ? 22.791 -6.408 -16.119 1.00 75.94 416 GLU A O 1
ATOM 3346 N N . ALA A 1 417 ? 23.444 -8.288 -17.159 1.00 78.69 417 ALA A N 1
ATOM 3347 C CA . ALA A 1 417 ? 24.631 -7.728 -17.803 1.00 78.69 417 ALA A CA 1
ATOM 3348 C C . ALA A 1 417 ? 24.325 -6.743 -18.950 1.00 78.69 417 ALA A C 1
ATOM 3350 O O . ALA A 1 417 ? 25.263 -6.236 -19.560 1.00 78.69 417 ALA A O 1
ATOM 3351 N N . VAL A 1 418 ? 23.046 -6.494 -19.268 1.00 82.81 418 VAL A N 1
ATOM 3352 C CA . VAL A 1 418 ? 22.617 -5.504 -20.277 1.00 82.81 418 VAL A CA 1
ATOM 3353 C C . VAL A 1 418 ? 21.631 -4.454 -19.743 1.00 82.81 418 VAL A C 1
ATOM 3355 O O . VAL A 1 418 ? 21.248 -3.546 -20.484 1.00 82.81 418 VAL A O 1
ATOM 3358 N N . GLN A 1 419 ? 21.212 -4.538 -18.470 1.00 85.88 419 GLN A N 1
ATOM 3359 C CA . GLN A 1 419 ? 20.213 -3.622 -17.888 1.00 85.88 419 GLN A CA 1
ATOM 3360 C C . GLN A 1 419 ? 20.638 -2.152 -17.974 1.00 85.88 419 GLN A C 1
ATOM 3362 O O . GLN A 1 419 ? 19.821 -1.274 -18.269 1.00 85.88 419 GLN A O 1
ATOM 3367 N N . LYS A 1 420 ? 21.926 -1.880 -17.741 1.00 84.50 420 LYS A N 1
ATOM 3368 C CA . LYS A 1 420 ? 22.488 -0.527 -17.733 1.00 84.50 420 LYS A CA 1
ATOM 3369 C C . LYS A 1 420 ? 22.519 0.076 -19.137 1.00 84.50 420 LYS A C 1
ATOM 3371 O O . LYS A 1 420 ? 22.152 1.236 -19.315 1.00 84.50 420 LYS A O 1
ATOM 3376 N N . GLU A 1 421 ? 22.906 -0.714 -20.131 1.00 86.88 421 GLU A N 1
ATOM 3377 C CA . GLU A 1 421 ? 22.939 -0.356 -21.546 1.00 86.88 421 GLU A CA 1
ATOM 3378 C C . GLU A 1 421 ? 21.526 -0.073 -22.064 1.00 86.88 421 GLU A C 1
ATOM 3380 O O . GLU A 1 421 ? 21.303 0.954 -22.704 1.00 86.88 421 GLU A O 1
ATOM 3385 N N . VAL A 1 422 ? 20.550 -0.929 -21.740 1.00 89.56 422 VAL A N 1
ATOM 3386 C CA . VAL A 1 422 ? 19.138 -0.721 -22.102 1.00 89.56 422 VAL A CA 1
ATOM 3387 C C . VAL A 1 422 ? 18.600 0.563 -21.463 1.00 89.56 422 VAL A C 1
ATOM 3389 O O . VAL A 1 422 ? 18.047 1.409 -22.169 1.00 89.56 422 VAL A O 1
ATOM 3392 N N . ALA A 1 423 ? 18.822 0.775 -20.161 1.00 88.06 423 ALA A N 1
ATOM 3393 C CA . ALA A 1 423 ? 18.422 2.006 -19.477 1.00 88.06 423 ALA A CA 1
ATOM 3394 C C . ALA A 1 423 ? 19.080 3.259 -20.095 1.00 88.06 423 ALA A C 1
ATOM 3396 O O . ALA A 1 423 ? 18.404 4.265 -20.331 1.00 88.06 423 ALA A O 1
ATOM 3397 N N . GLN A 1 424 ? 20.373 3.191 -20.432 1.00 87.06 424 GLN A N 1
ATOM 3398 C CA . GLN A 1 424 ? 21.101 4.271 -21.103 1.00 87.06 424 GLN A CA 1
ATOM 3399 C C . GLN A 1 424 ? 20.535 4.566 -22.501 1.00 87.06 424 GLN A C 1
ATOM 3401 O O . GLN A 1 424 ? 20.358 5.735 -22.858 1.00 87.06 424 GLN A O 1
ATOM 3406 N N . LEU A 1 425 ? 20.209 3.538 -23.290 1.00 89.75 425 LEU A N 1
ATOM 3407 C CA . LEU A 1 425 ? 19.587 3.701 -24.605 1.00 89.75 425 LEU A CA 1
ATOM 3408 C C . LEU A 1 425 ? 18.223 4.394 -24.492 1.00 89.75 425 LEU A C 1
ATOM 3410 O O . LEU A 1 425 ? 17.964 5.330 -25.253 1.00 89.75 425 LEU A O 1
ATOM 3414 N N . LEU A 1 426 ? 17.385 4.030 -23.517 1.00 90.31 426 LEU A N 1
ATOM 3415 C CA . LEU A 1 426 ? 16.080 4.671 -23.308 1.00 90.31 426 LEU A CA 1
ATOM 3416 C C . LEU A 1 426 ? 16.191 6.182 -23.055 1.00 90.31 426 LEU A C 1
ATOM 3418 O O . LEU A 1 426 ? 15.389 6.943 -23.597 1.00 90.31 426 LEU A O 1
ATOM 3422 N N . VAL A 1 427 ? 17.200 6.639 -22.306 1.00 89.31 427 VAL A N 1
ATOM 3423 C CA . VAL A 1 427 ? 17.406 8.072 -22.004 1.00 89.31 427 VAL A CA 1
ATOM 3424 C C . VAL A 1 427 ? 18.295 8.818 -23.008 1.00 89.31 427 VAL A C 1
ATOM 3426 O O . VAL A 1 427 ? 18.532 10.015 -22.844 1.00 89.31 427 VAL A O 1
ATOM 3429 N N . THR A 1 428 ? 18.774 8.161 -24.070 1.00 88.94 428 THR A N 1
ATOM 3430 C CA . THR A 1 428 ? 19.647 8.788 -25.075 1.00 88.94 428 THR A CA 1
ATOM 3431 C C . THR A 1 428 ? 18.847 9.289 -26.282 1.00 88.94 428 THR A C 1
ATOM 3433 O O . THR A 1 428 ? 18.196 8.523 -26.987 1.00 88.94 428 THR A O 1
ATOM 3436 N N . ALA A 1 429 ? 18.939 10.584 -26.600 1.00 88.44 429 ALA A N 1
ATOM 3437 C CA . ALA A 1 429 ? 18.115 11.231 -27.636 1.00 88.44 429 ALA A CA 1
ATOM 3438 C C . ALA A 1 429 ? 18.304 10.708 -29.080 1.00 88.44 429 ALA A C 1
ATOM 3440 O O . ALA A 1 429 ? 17.491 11.010 -29.953 1.00 88.44 429 ALA A O 1
ATOM 3441 N N . LYS A 1 430 ? 19.368 9.939 -29.357 1.00 89.69 430 LYS A N 1
ATOM 3442 C CA . LYS A 1 430 ? 19.658 9.383 -30.692 1.00 89.69 430 LYS A CA 1
ATOM 3443 C C . LYS A 1 430 ? 19.087 7.980 -30.927 1.00 89.69 430 LYS A C 1
ATOM 3445 O O . LYS A 1 430 ? 19.049 7.547 -32.076 1.00 89.69 430 LYS A O 1
ATOM 3450 N N . THR A 1 431 ? 18.611 7.304 -29.880 1.00 91.56 431 THR A N 1
ATOM 3451 C CA . THR A 1 431 ? 18.147 5.908 -29.925 1.00 91.56 431 THR A CA 1
ATOM 3452 C C . THR A 1 431 ? 17.005 5.722 -30.918 1.00 91.56 431 THR A C 1
ATOM 3454 O O . THR A 1 431 ? 17.123 4.900 -31.823 1.00 91.56 431 THR A O 1
ATOM 3457 N N . LYS A 1 432 ? 15.962 6.564 -30.873 1.00 91.44 432 LYS A N 1
ATOM 3458 C CA . LYS A 1 432 ? 14.900 6.583 -31.894 1.00 91.44 432 LYS A CA 1
ATOM 3459 C C . LYS A 1 432 ? 15.458 6.611 -33.322 1.00 91.44 432 LYS A C 1
ATOM 3461 O O . LYS A 1 432 ? 15.034 5.829 -34.162 1.00 91.44 432 LYS A O 1
ATOM 3466 N N . ALA A 1 433 ? 16.405 7.506 -33.604 1.00 90.50 433 ALA A N 1
ATOM 3467 C CA . ALA A 1 433 ? 16.956 7.677 -34.948 1.00 90.50 433 ALA A CA 1
ATOM 3468 C C . ALA A 1 433 ? 17.818 6.485 -35.401 1.00 90.50 433 ALA A C 1
ATOM 3470 O O . ALA A 1 433 ? 17.950 6.265 -36.603 1.00 90.50 433 ALA A O 1
ATOM 3471 N N . PHE A 1 434 ? 18.394 5.725 -34.461 1.00 93.50 434 PHE A N 1
ATOM 3472 C CA . PHE A 1 434 ? 19.102 4.478 -34.751 1.00 93.50 434 PHE A CA 1
ATOM 3473 C C . PHE A 1 434 ? 18.103 3.389 -35.151 1.00 93.50 434 PHE A C 1
ATOM 3475 O O . PHE A 1 434 ? 18.187 2.855 -36.253 1.00 93.50 434 PHE A O 1
ATOM 3482 N N . PHE A 1 435 ? 17.100 3.135 -34.306 1.00 91.00 435 PHE A N 1
ATOM 3483 C CA . PHE A 1 435 ? 16.100 2.086 -34.533 1.00 91.00 435 PHE A CA 1
ATOM 3484 C C . PHE A 1 435 ? 15.112 2.401 -35.673 1.00 91.00 435 PHE A C 1
ATOM 3486 O O . PHE A 1 435 ? 14.411 1.515 -36.148 1.00 91.00 435 PHE A O 1
ATOM 3493 N N . GLN A 1 436 ? 15.088 3.642 -36.170 1.00 89.44 436 GLN A N 1
ATOM 3494 C CA . GLN A 1 436 ? 14.398 4.025 -37.408 1.00 89.44 436 GLN A CA 1
ATOM 3495 C C . GLN A 1 436 ? 15.202 3.748 -38.694 1.00 89.44 436 GLN A C 1
ATOM 3497 O O . GLN A 1 436 ? 14.696 4.023 -39.782 1.00 89.44 436 GLN A O 1
ATOM 3502 N N . ASN A 1 437 ? 16.436 3.241 -38.608 1.00 89.88 437 ASN A N 1
ATOM 3503 C CA . ASN A 1 437 ? 17.228 2.830 -39.766 1.00 89.88 437 ASN A CA 1
ATOM 3504 C C . ASN A 1 437 ? 17.247 1.291 -39.869 1.00 89.88 437 ASN A C 1
ATOM 3506 O O . ASN A 1 437 ? 17.971 0.659 -39.095 1.00 89.88 437 ASN A O 1
ATOM 3510 N N . PRO A 1 438 ? 16.512 0.681 -40.824 1.00 88.88 438 PRO A N 1
ATOM 3511 C CA . PRO A 1 438 ? 16.415 -0.774 -40.938 1.00 88.88 438 PRO A CA 1
ATOM 3512 C C . PRO A 1 438 ? 17.772 -1.466 -41.061 1.00 88.88 438 PRO A C 1
ATOM 3514 O O . PRO A 1 438 ? 17.962 -2.522 -40.480 1.00 88.88 438 PRO A O 1
ATOM 3517 N N . GLU A 1 439 ? 18.741 -0.852 -41.743 1.00 90.38 439 GLU A N 1
ATOM 3518 C CA . GLU A 1 439 ? 20.066 -1.444 -41.951 1.00 90.38 439 GLU A CA 1
ATOM 3519 C C . GLU A 1 439 ? 20.930 -1.465 -40.682 1.00 90.38 439 GLU A C 1
ATOM 3521 O O . GLU A 1 439 ? 21.817 -2.301 -40.558 1.00 90.38 439 GLU A O 1
ATOM 3526 N N . LEU A 1 440 ? 20.694 -0.549 -39.737 1.00 91.50 440 LEU A N 1
ATOM 3527 C CA . LEU A 1 440 ? 21.368 -0.571 -38.435 1.00 91.50 440 LEU A CA 1
ATOM 3528 C C . LEU A 1 440 ? 20.700 -1.555 -37.474 1.00 91.50 440 LEU A C 1
ATOM 3530 O O . LEU A 1 440 ? 21.385 -2.200 -36.684 1.00 91.50 440 LEU A O 1
ATOM 3534 N N . VAL A 1 441 ? 19.372 -1.675 -37.556 1.00 89.56 441 VAL A N 1
ATOM 3535 C CA . VAL A 1 441 ? 18.612 -2.683 -36.810 1.00 89.56 441 VAL A CA 1
ATOM 3536 C C . VAL A 1 441 ? 18.979 -4.086 -37.292 1.00 89.56 441 VAL A C 1
ATOM 3538 O O . VAL A 1 441 ? 19.216 -4.951 -36.463 1.00 89.56 441 VAL A O 1
ATOM 3541 N N . ASP A 1 442 ? 19.121 -4.297 -38.598 1.00 88.44 442 ASP A N 1
ATOM 3542 C CA . ASP A 1 442 ? 19.533 -5.571 -39.196 1.00 88.44 442 ASP A CA 1
ATOM 3543 C C . ASP A 1 442 ? 20.917 -6.038 -38.705 1.00 88.44 442 ASP A C 1
ATOM 3545 O O . ASP A 1 442 ? 21.067 -7.177 -38.261 1.00 88.44 442 ASP A O 1
ATOM 3549 N N . LEU A 1 443 ? 21.907 -5.136 -38.668 1.00 89.75 443 LEU A N 1
ATOM 3550 C CA . LEU A 1 443 ? 23.232 -5.415 -38.094 1.00 89.75 443 LEU A CA 1
ATOM 3551 C C . LEU A 1 443 ? 23.179 -5.730 -36.590 1.00 89.75 443 LEU A C 1
ATOM 3553 O O . LEU A 1 443 ? 23.973 -6.530 -36.101 1.00 89.75 443 LEU A O 1
ATOM 3557 N N . LEU A 1 444 ? 22.263 -5.106 -35.847 1.00 87.94 444 LEU A N 1
ATOM 3558 C CA . LEU A 1 444 ? 22.062 -5.373 -34.423 1.00 87.94 444 LEU A CA 1
ATOM 3559 C C . LEU A 1 444 ? 21.374 -6.731 -34.186 1.00 87.94 444 LEU A C 1
ATOM 3561 O O . LEU A 1 444 ? 21.817 -7.488 -33.325 1.00 87.94 444 LEU A O 1
ATOM 3565 N N . LEU A 1 445 ? 20.337 -7.061 -34.964 1.00 82.38 445 LEU A N 1
ATOM 3566 C CA . LEU A 1 445 ? 19.609 -8.336 -34.887 1.00 82.38 445 LEU A CA 1
ATOM 3567 C C . LEU A 1 445 ? 20.516 -9.534 -35.196 1.00 82.38 445 LEU A C 1
ATOM 3569 O O . LEU A 1 445 ? 20.457 -10.540 -34.496 1.00 82.38 445 LEU A O 1
ATOM 3573 N N . HIS A 1 446 ? 21.403 -9.401 -36.185 1.00 83.62 446 HIS A N 1
ATOM 3574 C CA . HIS A 1 446 ? 22.380 -10.432 -36.546 1.00 83.62 446 HIS A CA 1
ATOM 3575 C C . HIS A 1 446 ? 23.676 -10.384 -35.707 1.00 83.62 446 HIS A C 1
ATOM 3577 O O . HIS A 1 446 ? 24.655 -11.045 -36.041 1.00 83.62 446 HIS A O 1
ATOM 3583 N N . GLY A 1 447 ? 23.711 -9.610 -34.614 1.00 81.56 447 GLY A N 1
ATOM 3584 C CA . GLY A 1 447 ? 24.804 -9.623 -33.633 1.00 81.56 447 GLY A CA 1
ATOM 3585 C C . GLY A 1 447 ? 26.078 -8.853 -34.009 1.00 81.56 447 GLY A C 1
ATOM 3586 O O . GLY A 1 447 ? 26.984 -8.764 -33.181 1.00 81.56 447 GLY A O 1
ATOM 3587 N N . TYR A 1 448 ? 26.149 -8.239 -35.196 1.00 86.12 448 TYR A N 1
ATOM 3588 C CA . TYR A 1 448 ? 27.300 -7.436 -35.635 1.00 86.12 448 TYR A CA 1
ATOM 3589 C C . TYR A 1 448 ? 27.495 -6.149 -34.812 1.00 86.12 448 TYR A C 1
ATOM 3591 O O . TYR A 1 448 ? 28.613 -5.644 -34.719 1.00 86.12 448 TYR A O 1
ATOM 3599 N N . LEU A 1 449 ? 26.428 -5.612 -34.207 1.00 87.56 449 LEU A N 1
ATOM 3600 C CA . LEU A 1 449 ? 26.488 -4.462 -33.297 1.00 87.56 449 LEU A CA 1
ATOM 3601 C C . LEU A 1 449 ? 26.205 -4.865 -31.844 1.00 87.56 449 LEU A C 1
ATOM 3603 O O . LEU A 1 449 ? 25.271 -5.606 -31.545 1.00 87.56 449 LEU A O 1
ATOM 3607 N N . THR A 1 450 ? 26.972 -4.303 -30.908 1.00 85.44 450 THR A N 1
ATOM 3608 C CA . THR A 1 450 ? 26.682 -4.385 -29.467 1.00 85.44 450 THR A CA 1
ATOM 3609 C C . THR A 1 450 ? 25.837 -3.193 -29.010 1.00 85.44 450 THR A C 1
ATOM 3611 O O . THR A 1 450 ? 25.865 -2.129 -29.627 1.00 85.44 450 THR A O 1
ATOM 3614 N N . LEU A 1 451 ? 25.117 -3.319 -27.888 1.00 85.56 451 LEU A N 1
ATOM 3615 C CA . LEU A 1 451 ? 24.335 -2.204 -27.324 1.00 85.56 451 LEU A CA 1
ATOM 3616 C C . LEU A 1 451 ? 25.219 -0.993 -26.973 1.00 85.56 451 LEU A C 1
ATOM 3618 O O . LEU A 1 451 ? 24.798 0.149 -27.152 1.00 85.56 451 LEU A O 1
ATOM 3622 N N . ALA A 1 452 ? 26.462 -1.240 -26.545 1.00 83.31 452 ALA A N 1
ATOM 3623 C CA . ALA A 1 452 ? 27.462 -0.201 -26.318 1.00 83.31 452 ALA A CA 1
ATOM 3624 C C . ALA A 1 452 ? 27.785 0.568 -27.616 1.00 83.31 452 ALA A C 1
ATOM 3626 O O . ALA A 1 452 ? 27.732 1.797 -27.628 1.00 83.31 452 ALA A O 1
ATOM 3627 N N . MET A 1 453 ? 27.993 -0.130 -28.742 1.00 87.50 453 MET A N 1
ATOM 3628 C CA . MET A 1 453 ? 28.166 0.516 -30.052 1.00 87.50 453 MET A CA 1
ATOM 3629 C C . MET A 1 453 ? 26.929 1.326 -30.472 1.00 87.50 453 MET A C 1
ATOM 3631 O O . MET A 1 453 ? 27.072 2.433 -30.993 1.00 87.50 453 MET A O 1
ATOM 3635 N N . VAL A 1 454 ? 25.707 0.843 -30.203 1.00 88.75 454 VAL A N 1
ATOM 3636 C CA . VAL A 1 454 ? 24.468 1.614 -30.453 1.00 88.75 454 VAL A CA 1
ATOM 3637 C C . VAL A 1 454 ? 24.468 2.932 -29.664 1.00 88.75 454 VAL A C 1
ATOM 3639 O O . VAL A 1 454 ? 24.110 3.983 -30.204 1.00 88.75 454 VAL A O 1
ATOM 3642 N N . ALA A 1 455 ? 24.928 2.907 -28.409 1.00 83.19 455 ALA A N 1
ATOM 3643 C CA . ALA A 1 455 ? 25.069 4.099 -27.575 1.00 83.19 455 ALA A CA 1
ATOM 3644 C C . ALA A 1 455 ? 26.162 5.072 -28.070 1.00 83.19 455 ALA A C 1
ATOM 3646 O O . ALA A 1 455 ? 26.134 6.252 -27.706 1.00 83.19 455 ALA A O 1
ATOM 3647 N N . GLU A 1 456 ? 27.062 4.654 -28.965 1.00 87.00 456 GLU A N 1
ATOM 3648 C CA . GLU A 1 456 ? 28.088 5.497 -29.596 1.00 87.00 456 GLU A CA 1
ATOM 3649 C C . GLU A 1 456 ? 27.688 6.020 -30.987 1.00 87.00 456 GLU A C 1
ATOM 3651 O O . GLU A 1 456 ? 27.923 7.195 -31.279 1.00 87.00 456 GLU A O 1
ATOM 3656 N N . ILE A 1 457 ? 26.963 5.249 -31.803 1.00 90.31 457 ILE A N 1
ATOM 3657 C CA . ILE A 1 457 ? 26.539 5.654 -33.159 1.00 90.31 457 ILE A CA 1
ATOM 3658 C C . ILE A 1 457 ? 25.688 6.931 -33.136 1.00 90.31 457 ILE A C 1
ATOM 3660 O O . ILE A 1 457 ? 24.726 7.050 -32.382 1.00 90.31 457 ILE A O 1
ATOM 3664 N N . PHE A 1 458 ? 26.007 7.897 -34.000 1.00 90.12 458 PHE A N 1
ATOM 3665 C CA . PHE A 1 458 ? 25.182 9.084 -34.251 1.00 90.12 458 PHE A CA 1
ATOM 3666 C C . PHE A 1 458 ? 24.576 8.991 -35.661 1.00 90.12 458 PHE A C 1
ATOM 3668 O O . PHE A 1 458 ? 25.255 9.336 -36.628 1.00 90.12 458 PHE A O 1
ATOM 3675 N N . PRO A 1 459 ? 23.305 8.567 -35.819 1.00 89.94 459 PRO A N 1
ATOM 3676 C CA . PRO A 1 459 ? 22.733 8.231 -37.130 1.00 89.94 459 PRO A CA 1
ATOM 3677 C C . PRO A 1 459 ? 22.749 9.364 -38.166 1.00 89.94 459 PRO A C 1
ATOM 3679 O O . PRO A 1 459 ? 22.760 9.100 -39.362 1.00 89.94 459 PRO A O 1
ATOM 3682 N N . HIS A 1 460 ? 22.784 10.627 -37.728 1.00 89.31 460 HIS A N 1
ATOM 3683 C CA . HIS A 1 460 ? 22.870 11.790 -38.617 1.00 89.31 460 HIS A CA 1
ATOM 3684 C C . HIS A 1 460 ? 24.251 11.976 -39.275 1.00 89.31 460 HIS A C 1
ATOM 3686 O O . HIS A 1 460 ? 24.350 12.729 -40.239 1.00 89.31 460 HIS A O 1
ATOM 3692 N N . ARG A 1 461 ? 25.306 11.316 -38.769 1.00 91.38 461 ARG A N 1
ATOM 3693 C CA . ARG A 1 461 ? 26.647 11.305 -39.382 1.00 91.38 461 ARG A CA 1
ATOM 3694 C C . ARG A 1 461 ? 26.798 10.247 -40.478 1.00 91.38 461 ARG A C 1
ATOM 3696 O O . ARG A 1 461 ? 27.713 10.339 -41.285 1.00 91.38 461 ARG A O 1
ATOM 3703 N N . ILE A 1 462 ? 25.900 9.263 -40.531 1.00 91.81 462 ILE A N 1
ATOM 3704 C CA . ILE A 1 462 ? 25.944 8.198 -41.536 1.00 91.81 462 ILE A CA 1
ATOM 3705 C C . ILE A 1 462 ? 25.497 8.763 -42.884 1.00 91.81 462 ILE A C 1
ATOM 3707 O O . ILE A 1 462 ? 24.366 9.235 -43.040 1.00 91.81 462 ILE A O 1
ATOM 3711 N N . ASN A 1 463 ? 26.367 8.663 -43.888 1.00 91.88 463 ASN A N 1
ATOM 3712 C CA . ASN A 1 463 ? 26.010 8.964 -45.267 1.00 91.88 463 ASN A CA 1
ATOM 3713 C C . ASN A 1 463 ? 25.067 7.870 -45.780 1.00 91.88 463 ASN A C 1
ATOM 3715 O O . ASN A 1 463 ? 25.508 6.800 -46.194 1.00 91.88 463 ASN A O 1
ATOM 3719 N N . LYS A 1 464 ? 23.760 8.152 -45.753 1.00 88.94 464 LYS A N 1
ATOM 3720 C CA . LYS A 1 464 ? 22.706 7.193 -46.118 1.00 88.94 464 LYS A CA 1
ATOM 3721 C C . LYS A 1 464 ? 22.912 6.565 -47.501 1.00 88.94 464 LYS A C 1
ATOM 3723 O O . LYS A 1 464 ? 22.692 5.367 -47.648 1.00 88.94 464 LYS A O 1
ATOM 3728 N N . LEU A 1 465 ? 23.347 7.346 -48.495 1.00 89.62 465 LEU A N 1
ATOM 3729 C CA . LEU A 1 465 ? 23.560 6.851 -49.862 1.00 89.62 465 LEU A CA 1
ATOM 3730 C C . LEU A 1 465 ? 24.754 5.898 -49.931 1.00 89.62 465 LEU A C 1
ATOM 3732 O O . LEU A 1 465 ? 24.656 4.841 -50.539 1.00 89.62 465 LEU A O 1
ATOM 3736 N N . GLN A 1 466 ? 25.860 6.247 -49.274 1.00 9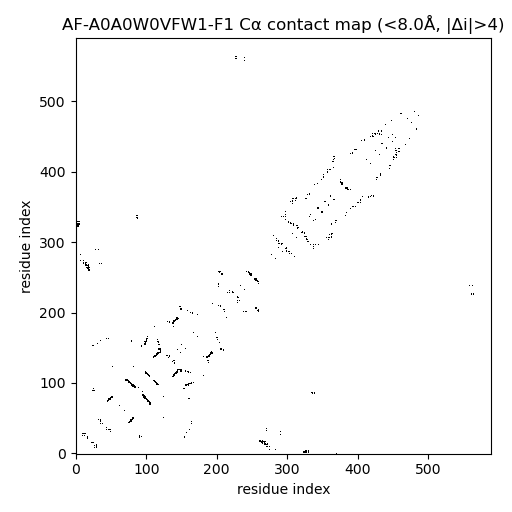2.19 466 GLN A N 1
ATOM 3737 C CA . GLN A 1 466 ? 27.031 5.376 -49.213 1.00 92.19 466 GLN A CA 1
ATOM 3738 C C . GLN A 1 466 ? 26.742 4.096 -48.420 1.00 92.19 466 GLN A C 1
ATOM 3740 O O . GLN A 1 466 ? 27.107 3.017 -48.866 1.00 92.19 466 GLN A O 1
ATOM 3745 N N . PHE A 1 467 ? 26.080 4.202 -47.264 1.00 92.75 467 PHE A N 1
ATOM 3746 C CA . PHE A 1 467 ? 25.839 3.072 -46.364 1.00 92.75 467 PHE A CA 1
ATOM 3747 C C . PHE A 1 467 ? 24.921 2.007 -46.985 1.00 92.75 467 PHE A C 1
ATOM 3749 O O . PHE A 1 467 ? 25.257 0.826 -46.964 1.00 92.75 467 PHE A O 1
ATOM 3756 N N . SER A 1 468 ? 23.836 2.443 -47.634 1.00 89.19 468 SER A N 1
ATOM 3757 C CA . SER A 1 468 ? 22.887 1.569 -48.349 1.00 89.19 468 SER A CA 1
ATOM 3758 C C . SER A 1 468 ? 23.462 0.906 -49.606 1.00 89.19 468 SER A C 1
ATOM 3760 O O . SER A 1 468 ? 22.9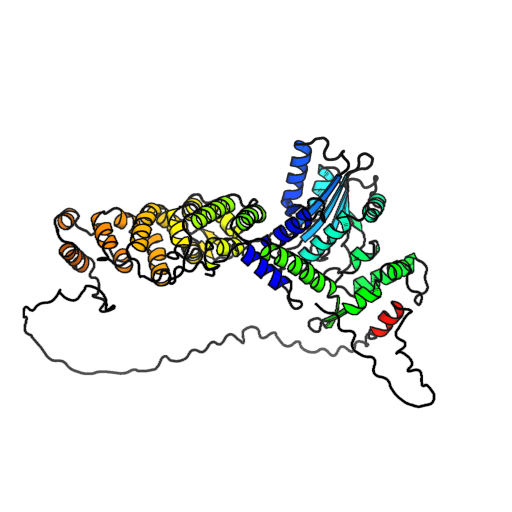44 -0.111 -50.064 1.00 89.19 468 SER A O 1
ATOM 3762 N N . GLN A 1 469 ? 24.550 1.444 -50.167 1.00 93.25 469 GLN A N 1
ATOM 3763 C CA . GLN A 1 469 ? 25.264 0.816 -51.284 1.00 93.25 469 GLN A CA 1
ATOM 3764 C C . GLN A 1 469 ? 26.170 -0.343 -50.839 1.00 93.25 469 GLN A C 1
ATOM 3766 O O . GLN A 1 469 ? 26.488 -1.206 -51.660 1.00 93.25 469 GLN A O 1
ATOM 3771 N N . LEU A 1 470 ? 26.569 -0.403 -49.564 1.00 92.25 470 LEU A N 1
ATOM 3772 C CA . LEU A 1 470 ? 27.399 -1.483 -49.026 1.00 92.25 470 LEU A CA 1
ATOM 3773 C C . LEU A 1 470 ? 26.562 -2.767 -48.935 1.00 92.25 470 LEU A C 1
ATOM 3775 O O . LEU A 1 470 ? 25.590 -2.826 -48.189 1.00 92.25 470 LEU A O 1
ATOM 3779 N N . GLN A 1 471 ? 26.924 -3.792 -49.709 1.00 86.62 471 GLN A N 1
ATOM 3780 C CA . GLN A 1 471 ? 26.095 -4.998 -49.845 1.00 86.62 471 GLN A CA 1
ATOM 3781 C C . GLN A 1 471 ? 26.290 -6.028 -48.722 1.00 86.62 471 GLN A C 1
ATOM 3783 O O . GLN A 1 471 ? 25.374 -6.804 -48.474 1.00 86.62 471 GLN A O 1
ATOM 3788 N N . SER A 1 472 ? 27.449 -6.053 -48.050 1.00 91.31 472 SER A N 1
ATOM 3789 C CA . SER A 1 472 ? 27.745 -7.038 -46.997 1.00 91.31 472 SER A CA 1
ATOM 3790 C C . SER A 1 472 ? 27.747 -6.418 -45.589 1.00 91.31 472 SER A C 1
ATOM 3792 O O . SER A 1 472 ? 28.092 -5.234 -45.446 1.00 91.31 472 SER A O 1
ATOM 3794 N N . PRO A 1 473 ? 27.398 -7.188 -44.539 1.00 90.00 473 PRO A N 1
ATOM 3795 C CA . PRO A 1 473 ? 27.480 -6.734 -43.151 1.00 90.00 473 PRO A CA 1
ATOM 3796 C C . PRO A 1 473 ? 28.882 -6.261 -42.751 1.00 90.00 473 PRO A C 1
ATOM 3798 O O . PRO A 1 473 ? 29.024 -5.237 -42.087 1.00 90.00 473 PRO A O 1
ATOM 3801 N N . GLU A 1 474 ? 29.926 -6.942 -43.221 1.00 90.81 474 GLU A N 1
ATOM 3802 C CA . GLU A 1 474 ? 31.331 -6.645 -42.919 1.00 90.81 474 GLU A CA 1
ATOM 3803 C C . GLU A 1 474 ? 31.729 -5.281 -43.491 1.00 90.81 474 GLU A C 1
ATOM 3805 O O . GLU A 1 474 ? 32.330 -4.466 -42.793 1.00 90.81 474 GLU A O 1
ATOM 3810 N N . ALA A 1 475 ? 31.317 -4.980 -44.729 1.00 91.94 475 ALA A N 1
ATOM 3811 C CA . ALA A 1 475 ? 31.558 -3.683 -45.352 1.00 91.94 475 ALA A CA 1
ATOM 3812 C C . ALA A 1 475 ? 30.851 -2.545 -44.591 1.00 91.94 475 ALA A C 1
ATOM 3814 O O . ALA A 1 475 ? 31.441 -1.480 -44.371 1.00 91.94 475 ALA A O 1
ATOM 3815 N N . LYS A 1 476 ? 29.610 -2.775 -44.133 1.00 92.81 476 LYS A N 1
ATOM 3816 C CA . LYS A 1 476 ? 28.878 -1.827 -43.275 1.00 92.81 476 LYS A CA 1
ATOM 3817 C C . LYS A 1 476 ? 29.559 -1.641 -41.920 1.00 92.81 476 LYS A C 1
ATOM 3819 O O . LYS A 1 476 ? 29.708 -0.505 -41.472 1.00 92.81 476 LYS A O 1
ATOM 3824 N N . MET A 1 477 ? 30.040 -2.715 -41.300 1.00 93.00 477 MET A N 1
ATOM 3825 C CA . MET A 1 477 ? 30.779 -2.645 -40.039 1.00 93.00 477 MET A CA 1
ATOM 3826 C C . MET A 1 477 ? 32.110 -1.906 -40.187 1.00 93.00 477 MET A C 1
ATOM 3828 O O . MET A 1 477 ? 32.390 -1.017 -39.386 1.00 93.00 477 MET A O 1
ATOM 3832 N N . SER A 1 478 ? 32.889 -2.162 -41.243 1.00 90.56 478 SER A N 1
ATOM 3833 C CA . SER A 1 478 ? 34.114 -1.402 -41.536 1.00 90.56 478 SER A CA 1
ATOM 3834 C C . SER A 1 478 ? 33.842 0.096 -41.726 1.00 90.56 478 SER A C 1
ATOM 3836 O O . SER A 1 478 ? 34.622 0.929 -41.259 1.00 90.56 478 SER A O 1
ATOM 3838 N N . TYR A 1 479 ? 32.718 0.463 -42.355 1.00 93.50 479 TYR A N 1
ATOM 3839 C CA . TYR A 1 479 ? 32.280 1.858 -42.445 1.00 93.50 479 TYR A CA 1
ATOM 3840 C C . TYR A 1 479 ? 31.970 2.458 -41.061 1.00 93.50 479 TYR A C 1
ATOM 3842 O O . TYR A 1 479 ? 32.467 3.540 -40.745 1.00 93.50 479 TYR A O 1
ATOM 3850 N N . LEU A 1 480 ? 31.199 1.761 -40.216 1.00 92.75 480 LEU A N 1
ATOM 3851 C CA . LEU A 1 480 ? 30.833 2.247 -38.877 1.00 92.75 480 LEU A CA 1
ATOM 3852 C C . LEU A 1 480 ? 32.049 2.375 -37.948 1.00 92.75 480 LEU A C 1
ATOM 3854 O O . LEU A 1 480 ? 32.194 3.406 -37.291 1.00 92.75 480 LEU A O 1
ATOM 3858 N N . ILE A 1 481 ? 32.952 1.387 -37.944 1.00 90.12 481 ILE A N 1
ATOM 3859 C CA . ILE A 1 481 ? 34.215 1.423 -37.187 1.00 90.12 481 ILE A CA 1
ATOM 3860 C C . ILE A 1 481 ? 35.036 2.654 -37.589 1.00 90.12 481 ILE A C 1
ATOM 3862 O O . ILE A 1 481 ? 35.523 3.378 -36.722 1.00 90.12 481 ILE A O 1
ATOM 3866 N N . LYS A 1 482 ? 35.145 2.948 -38.892 1.00 89.31 482 LYS A N 1
ATOM 3867 C CA . LYS A 1 482 ? 35.886 4.114 -39.396 1.00 89.31 482 LYS A CA 1
ATOM 3868 C C . LYS A 1 482 ? 35.231 5.452 -39.028 1.00 89.31 482 LYS A C 1
ATOM 3870 O O . LYS A 1 482 ? 35.938 6.386 -38.655 1.00 89.31 482 LYS A O 1
ATOM 3875 N N . GLU A 1 483 ? 33.907 5.556 -39.139 1.00 92.31 483 GLU A N 1
ATOM 3876 C CA . GLU A 1 483 ? 33.160 6.799 -38.889 1.00 92.31 483 GLU A CA 1
ATOM 3877 C C . GLU A 1 483 ? 33.082 7.143 -37.391 1.00 92.31 483 GLU A C 1
ATOM 3879 O O . GLU A 1 483 ? 33.268 8.300 -36.997 1.00 92.31 483 GLU A O 1
ATOM 3884 N N . PHE A 1 484 ? 32.843 6.144 -36.538 1.00 89.94 484 PHE A N 1
ATOM 3885 C CA . PHE A 1 484 ? 32.651 6.334 -35.095 1.00 89.94 484 PHE A CA 1
ATOM 3886 C C . PHE A 1 484 ? 33.897 6.047 -34.251 1.00 89.94 484 PHE A C 1
ATOM 3888 O O . PHE A 1 484 ? 33.929 6.451 -33.093 1.00 89.94 484 PHE A O 1
ATOM 3895 N N . LYS A 1 485 ? 34.953 5.471 -34.844 1.00 84.25 485 LYS A N 1
ATOM 3896 C CA . LYS A 1 485 ? 36.225 5.126 -34.183 1.00 84.25 485 LYS A CA 1
ATOM 3897 C C . LYS A 1 485 ? 36.042 4.195 -32.983 1.00 84.25 485 LYS A C 1
ATOM 3899 O O . LYS A 1 485 ? 36.648 4.415 -31.934 1.00 84.25 485 LYS A O 1
ATOM 3904 N N . PHE A 1 486 ? 35.223 3.155 -33.149 1.00 81.06 486 PHE A N 1
ATOM 3905 C CA . PHE A 1 486 ? 35.107 2.099 -32.144 1.00 81.06 486 PHE A CA 1
ATOM 3906 C C . PHE A 1 486 ? 36.491 1.536 -31.823 1.00 81.06 486 PHE A C 1
ATOM 3908 O O . PHE A 1 486 ? 37.279 1.249 -32.729 1.00 81.06 486 PHE A O 1
ATOM 3915 N N . LYS A 1 487 ? 36.782 1.361 -30.533 1.00 64.25 487 LYS A N 1
ATOM 3916 C CA . LYS A 1 487 ? 37.950 0.585 -30.125 1.00 64.25 487 LYS A CA 1
ATOM 3917 C C . LYS A 1 487 ? 37.694 -0.887 -30.472 1.00 64.25 487 LYS A C 1
ATOM 3919 O O . LYS A 1 487 ? 36.593 -1.369 -30.205 1.00 64.25 487 LYS A O 1
ATOM 3924 N N . PRO A 1 488 ? 38.669 -1.610 -31.044 1.00 52.34 488 PRO A N 1
ATOM 3925 C CA . PRO A 1 488 ? 38.589 -3.058 -31.127 1.00 52.34 488 PRO A CA 1
ATOM 3926 C C . PRO A 1 488 ? 38.784 -3.633 -29.717 1.00 52.34 488 PRO A C 1
ATOM 3928 O O . PRO A 1 488 ? 39.915 -3.816 -29.269 1.00 52.34 488 PRO A O 1
ATOM 3931 N N . ASP A 1 489 ? 37.685 -3.882 -29.002 1.00 43.09 489 ASP A N 1
ATOM 3932 C CA . ASP A 1 489 ? 37.732 -4.594 -27.724 1.00 43.09 489 ASP A CA 1
ATOM 3933 C C . ASP A 1 489 ? 38.050 -6.075 -27.972 1.00 43.09 489 ASP A C 1
ATOM 3935 O O . ASP A 1 489 ? 37.194 -6.886 -28.330 1.00 43.09 489 ASP A O 1
ATOM 3939 N N . LEU A 1 490 ? 39.319 -6.424 -27.755 1.00 37.19 490 LEU A N 1
ATOM 3940 C CA . LEU A 1 490 ? 39.788 -7.794 -27.563 1.00 37.19 490 LEU A CA 1
ATOM 3941 C C . LEU A 1 490 ? 39.191 -8.330 -26.252 1.00 37.19 490 LEU A C 1
ATOM 3943 O O . LEU A 1 490 ? 39.779 -8.149 -25.187 1.00 37.19 490 LEU A O 1
ATOM 3947 N N . GLY A 1 491 ? 37.994 -8.927 -26.312 1.00 33.66 491 GLY A N 1
ATOM 3948 C CA . GLY A 1 491 ? 37.232 -9.164 -25.081 1.00 33.66 491 GLY A CA 1
ATOM 3949 C C . GLY A 1 491 ? 36.019 -10.095 -25.125 1.00 33.66 491 GLY A C 1
ATOM 3950 O O . GLY A 1 491 ? 35.089 -9.847 -24.361 1.00 33.66 491 GLY A O 1
ATOM 3951 N N . ARG A 1 492 ? 36.010 -11.153 -25.955 1.00 33.09 492 ARG A N 1
ATOM 3952 C CA . ARG A 1 492 ? 35.311 -12.434 -25.673 1.00 33.09 492 ARG A CA 1
ATOM 3953 C C . ARG A 1 492 ? 35.656 -13.499 -26.719 1.00 33.09 492 ARG A C 1
ATOM 3955 O O . ARG A 1 492 ? 35.366 -13.328 -27.898 1.00 33.09 492 ARG A O 1
ATOM 3962 N N . GLU A 1 493 ? 36.264 -14.590 -26.266 1.00 36.28 493 GLU A N 1
ATOM 3963 C CA . GLU A 1 493 ? 36.425 -15.825 -27.042 1.00 36.28 493 GLU A CA 1
ATOM 3964 C C . GLU A 1 493 ? 35.080 -16.574 -27.104 1.00 36.28 493 GLU A C 1
ATOM 3966 O O . GLU A 1 493 ? 34.357 -16.605 -26.108 1.00 36.28 493 GLU A O 1
ATOM 3971 N N . GLY A 1 494 ? 34.762 -17.185 -28.253 1.00 32.66 494 GLY A N 1
ATOM 3972 C CA . GLY A 1 494 ? 33.501 -17.910 -28.487 1.00 32.66 494 GLY A CA 1
ATOM 3973 C C . GLY A 1 494 ? 32.306 -16.978 -28.776 1.00 32.66 494 GLY A C 1
ATOM 3974 O O . GLY A 1 494 ? 31.853 -16.258 -27.896 1.00 32.66 494 GLY A O 1
ATOM 3975 N N . GLU A 1 495 ? 31.726 -16.926 -29.977 1.00 34.66 495 GLU A N 1
ATOM 3976 C CA . GLU A 1 495 ? 31.897 -17.766 -31.172 1.00 34.66 495 GLU A CA 1
ATOM 3977 C C . GLU A 1 495 ? 31.909 -16.885 -32.441 1.00 34.66 495 GLU A C 1
ATOM 3979 O O . GLU A 1 495 ? 31.157 -15.918 -32.534 1.00 34.66 495 GLU A O 1
ATOM 3984 N N . GLY A 1 496 ? 32.739 -17.223 -33.441 1.00 35.91 496 GLY A N 1
ATOM 3985 C CA . GLY A 1 496 ? 32.609 -16.668 -34.801 1.00 35.91 496 GLY A CA 1
ATOM 3986 C C . GLY A 1 496 ? 33.383 -15.384 -35.152 1.00 35.91 496 GLY A C 1
ATOM 3987 O O . GLY A 1 496 ? 32.857 -14.572 -35.907 1.00 35.91 496 GLY A O 1
ATOM 3988 N N . PHE A 1 497 ? 34.628 -15.198 -34.685 1.00 40.25 497 PHE A N 1
ATOM 3989 C CA . PHE A 1 497 ? 35.459 -14.020 -35.038 1.00 40.25 497 PHE A CA 1
ATOM 3990 C C . PHE A 1 497 ? 36.860 -14.326 -35.630 1.00 40.25 497 PHE A C 1
ATOM 3992 O O . PHE A 1 497 ? 37.669 -13.416 -35.798 1.00 40.25 497 PHE A O 1
ATOM 3999 N N . GLU A 1 498 ? 37.175 -15.582 -35.972 1.00 31.33 498 GLU A N 1
ATOM 4000 C CA . GLU A 1 498 ? 38.569 -16.022 -36.218 1.00 31.33 498 GLU A CA 1
ATOM 4001 C C . GLU A 1 498 ? 39.152 -15.807 -37.635 1.00 31.33 498 GLU A C 1
ATOM 4003 O O . GLU A 1 498 ? 40.341 -16.034 -37.829 1.00 31.33 498 GLU A O 1
ATOM 4008 N N . ASN A 1 499 ? 38.385 -15.349 -38.634 1.00 32.19 499 ASN A N 1
ATOM 4009 C CA . ASN A 1 499 ? 38.833 -15.320 -40.045 1.00 32.19 499 ASN A CA 1
ATOM 4010 C C . ASN A 1 499 ? 38.892 -13.911 -40.676 1.00 32.19 499 ASN A C 1
ATOM 4012 O O . ASN A 1 499 ? 38.386 -13.714 -41.780 1.00 32.19 499 ASN A O 1
ATOM 4016 N N . LEU A 1 500 ? 39.493 -12.917 -40.001 1.00 35.62 500 LEU A N 1
ATOM 4017 C CA . LEU A 1 500 ? 39.507 -11.526 -40.505 1.00 35.62 500 LEU A CA 1
ATOM 4018 C C . LEU A 1 500 ? 40.869 -10.877 -40.808 1.00 35.62 500 LEU A C 1
ATOM 4020 O O . LEU A 1 500 ? 40.869 -9.805 -41.405 1.00 35.62 500 LEU A O 1
ATOM 4024 N N . PHE A 1 501 ? 42.012 -11.502 -40.495 1.00 37.72 501 PHE A N 1
ATOM 4025 C CA . PHE A 1 501 ? 43.333 -10.936 -40.834 1.00 37.72 501 PHE A CA 1
ATOM 4026 C C . PHE A 1 501 ? 44.312 -11.988 -41.372 1.00 37.72 501 PHE A C 1
ATOM 4028 O O . PHE A 1 501 ? 45.231 -12.428 -40.685 1.00 37.72 501 PHE A O 1
ATOM 4035 N N . GLY A 1 502 ? 44.115 -12.369 -42.636 1.00 25.75 502 GLY A N 1
ATOM 4036 C CA . GLY A 1 502 ? 45.162 -12.984 -43.451 1.00 25.75 502 GLY A CA 1
ATOM 4037 C C . GLY A 1 502 ? 46.070 -11.902 -44.044 1.00 25.75 502 GLY A C 1
ATOM 4038 O O . GLY A 1 502 ? 45.572 -11.006 -44.715 1.00 25.75 502 GLY A O 1
ATOM 4039 N N . ASN A 1 503 ? 47.367 -12.005 -43.750 1.00 31.41 503 ASN A N 1
ATOM 4040 C CA . ASN A 1 503 ? 48.502 -11.161 -44.150 1.00 31.41 503 ASN A CA 1
ATOM 4041 C C . ASN A 1 503 ? 48.330 -10.223 -45.363 1.00 31.41 503 ASN A C 1
ATOM 4043 O O . ASN A 1 503 ? 48.060 -10.686 -46.468 1.00 31.41 503 ASN A O 1
ATOM 4047 N N . GLU A 1 504 ? 48.747 -8.965 -45.191 1.00 29.56 504 GLU A N 1
ATOM 4048 C CA . GLU A 1 504 ? 49.613 -8.282 -46.164 1.00 29.56 504 GLU A CA 1
ATOM 4049 C C . GLU A 1 504 ? 50.529 -7.283 -45.427 1.00 29.56 504 GLU A C 1
ATOM 4051 O O . GLU A 1 504 ? 50.135 -6.686 -44.422 1.00 29.56 504 GLU A O 1
ATOM 4056 N N . ASP A 1 505 ? 51.787 -7.191 -45.865 1.00 29.86 505 ASP A N 1
ATOM 4057 C CA . ASP A 1 505 ? 52.895 -6.607 -45.100 1.00 29.86 505 ASP A CA 1
ATOM 4058 C C . ASP A 1 505 ? 52.902 -5.069 -45.062 1.00 29.86 505 ASP A C 1
ATOM 4060 O O . ASP A 1 505 ? 52.573 -4.406 -46.046 1.00 29.86 505 ASP A O 1
ATOM 4064 N N . PHE A 1 506 ? 53.421 -4.492 -43.970 1.00 26.48 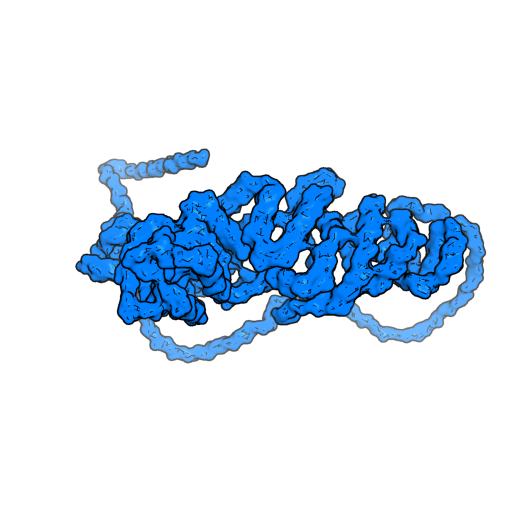506 PHE A N 1
ATOM 4065 C CA . PHE A 1 506 ? 54.063 -3.174 -44.028 1.00 26.48 506 PHE A CA 1
ATOM 4066 C C . PHE A 1 506 ? 55.193 -3.054 -42.996 1.00 26.48 506 PHE A C 1
ATOM 4068 O O . PHE A 1 506 ? 54.960 -3.051 -41.786 1.00 26.48 506 PHE A O 1
ATOM 4075 N N . GLU A 1 507 ? 56.433 -2.957 -43.479 1.00 27.08 507 GLU A N 1
ATOM 4076 C CA . GLU A 1 507 ? 57.614 -2.780 -42.633 1.00 27.08 507 GLU A CA 1
ATOM 4077 C C . GLU A 1 507 ? 57.768 -1.325 -42.153 1.00 27.08 507 GLU A C 1
ATOM 4079 O O . GLU A 1 507 ? 57.694 -0.379 -42.931 1.00 27.08 507 GLU A O 1
ATOM 4084 N N . LEU A 1 508 ? 57.994 -1.201 -40.841 1.00 29.59 508 LEU A N 1
ATOM 4085 C CA . LEU A 1 508 ? 58.919 -0.294 -40.141 1.00 29.59 508 LEU A CA 1
ATOM 4086 C C . LEU A 1 508 ? 59.285 1.075 -40.752 1.00 29.59 508 LEU A C 1
ATOM 4088 O O . LEU A 1 508 ? 59.961 1.159 -41.770 1.00 29.59 508 LEU A O 1
ATOM 4092 N N . GLU A 1 509 ? 59.182 2.105 -39.906 1.00 25.55 509 GLU A N 1
ATOM 4093 C CA . GLU A 1 509 ? 60.369 2.921 -39.607 1.00 25.55 509 GLU A CA 1
ATOM 4094 C C . GLU A 1 509 ? 60.411 3.294 -38.110 1.00 25.55 509 GLU A C 1
ATOM 4096 O O . GLU A 1 509 ? 59.409 3.693 -37.515 1.00 25.55 509 GLU A O 1
ATOM 4101 N N . ASN A 1 510 ? 61.573 3.094 -37.480 1.00 27.84 510 ASN A N 1
ATOM 4102 C CA . ASN A 1 510 ? 61.865 3.470 -36.092 1.00 27.84 510 ASN A CA 1
ATOM 4103 C C . ASN A 1 510 ? 62.618 4.803 -36.087 1.00 27.84 510 ASN A C 1
ATOM 4105 O O . ASN A 1 510 ? 63.557 4.924 -36.867 1.00 27.84 510 ASN A O 1
ATOM 4109 N N . GLU A 1 511 ? 62.398 5.681 -35.097 1.00 27.53 511 GLU A N 1
ATOM 4110 C CA . GLU A 1 511 ? 63.538 6.438 -34.555 1.00 27.53 511 GLU A CA 1
ATOM 4111 C C . GLU A 1 511 ? 63.418 6.879 -33.077 1.00 27.53 511 GLU A C 1
ATOM 4113 O O . GLU A 1 511 ? 62.424 7.428 -32.612 1.00 27.53 511 GLU A O 1
ATOM 4118 N N . ALA A 1 512 ? 64.501 6.564 -32.364 1.00 26.56 512 ALA A N 1
ATOM 4119 C CA . ALA A 1 512 ? 65.040 7.023 -31.079 1.00 26.56 512 ALA A CA 1
ATOM 4120 C C . ALA A 1 512 ? 64.273 7.997 -30.137 1.00 26.56 512 ALA A C 1
ATOM 4122 O O . ALA A 1 512 ? 64.047 9.171 -30.414 1.00 26.56 512 ALA A O 1
ATOM 4123 N N . SER A 1 513 ? 64.126 7.536 -28.888 1.00 26.11 513 SER A N 1
ATOM 4124 C CA . SER A 1 513 ? 64.222 8.333 -27.639 1.00 26.11 513 SER A CA 1
ATOM 4125 C C . SER A 1 513 ? 65.719 8.464 -27.210 1.00 26.11 513 SER A C 1
ATOM 4127 O O . SER A 1 513 ? 66.546 7.905 -27.936 1.00 26.11 513 SER A O 1
ATOM 4129 N N . PRO A 1 514 ? 66.150 9.047 -26.051 1.00 40.97 514 PRO A N 1
ATOM 4130 C CA . PRO A 1 514 ? 65.414 9.697 -24.937 1.00 40.97 514 PRO A CA 1
ATOM 4131 C C . PRO A 1 514 ? 66.083 10.978 -24.332 1.00 40.97 514 PRO A C 1
ATOM 4133 O O . PRO A 1 514 ? 67.199 11.333 -24.708 1.00 40.97 514 PRO A O 1
ATOM 4136 N N . LYS A 1 515 ? 65.457 11.616 -23.313 1.00 27.58 515 LYS A N 1
ATOM 4137 C CA . LYS A 1 515 ? 65.968 11.713 -21.905 1.00 27.58 515 LYS A CA 1
ATOM 4138 C C . LYS A 1 515 ? 65.315 12.789 -21.006 1.00 27.58 515 LYS A C 1
ATOM 4140 O O . LYS A 1 515 ? 65.208 13.935 -21.414 1.00 27.58 515 LYS A O 1
ATOM 4145 N N . ASP A 1 516 ? 65.017 12.363 -19.766 1.00 27.39 516 ASP A N 1
ATOM 4146 C CA . ASP A 1 516 ? 65.169 13.019 -18.440 1.00 27.39 516 ASP A CA 1
ATOM 4147 C C . ASP A 1 516 ? 64.633 14.465 -18.228 1.00 27.39 516 ASP A C 1
ATOM 4149 O O . ASP A 1 516 ? 64.947 15.370 -18.988 1.00 27.39 516 ASP A O 1
ATOM 4153 N N . ALA A 1 517 ? 63.892 14.834 -17.168 1.00 25.88 517 ALA A N 1
ATOM 4154 C CA . ALA A 1 517 ? 63.354 14.163 -15.961 1.00 25.88 517 ALA A CA 1
ATOM 4155 C C . ALA A 1 517 ? 62.118 14.995 -15.449 1.00 25.88 517 ALA A C 1
ATOM 4157 O O . ALA A 1 517 ? 61.640 15.840 -16.199 1.00 25.88 517 ALA A O 1
ATOM 4158 N N . THR A 1 518 ? 61.492 14.898 -14.257 1.00 26.11 518 THR A N 1
ATOM 4159 C CA . THR A 1 518 ? 61.831 14.338 -12.922 1.00 26.11 518 THR A CA 1
ATOM 4160 C C . THR A 1 518 ? 60.549 14.114 -12.071 1.00 26.11 518 THR A C 1
ATOM 4162 O O . THR A 1 518 ? 59.492 14.612 -12.435 1.00 26.11 518 THR A O 1
ATOM 4165 N N . ALA A 1 519 ? 60.676 13.405 -10.935 1.00 24.84 519 ALA A N 1
ATOM 4166 C CA . ALA A 1 519 ? 59.873 13.410 -9.683 1.00 24.84 519 ALA A CA 1
ATOM 4167 C C . ALA A 1 519 ? 58.501 14.145 -9.640 1.00 24.84 519 ALA A C 1
ATOM 4169 O O . ALA A 1 519 ? 58.421 15.348 -9.858 1.00 24.84 519 ALA A O 1
ATOM 4170 N N . HIS A 1 520 ? 57.408 13.511 -9.197 1.00 28.64 520 HIS A N 1
ATOM 4171 C CA . HIS A 1 520 ? 57.259 12.958 -7.839 1.00 28.64 520 HIS A CA 1
ATOM 4172 C C . HIS A 1 520 ? 56.251 11.797 -7.745 1.00 28.64 520 HIS A C 1
ATOM 4174 O O . HIS A 1 520 ? 55.262 11.760 -8.468 1.00 28.64 520 HIS A O 1
ATOM 4180 N N . SER A 1 521 ? 56.477 10.897 -6.784 1.00 26.28 521 SER A N 1
ATOM 4181 C CA . SER A 1 521 ? 55.576 9.805 -6.399 1.00 26.28 521 SER A CA 1
ATOM 4182 C C . SER A 1 521 ? 54.904 10.057 -5.045 1.00 26.28 521 SER A C 1
ATOM 4184 O O . SER A 1 521 ? 55.535 10.627 -4.149 1.00 26.28 521 SER A O 1
ATOM 4186 N N . LYS A 1 522 ? 53.658 9.579 -4.902 1.00 27.41 522 LYS A N 1
ATOM 4187 C CA . LYS A 1 522 ? 53.110 8.886 -3.718 1.00 27.41 522 LYS A CA 1
ATOM 4188 C C . LYS A 1 522 ? 51.655 8.463 -3.957 1.00 27.41 522 LYS A C 1
ATOM 4190 O O . LYS A 1 522 ? 50.788 9.313 -4.105 1.00 27.41 522 LYS A O 1
ATOM 4195 N N . ASP A 1 523 ? 51.467 7.148 -4.021 1.00 27.41 523 ASP A N 1
ATOM 4196 C CA . ASP A 1 523 ? 50.582 6.362 -3.153 1.00 27.41 523 ASP A CA 1
ATOM 4197 C C . ASP A 1 523 ? 49.187 6.928 -2.837 1.00 27.41 523 ASP A C 1
ATOM 4199 O O . ASP A 1 523 ? 49.010 7.696 -1.893 1.00 27.41 523 ASP A O 1
ATOM 4203 N N . GLU A 1 524 ? 48.187 6.419 -3.562 1.00 28.44 524 GLU A N 1
ATOM 4204 C CA . GLU A 1 524 ? 46.803 6.317 -3.091 1.00 28.44 524 GLU A CA 1
ATOM 4205 C C . GLU A 1 524 ? 46.517 4.851 -2.727 1.00 28.44 524 GLU A C 1
ATOM 4207 O O . GLU A 1 524 ? 46.346 4.002 -3.605 1.00 28.44 524 GLU A O 1
ATOM 4212 N N . SER A 1 525 ? 46.452 4.550 -1.430 1.00 29.66 525 SER A N 1
ATOM 4213 C CA . SER A 1 525 ? 45.777 3.363 -0.905 1.00 29.66 525 SER A CA 1
ATOM 4214 C C . SER A 1 525 ? 44.993 3.732 0.357 1.00 29.66 525 SER A C 1
ATOM 4216 O O . SER A 1 525 ? 45.331 4.687 1.052 1.00 29.66 525 SER A O 1
ATOM 4218 N N . ASP A 1 526 ? 43.945 2.952 0.617 1.00 27.58 526 ASP A N 1
ATOM 4219 C CA . ASP A 1 526 ? 43.265 2.821 1.909 1.00 27.58 526 ASP A CA 1
ATOM 4220 C C . ASP A 1 526 ? 42.530 4.065 2.451 1.00 27.58 526 ASP A C 1
ATOM 4222 O O . ASP A 1 526 ? 43.033 4.839 3.264 1.00 27.58 526 ASP A O 1
ATOM 4226 N N . VAL A 1 527 ? 41.244 4.170 2.092 1.00 27.88 527 VAL A N 1
ATOM 4227 C CA . VAL A 1 527 ? 40.236 4.829 2.939 1.00 27.88 527 VAL A CA 1
ATOM 4228 C C . VAL A 1 527 ? 39.230 3.775 3.388 1.00 27.88 527 VAL A C 1
ATOM 4230 O O . VAL A 1 527 ? 38.294 3.426 2.666 1.00 27.88 527 VAL A O 1
ATOM 4233 N N . GLU A 1 528 ? 39.450 3.256 4.594 1.00 30.42 528 GLU A N 1
ATOM 4234 C CA . GLU A 1 528 ? 38.465 2.457 5.320 1.00 30.42 528 GLU A CA 1
ATOM 4235 C C . GLU A 1 528 ? 37.216 3.290 5.653 1.00 30.42 528 GLU A C 1
ATOM 4237 O O . GLU A 1 528 ? 37.246 4.515 5.788 1.00 30.42 528 GLU A O 1
ATOM 4242 N N . THR A 1 529 ? 36.088 2.603 5.812 1.00 32.09 529 THR A N 1
ATOM 4243 C CA . THR A 1 529 ? 34.802 3.199 6.178 1.00 32.09 529 THR A CA 1
ATOM 4244 C C . THR A 1 529 ? 34.799 3.707 7.624 1.00 32.09 529 THR A C 1
ATOM 4246 O O . THR A 1 529 ? 34.626 2.919 8.551 1.00 32.09 529 THR A O 1
ATOM 4249 N N . GLY A 1 530 ? 34.914 5.024 7.812 1.00 26.19 530 GLY A N 1
ATOM 4250 C CA . GLY A 1 530 ? 34.696 5.703 9.095 1.00 26.19 530 GLY A CA 1
ATOM 4251 C C . GLY A 1 530 ? 33.373 6.472 9.124 1.00 26.19 530 GLY A C 1
ATOM 4252 O O . GLY A 1 530 ? 33.327 7.626 8.707 1.00 26.19 530 GLY A O 1
ATOM 4253 N N . PHE A 1 531 ? 32.305 5.841 9.619 1.00 29.25 531 PHE A N 1
ATOM 4254 C CA . PHE A 1 531 ? 31.011 6.479 9.913 1.00 29.25 531 PHE A CA 1
ATOM 4255 C C . PHE A 1 531 ? 30.725 6.407 11.423 1.00 29.25 531 PHE A C 1
ATOM 4257 O O . PHE A 1 531 ? 29.803 5.732 11.861 1.00 29.25 531 PHE A O 1
ATOM 4264 N N . ASP A 1 532 ? 31.532 7.121 12.206 1.00 34.12 532 ASP A N 1
ATOM 4265 C CA . ASP A 1 532 ? 31.290 7.442 13.618 1.00 34.12 532 ASP A CA 1
ATOM 4266 C C . ASP A 1 532 ? 31.889 8.840 13.912 1.00 34.12 532 ASP A C 1
ATOM 4268 O O . ASP A 1 532 ? 32.663 9.362 13.110 1.00 34.12 532 ASP A O 1
ATOM 4272 N N . ASP A 1 533 ? 31.496 9.463 15.029 1.00 35.75 533 ASP A N 1
ATOM 4273 C CA . ASP A 1 533 ? 31.945 10.790 15.512 1.00 35.75 533 ASP A CA 1
ATOM 4274 C C . ASP A 1 533 ? 31.501 12.051 14.730 1.00 35.75 533 ASP A C 1
ATOM 4276 O O . ASP A 1 533 ? 32.298 12.927 14.392 1.00 35.75 533 ASP A O 1
ATOM 4280 N N . LEU A 1 534 ? 30.184 12.240 14.551 1.00 31.34 534 LEU A N 1
ATOM 4281 C CA . LEU A 1 534 ? 29.614 13.564 14.204 1.00 31.34 534 LEU A CA 1
ATOM 4282 C C . LEU A 1 534 ? 28.380 13.997 15.025 1.00 31.34 534 LEU A C 1
ATOM 4284 O O . LEU A 1 534 ? 27.707 14.967 14.679 1.00 31.34 534 LEU A O 1
ATOM 4288 N N . PHE A 1 535 ? 28.127 13.336 16.163 1.00 33.97 535 PHE A N 1
ATOM 4289 C CA . PHE A 1 535 ? 27.131 13.750 17.164 1.00 33.97 535 PHE A CA 1
ATOM 4290 C C . PHE A 1 535 ? 27.650 13.618 18.611 1.00 33.97 535 PHE A C 1
ATOM 4292 O O . PHE A 1 535 ? 27.006 13.002 19.462 1.00 33.97 535 PHE A O 1
ATOM 4299 N N . GLU A 1 536 ? 28.789 14.242 18.932 1.00 30.11 536 GLU A N 1
ATOM 4300 C CA . GLU A 1 536 ? 29.138 14.495 20.338 1.00 30.11 536 GLU A CA 1
ATOM 4301 C C . GLU A 1 536 ? 28.138 15.486 20.962 1.00 30.11 536 GLU A C 1
ATOM 4303 O O . GLU A 1 536 ? 28.170 16.696 20.726 1.00 30.11 536 GLU A O 1
ATOM 4308 N N . ILE A 1 537 ? 27.228 14.967 21.789 1.00 33.12 537 ILE A N 1
ATOM 4309 C CA . ILE A 1 537 ? 26.305 15.778 22.589 1.00 33.12 537 ILE A CA 1
ATOM 4310 C C . ILE A 1 537 ? 27.084 16.380 23.776 1.00 33.12 537 ILE A C 1
ATOM 4312 O O . ILE A 1 537 ? 27.752 15.630 24.497 1.00 33.12 537 ILE A O 1
ATOM 4316 N N . PRO A 1 538 ? 26.982 17.696 24.061 1.00 30.48 538 PRO A N 1
ATOM 4317 C CA . PRO A 1 538 ? 27.662 18.299 25.204 1.00 30.48 538 PRO A CA 1
ATOM 4318 C C . PRO A 1 538 ? 27.269 17.628 26.526 1.00 30.48 538 PRO A C 1
ATOM 4320 O O . PRO A 1 538 ? 26.087 17.545 26.867 1.00 30.48 538 PRO A O 1
ATOM 4323 N N . LYS A 1 539 ? 28.264 17.183 27.305 1.00 31.09 539 LYS A N 1
ATOM 4324 C CA . LYS A 1 539 ? 28.033 16.597 28.635 1.00 31.09 539 LYS A CA 1
ATOM 4325 C C . LYS A 1 539 ? 27.338 17.629 29.541 1.00 31.09 539 LYS A C 1
ATOM 4327 O O . LYS A 1 539 ? 27.882 18.720 29.723 1.00 31.09 539 LYS A O 1
ATOM 4332 N N . PRO A 1 540 ? 26.172 17.318 30.139 1.00 32.34 540 PRO A N 1
ATOM 4333 C CA . PRO A 1 540 ? 25.482 18.257 31.012 1.00 32.34 540 PRO A CA 1
ATOM 4334 C C . PRO A 1 540 ? 26.287 18.499 32.294 1.00 32.34 540 PRO A C 1
ATOM 4336 O O . PRO A 1 540 ? 26.697 17.561 32.978 1.00 32.34 540 PRO A O 1
ATOM 4339 N N . VAL A 1 541 ? 26.478 19.773 32.641 1.00 31.02 541 VAL A N 1
ATOM 4340 C CA . VAL A 1 541 ? 27.101 20.182 33.906 1.00 31.02 541 VAL A CA 1
ATOM 4341 C C . VAL A 1 541 ? 26.191 19.770 35.066 1.00 31.02 541 VAL A C 1
ATOM 4343 O O . VAL A 1 541 ? 25.043 20.204 35.160 1.00 31.02 541 VAL A O 1
ATOM 4346 N N . SER A 1 542 ? 26.702 18.928 35.962 1.00 27.91 542 SER A N 1
ATOM 4347 C CA . SER A 1 542 ? 25.948 18.412 37.105 1.00 27.91 542 SER A CA 1
ATOM 4348 C C . SER A 1 542 ? 25.728 19.484 38.177 1.00 27.91 542 SER A C 1
ATOM 4350 O O . SER A 1 542 ? 26.677 19.903 38.841 1.00 27.91 542 SER A O 1
ATOM 4352 N N . ILE A 1 543 ? 24.470 19.860 38.414 1.00 31.86 543 ILE A N 1
ATOM 4353 C CA . ILE A 1 543 ? 24.055 20.588 39.621 1.00 31.86 543 ILE A CA 1
ATOM 4354 C C . ILE A 1 543 ? 23.608 19.546 40.663 1.00 31.86 543 ILE A C 1
ATOM 4356 O O . ILE A 1 543 ? 22.744 18.724 40.342 1.00 31.86 543 ILE A O 1
ATOM 4360 N N . PRO A 1 544 ? 24.142 19.545 41.900 1.00 28.17 544 PRO A N 1
ATOM 4361 C CA . PRO A 1 544 ? 23.740 18.584 42.923 1.00 28.17 544 PRO A CA 1
ATOM 4362 C C . PRO A 1 544 ? 22.318 18.886 43.419 1.00 28.17 544 PRO A C 1
ATOM 4364 O O . PRO A 1 544 ? 22.097 19.766 44.248 1.00 28.17 544 PRO A O 1
ATOM 4367 N N . SER A 1 545 ? 21.339 18.141 42.902 1.00 28.59 545 SER A N 1
ATOM 4368 C CA . SER A 1 545 ? 19.942 18.184 43.339 1.00 28.59 545 SER A CA 1
ATOM 4369 C C . SER A 1 545 ? 19.643 16.979 44.227 1.00 28.59 545 SER A C 1
ATOM 4371 O O . SER A 1 545 ? 19.319 15.898 43.738 1.00 28.59 545 SER A O 1
ATOM 4373 N N . THR A 1 546 ? 19.714 17.169 45.544 1.00 36.84 546 THR A N 1
ATOM 4374 C CA . THR A 1 546 ? 19.133 16.235 46.514 1.00 36.84 546 THR A CA 1
ATOM 4375 C C . THR A 1 546 ? 17.610 16.241 46.364 1.00 36.84 546 THR A C 1
ATOM 4377 O O . THR A 1 546 ? 16.919 17.129 46.860 1.00 36.84 546 THR A O 1
ATOM 4380 N N . LYS A 1 547 ? 17.071 15.248 45.651 1.00 30.12 547 LYS A N 1
ATOM 4381 C CA . LYS A 1 547 ? 15.631 14.960 45.616 1.00 30.12 547 LYS A CA 1
ATOM 4382 C C . LYS A 1 547 ? 15.336 13.703 46.435 1.00 30.12 547 LYS A C 1
ATOM 4384 O O . LYS A 1 547 ? 16.127 12.764 46.373 1.00 30.12 547 LYS A O 1
ATOM 4389 N N . PRO A 1 548 ? 14.227 13.681 47.196 1.00 32.00 548 PRO A N 1
ATOM 4390 C CA . PRO A 1 548 ? 13.854 12.519 47.988 1.00 32.00 548 PRO A CA 1
ATOM 4391 C C . PRO A 1 548 ? 13.565 11.328 47.074 1.00 32.00 548 PRO A C 1
ATOM 4393 O O . PRO A 1 548 ? 12.986 11.492 45.994 1.00 32.00 548 PRO A O 1
ATOM 4396 N N . GLU A 1 549 ? 13.949 10.134 47.519 1.00 28.84 549 GLU A N 1
ATOM 4397 C CA . GLU A 1 549 ? 13.602 8.892 46.836 1.00 28.84 549 GLU A CA 1
ATOM 4398 C C . GLU A 1 549 ? 12.079 8.783 46.714 1.00 28.84 549 GLU A C 1
ATOM 4400 O O . GLU A 1 549 ? 11.342 8.874 47.699 1.00 28.84 549 GLU A O 1
ATOM 4405 N N . LYS A 1 550 ? 11.588 8.582 45.487 1.00 32.44 550 LYS A N 1
ATOM 4406 C CA . LYS A 1 550 ? 10.215 8.111 45.303 1.00 32.44 550 LYS A CA 1
ATOM 4407 C C . LYS A 1 550 ? 10.145 6.682 45.848 1.00 32.44 550 LYS A C 1
ATOM 4409 O O . LYS A 1 550 ? 11.020 5.893 45.488 1.00 32.44 550 LYS A O 1
ATOM 4414 N N . PRO A 1 551 ? 9.120 6.315 46.636 1.00 33.41 551 PRO A N 1
ATOM 4415 C CA . PRO A 1 551 ? 8.944 4.928 47.038 1.00 33.41 551 PRO A CA 1
ATOM 4416 C C . PRO A 1 551 ? 8.809 4.061 45.783 1.00 33.41 551 PRO A C 1
ATOM 4418 O O . PRO A 1 551 ? 7.997 4.351 44.899 1.00 33.41 551 PRO A O 1
ATOM 4421 N N . GLY A 1 552 ? 9.638 3.021 45.687 1.00 30.56 552 GLY A N 1
ATOM 4422 C CA . GLY A 1 552 ? 9.573 2.068 44.587 1.00 30.56 552 GLY A CA 1
ATOM 4423 C C . GLY A 1 552 ? 8.221 1.360 44.596 1.00 30.56 552 GLY A C 1
ATOM 4424 O O . GLY A 1 552 ? 7.843 0.759 45.601 1.00 30.56 552 GLY A O 1
ATOM 4425 N N . ILE A 1 553 ? 7.490 1.426 43.482 1.00 40.81 553 ILE A N 1
ATOM 4426 C CA . ILE A 1 553 ? 6.236 0.685 43.326 1.00 40.81 553 ILE A CA 1
ATOM 4427 C C . ILE A 1 553 ? 6.598 -0.797 43.227 1.00 40.81 553 ILE A C 1
ATOM 4429 O O . ILE A 1 553 ? 7.124 -1.258 42.213 1.00 40.81 553 ILE A O 1
ATOM 4433 N N . ASN A 1 554 ? 6.349 -1.536 44.305 1.00 41.75 554 ASN A N 1
ATOM 4434 C CA . ASN A 1 554 ? 6.584 -2.969 44.356 1.00 41.75 554 ASN A CA 1
ATOM 4435 C C . ASN A 1 554 ? 5.526 -3.681 43.501 1.00 41.75 554 ASN A C 1
ATOM 4437 O O . ASN A 1 554 ? 4.367 -3.784 43.900 1.00 41.75 554 ASN A O 1
ATOM 4441 N N . VAL A 1 555 ? 5.935 -4.181 42.332 1.00 42.66 555 VAL A N 1
ATOM 4442 C CA . VAL A 1 555 ? 5.061 -4.917 41.400 1.00 42.66 555 VAL A CA 1
ATOM 4443 C C . VAL A 1 555 ? 4.396 -6.117 42.086 1.00 42.66 555 VAL A C 1
ATOM 4445 O O . VAL A 1 555 ? 3.237 -6.401 41.804 1.00 42.66 555 VAL A O 1
ATOM 4448 N N . GLY A 1 556 ? 5.064 -6.754 43.057 1.00 38.88 556 GLY A N 1
ATOM 4449 C CA . GLY A 1 556 ? 4.485 -7.841 43.850 1.00 38.88 556 GLY A CA 1
ATOM 4450 C C . GLY A 1 556 ? 3.293 -7.414 44.715 1.00 38.88 556 GLY A C 1
ATOM 4451 O O . GLY A 1 556 ? 2.344 -8.178 44.836 1.00 38.88 556 GLY A O 1
ATOM 4452 N N . LEU A 1 557 ? 3.280 -6.182 45.245 1.00 43.66 557 LEU A N 1
ATOM 4453 C CA . LEU A 1 557 ? 2.118 -5.646 45.976 1.00 43.66 557 LEU A CA 1
ATOM 4454 C C . LEU A 1 557 ? 0.953 -5.288 45.041 1.00 43.66 557 LEU A C 1
ATOM 4456 O O . LEU A 1 557 ? -0.205 -5.372 45.449 1.00 43.66 557 LEU A O 1
ATOM 4460 N N . LEU A 1 558 ? 1.226 -4.919 43.783 1.00 44.72 558 LEU A N 1
ATOM 4461 C CA . LEU A 1 558 ? 0.152 -4.766 42.799 1.00 44.72 558 LEU A CA 1
ATOM 4462 C C . LEU A 1 558 ? -0.437 -6.129 42.420 1.00 44.72 558 LEU A C 1
ATOM 4464 O O . LEU A 1 558 ? -1.645 -6.292 42.507 1.00 44.72 558 LEU A O 1
ATOM 4468 N N . VAL A 1 559 ? 0.397 -7.121 42.095 1.00 45.38 559 VAL A N 1
ATOM 4469 C CA . VAL A 1 559 ? -0.073 -8.487 41.809 1.00 45.38 559 VAL A CA 1
ATOM 4470 C C . VAL A 1 559 ? -0.869 -9.052 42.994 1.00 45.38 559 VAL A C 1
ATOM 4472 O O . VAL A 1 559 ? -1.937 -9.605 42.778 1.00 45.38 559 VAL A O 1
ATOM 4475 N N . GLN A 1 560 ? -0.454 -8.821 44.246 1.00 42.69 560 GLN A N 1
ATOM 4476 C CA . GLN A 1 560 ? -1.235 -9.208 45.437 1.00 42.69 560 GLN A CA 1
ATOM 4477 C C . GLN A 1 560 ? -2.548 -8.427 45.639 1.00 42.69 560 GLN A C 1
ATOM 4479 O O . GLN A 1 560 ? -3.453 -8.941 46.287 1.00 42.69 560 GLN A O 1
ATOM 4484 N N . SER A 1 561 ? -2.670 -7.193 45.137 1.00 42.41 561 SER A N 1
ATOM 4485 C CA . SER A 1 561 ? -3.924 -6.414 45.225 1.00 42.41 561 SER A CA 1
ATOM 4486 C C . SER A 1 561 ? -4.857 -6.629 44.028 1.00 42.41 561 SER A C 1
ATOM 4488 O O . SER A 1 561 ? -6.014 -6.197 44.066 1.00 42.41 561 SER A O 1
ATOM 4490 N N . LEU A 1 562 ? -4.372 -7.310 42.988 1.00 42.44 562 LEU A N 1
ATOM 4491 C CA . LEU A 1 562 ? -5.142 -7.807 41.851 1.00 42.44 562 LEU A CA 1
ATOM 4492 C C . LEU A 1 562 ? -5.602 -9.262 42.087 1.00 42.44 562 LEU A C 1
ATOM 4494 O O . LEU A 1 562 ? -6.784 -9.557 41.906 1.00 42.44 562 LEU A O 1
ATOM 4498 N N . SER A 1 563 ? -4.718 -10.128 42.597 1.00 40.62 563 SER A N 1
ATOM 4499 C CA . SER A 1 563 ? -5.003 -11.525 42.953 1.00 40.62 563 SER A CA 1
ATOM 4500 C C . SER A 1 563 ? -5.123 -11.734 44.466 1.00 40.62 563 SER A C 1
ATOM 4502 O O . SER A 1 563 ? -4.139 -11.856 45.194 1.00 40.62 563 SER A O 1
ATOM 4504 N N . SER A 1 564 ? -6.348 -11.940 44.956 1.00 41.78 564 SER A N 1
ATOM 4505 C CA . SER A 1 564 ? -6.567 -12.500 46.301 1.00 41.78 564 SER A CA 1
ATOM 4506 C C . SER A 1 564 ? -6.389 -14.033 46.334 1.00 41.78 564 SER A C 1
ATOM 4508 O O . SER A 1 564 ? -7.052 -14.715 47.117 1.00 41.78 564 SER A O 1
ATOM 4510 N N . SER A 1 565 ? -5.571 -14.604 45.437 1.00 38.34 565 SER A N 1
ATOM 4511 C CA . SER A 1 565 ? -5.496 -16.049 45.182 1.00 38.34 565 SER A CA 1
ATOM 4512 C C . SER A 1 565 ? -4.149 -16.478 44.565 1.00 38.34 565 SER A C 1
ATOM 4514 O O . SER A 1 565 ? -3.715 -15.929 43.563 1.00 38.34 565 SER A O 1
ATOM 4516 N N . VAL A 1 566 ? -3.525 -17.512 45.149 1.00 33.44 566 VAL A N 1
ATOM 4517 C CA . VAL A 1 566 ? -2.388 -18.318 44.625 1.00 33.44 566 VAL A CA 1
ATOM 4518 C C . VAL A 1 566 ? -0.977 -17.689 44.494 1.00 33.44 566 VAL A C 1
ATOM 4520 O O . VAL A 1 566 ? -0.234 -18.004 43.570 1.00 33.44 566 VAL A O 1
ATOM 4523 N N . PHE A 1 567 ? -0.500 -16.968 45.518 1.00 31.25 567 PHE A N 1
ATOM 4524 C CA . PHE A 1 567 ? 0.949 -16.953 45.846 1.00 31.25 567 PHE A CA 1
ATOM 4525 C C . PHE A 1 567 ? 1.293 -17.656 47.170 1.00 31.25 567 PHE A C 1
ATOM 4527 O O . PHE A 1 567 ? 2.369 -17.470 47.743 1.00 31.25 567 PHE A O 1
ATOM 4534 N N . THR A 1 568 ? 0.434 -18.572 47.622 1.00 32.47 568 THR A N 1
ATOM 4535 C CA . THR A 1 568 ? 0.917 -19.710 48.406 1.00 32.47 568 THR A CA 1
ATOM 4536 C C . THR A 1 568 ? 1.655 -20.658 47.467 1.00 32.47 568 THR A C 1
ATOM 4538 O O . THR A 1 568 ? 1.056 -21.424 46.715 1.00 32.47 568 THR A O 1
ATOM 4541 N N . LYS A 1 569 ? 2.990 -20.629 47.548 1.00 31.23 569 LYS A N 1
ATOM 4542 C CA . LYS A 1 569 ? 3.847 -21.749 47.134 1.00 31.23 569 LYS A CA 1
ATOM 4543 C C . LYS A 1 569 ? 3.182 -23.037 47.649 1.00 31.23 569 LYS A C 1
ATOM 4545 O O . LYS A 1 569 ? 2.846 -23.044 48.837 1.00 31.23 569 LYS A O 1
ATOM 4550 N N . PRO A 1 570 ? 2.947 -24.079 46.826 1.00 31.30 570 PRO A N 1
ATOM 4551 C CA . PRO A 1 570 ? 2.260 -25.271 47.305 1.00 31.30 570 PRO A CA 1
ATOM 4552 C C . PRO A 1 570 ? 3.028 -25.805 48.510 1.00 31.30 570 PRO A C 1
ATOM 4554 O O . PRO A 1 570 ? 4.211 -26.140 48.399 1.00 31.30 570 PRO A O 1
ATOM 4557 N N . GLU A 1 571 ? 2.381 -25.816 49.679 1.00 31.92 571 GLU A N 1
ATOM 4558 C CA . GLU A 1 571 ? 2.981 -26.416 50.859 1.00 31.92 571 GLU A CA 1
ATOM 4559 C C . GLU A 1 571 ? 3.206 -27.884 50.531 1.00 31.92 571 GLU A C 1
ATOM 4561 O O . GLU A 1 571 ? 2.257 -28.659 50.384 1.00 31.92 571 GLU A O 1
ATOM 4566 N N . ALA A 1 572 ? 4.477 -28.257 50.384 1.00 34.47 572 ALA A N 1
ATOM 4567 C CA . ALA A 1 572 ? 4.865 -29.642 50.242 1.00 34.47 572 ALA A CA 1
ATOM 4568 C C . ALA A 1 572 ? 4.317 -30.384 51.463 1.00 34.47 572 ALA A C 1
ATOM 4570 O O . ALA A 1 572 ? 4.843 -30.235 52.571 1.00 34.47 572 ALA A O 1
ATOM 4571 N N . LYS A 1 573 ? 3.238 -31.152 51.264 1.00 32.97 573 LYS A N 1
ATOM 4572 C CA . LYS A 1 573 ? 2.657 -32.003 52.299 1.00 32.97 573 LYS A CA 1
ATOM 4573 C C . LYS A 1 573 ? 3.726 -32.996 52.723 1.00 32.97 573 LYS A C 1
ATOM 4575 O O . LYS A 1 573 ? 3.897 -34.040 52.099 1.00 32.97 573 LYS A O 1
ATOM 4580 N N . LYS A 1 574 ? 4.430 -32.667 53.807 1.00 30.78 574 LYS A N 1
ATOM 4581 C CA . LYS A 1 574 ? 5.292 -33.596 54.528 1.00 30.78 574 LYS A CA 1
ATOM 4582 C C . LYS A 1 574 ? 4.410 -34.699 55.098 1.00 30.78 574 LYS A C 1
ATOM 4584 O O . LYS A 1 574 ? 3.926 -34.610 56.222 1.00 30.78 574 LYS A O 1
ATOM 4589 N N . THR A 1 575 ? 4.204 -35.751 54.318 1.00 42.09 575 THR A N 1
ATOM 4590 C CA . THR A 1 575 ? 3.915 -37.065 54.882 1.00 42.09 575 THR A CA 1
ATOM 4591 C C . THR A 1 575 ? 5.124 -37.478 55.728 1.00 42.09 575 THR A C 1
ATOM 4593 O O . THR A 1 575 ? 6.267 -37.145 55.409 1.00 42.09 575 THR A O 1
ATOM 4596 N N . ASN A 1 576 ? 4.882 -38.172 56.842 1.00 39.22 576 ASN A N 1
ATOM 4597 C CA . ASN A 1 576 ? 5.871 -38.371 57.916 1.00 39.22 576 ASN A CA 1
ATOM 4598 C C . ASN A 1 576 ? 7.143 -39.175 57.543 1.00 39.22 576 ASN A C 1
ATOM 4600 O O . ASN A 1 576 ? 7.970 -39.400 58.419 1.00 39.22 576 ASN A O 1
ATOM 4604 N N . ASN A 1 577 ? 7.329 -39.570 56.276 1.00 44.41 577 ASN A N 1
ATOM 4605 C CA . ASN A 1 577 ? 8.451 -40.389 55.794 1.00 44.41 577 ASN A CA 1
ATOM 4606 C C . ASN A 1 577 ? 9.318 -39.725 54.698 1.00 44.41 577 ASN A C 1
ATOM 4608 O O . ASN A 1 577 ? 10.034 -40.418 53.983 1.00 44.41 577 ASN A O 1
ATOM 4612 N N . GLY A 1 578 ? 9.309 -38.393 54.578 1.00 38.53 578 GLY A N 1
ATOM 4613 C CA . GLY A 1 578 ? 10.480 -37.649 54.079 1.00 38.53 578 GLY A CA 1
ATOM 4614 C C . GLY A 1 578 ? 10.972 -37.914 52.646 1.00 38.53 578 GLY A C 1
ATOM 4615 O O . GLY A 1 578 ? 12.155 -37.704 52.390 1.00 38.53 578 GLY A O 1
ATOM 4616 N N . GLN A 1 579 ? 10.110 -38.331 51.714 1.00 34.53 579 GLN A N 1
ATOM 4617 C CA . GLN A 1 579 ? 10.439 -38.399 50.283 1.00 34.53 579 GLN A CA 1
ATOM 4618 C C . GLN A 1 579 ? 9.753 -37.277 49.496 1.00 34.53 579 GLN A C 1
ATOM 4620 O O . GLN A 1 579 ? 8.578 -36.977 49.711 1.00 34.53 579 GLN A O 1
ATOM 4625 N N . ILE A 1 580 ? 10.508 -36.666 48.582 1.00 35.53 580 ILE A N 1
ATOM 4626 C CA . ILE A 1 580 ? 10.004 -35.746 47.559 1.00 35.53 580 ILE A CA 1
ATOM 4627 C C . ILE A 1 580 ? 9.634 -36.601 46.345 1.00 35.53 580 ILE A C 1
ATOM 4629 O O . ILE A 1 580 ? 10.428 -37.444 45.935 1.00 35.53 580 ILE A O 1
ATOM 4633 N N . VAL A 1 581 ? 8.445 -36.384 45.786 1.00 34.94 581 VAL A N 1
ATOM 4634 C CA . VAL A 1 581 ? 8.027 -36.964 44.505 1.00 34.94 581 VAL A CA 1
ATOM 4635 C C . VAL A 1 581 ? 8.045 -35.836 43.481 1.00 34.94 581 VAL A C 1
ATOM 4637 O O . VAL A 1 581 ? 7.331 -34.847 43.655 1.00 34.94 581 VAL A O 1
ATOM 4640 N N . GLU A 1 582 ? 8.883 -35.959 42.454 1.00 35.72 582 GLU A N 1
ATOM 4641 C CA . GLU A 1 582 ? 8.798 -35.112 41.262 1.00 35.72 582 GLU A CA 1
ATOM 4642 C C . GLU A 1 582 ? 7.486 -35.433 40.534 1.00 35.72 582 GLU A C 1
ATOM 4644 O O . GLU A 1 582 ? 7.136 -36.603 40.380 1.00 35.72 582 GLU A O 1
ATOM 4649 N N . GLN A 1 583 ? 6.730 -34.408 40.126 1.00 31.94 583 GLN A N 1
ATOM 4650 C CA . GLN A 1 583 ? 5.576 -34.612 39.250 1.00 31.94 583 GLN A CA 1
ATOM 4651 C C . GLN A 1 583 ? 6.038 -34.580 37.795 1.00 31.94 583 GLN A C 1
ATOM 4653 O O . GLN A 1 583 ? 6.743 -33.660 37.384 1.00 31.94 583 GLN A O 1
ATOM 4658 N N . GLU A 1 584 ? 5.638 -35.612 37.059 1.00 30.50 584 GLU A N 1
ATOM 4659 C CA . GLU A 1 584 ? 6.015 -35.868 35.672 1.00 30.50 584 GLU A CA 1
ATOM 4660 C C . GLU A 1 584 ? 5.483 -34.798 34.705 1.00 30.50 584 GLU A C 1
ATOM 4662 O O . GLU A 1 584 ? 4.455 -34.156 34.941 1.00 30.50 584 GLU A O 1
ATOM 4667 N N . GLU A 1 585 ? 6.189 -34.642 33.586 1.00 28.30 585 GLU A N 1
ATOM 4668 C CA . GLU A 1 585 ? 5.769 -33.822 32.452 1.00 28.30 585 GLU A CA 1
ATOM 4669 C C . GLU A 1 585 ? 4.424 -34.312 31.890 1.00 28.30 585 GLU A C 1
ATOM 4671 O O . GLU A 1 585 ? 4.260 -35.492 31.579 1.00 28.30 585 GLU A O 1
ATOM 4676 N N . ILE A 1 586 ? 3.476 -33.395 31.670 1.00 27.27 586 ILE A N 1
ATOM 4677 C CA . ILE A 1 586 ? 2.342 -33.659 30.778 1.00 27.27 586 ILE A CA 1
ATOM 4678 C C . ILE A 1 586 ? 2.722 -33.158 29.388 1.00 27.27 586 ILE A C 1
ATOM 4680 O O . ILE A 1 586 ? 2.594 -31.975 29.069 1.00 27.27 586 ILE A O 1
ATOM 4684 N N . THR A 1 587 ? 3.191 -34.083 28.559 1.00 24.44 587 THR A N 1
ATOM 4685 C CA . THR A 1 587 ? 3.404 -33.871 27.128 1.00 24.44 587 THR A CA 1
ATOM 4686 C C . THR A 1 587 ? 2.061 -33.646 26.435 1.00 24.44 587 THR A C 1
ATOM 4688 O O . THR A 1 587 ? 1.177 -34.499 26.510 1.00 24.44 587 THR A O 1
ATOM 4691 N N . VAL A 1 588 ? 1.915 -32.541 25.701 1.00 24.94 588 VAL A N 1
ATOM 4692 C CA . VAL A 1 588 ? 0.837 -32.380 24.714 1.00 24.94 588 VAL A CA 1
ATOM 4693 C C . VAL A 1 588 ? 1.426 -32.657 23.336 1.00 24.94 588 VAL A C 1
ATOM 4695 O O . VAL A 1 588 ? 2.412 -32.039 22.939 1.00 24.94 588 VAL A O 1
ATOM 4698 N N . THR A 1 589 ? 0.859 -33.636 22.635 1.00 27.16 589 THR A N 1
ATOM 4699 C CA . THR A 1 589 ? 1.241 -33.984 21.262 1.00 27.16 589 THR A CA 1
ATOM 4700 C C . THR A 1 589 ? 0.718 -32.922 20.292 1.00 27.16 589 THR A C 1
ATOM 4702 O O . THR A 1 589 ? -0.415 -32.470 20.451 1.00 27.16 589 THR A O 1
ATOM 4705 N N . ILE A 1 590 ? 1.558 -32.536 19.326 1.00 35.75 590 ILE A N 1
ATOM 4706 C CA . ILE A 1 590 ? 1.232 -31.623 18.214 1.00 35.75 590 ILE A CA 1
ATOM 4707 C C . ILE A 1 590 ? 0.307 -32.333 17.217 1.00 35.75 590 ILE A C 1
ATOM 4709 O O . ILE A 1 590 ? 0.612 -33.509 16.908 1.00 35.75 590 ILE A O 1
#